Protein 3TFY (pdb70)

Organism: Homo sapiens (NCBI:txid9606)

Foldseek 3Di:
DPPAQKDKADDDPVCLVVVQVQCVVWPPDHDDPVQSVVQNPPPLQWIFMDGNNHGFWIWHWDWDCPPNFTEIETEDTDGDDVCPPPCRSVVNVVSVVVVCVVVVRGFKYKYKDDPVCPVVCVVVVVVPKDFDDKDQQCDPDDPPRIITMIMDGDD/DDDD/DDKDKAWDDPVCLVPQQVFCVVWDPDHDDPVLSVVQRVATLQKIFMDDVNHGFWIWHWDWDCPPNFTEIETEDTDGDDVCPPVCNSVVSVVSVVVVCLVVVRHFKYKYKDDPPPPVVVVVCVVVAWDQPDKAQQCDPPDPPRIITMIMHGDD/DDDD/DDKDKAADAPVCLVVVQVQCVQWDPDHDDPVQSVCQNVPTQQKIFMDDVRHGFWIWHWDWDCPPNFTEIETEDTDGDPVCPPPCRSVVNVVSVVVVCVVVVRGFKYKYKADPVDPVVVVVLVVVVWDQPDKAQQCAPPDPPRIITMTMHGDD/DDDD

GO terms:
  GO:0004596 protein-N-terminal amino-acid acetyltransferase activity (F, IDA)
  GO:0005737 cytoplasm (C, IDA)
  GO:0005515 protein binding (F, IPI)
  GO:0061733 protein-lysine-acetyltransferase activity (F, IDA)
  GO:0005634 nucleus (C, IDA)
  GO:0005829 cytosol (C, IDA)
  GO:0010485 histone H4 acetyltransferase activity (F, IDA)
  GO:0034087 establishment of mitotic sister chromatid cohesion (P, IDA)
  GO:0006474 N-terminal protein amino acid acetylation (P, IDA)
  GO:0071962 mitotic sister chromatid cohesion, centromeric (P, IDA)
  GO:0005737 cytoplasm (C, EXP)
  GO:0004596 protein-N-terminal amino-acid acetyltransferase activity (F, IMP)
  GO:0006474 N-terminal protein amino acid acetylation (P, IMP)
  GO:0005730 nucleolus (C, IDA)
  GO:0031415 NatA complex (C, IDA)
  GO:0070062 extracellular exosome (C, HDA)

Radius of gyration: 26.84 Å; Cα contacts (8 Å, |Δi|>4): 881; chains: 6; bounding box: 51×70×68 Å

Nearest PDB structures (foldseek):
  2psw-assembly2_B  TM=1.002E+00  e=1.792E-30  Homo sapiens
  6wf5-assembly1_A  TM=9.979E-01  e=3.318E-29  Homo sapiens
  6wf5-assembly2_B  TM=9.959E-01  e=9.536E-29  Homo sapiens
  6z00-assembly2_B  TM=9.380E-01  e=7.573E-20  Arabidopsis thaliana
  2i79-assembly3_D  TM=8.158E-01  e=6.744E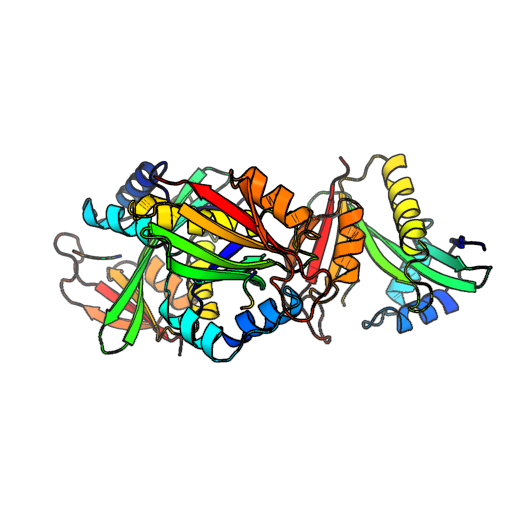-09  Streptococcus pneumoniae TIGR4

Solvent-accessible surface area: 25082 Å² total; per-residue (Å²): 95,74,40,60,100,15,48,23,17,68,18,8,95,116,11,27,154,63,0,58,128,9,2,84,118,30,25,70,14,79,20,99,113,133,13,12,129,63,6,60,139,43,52,90,17,2,17,1,0,15,9,29,56,41,11,1,0,2,0,0,2,82,64,18,136,37,130,164,61,67,9,0,4,1,17,1,24,13,11,25,53,4,9,112,226,62,39,2,18,50,55,0,0,60,39,0,29,87,45,5,138,133,67,62,72,14,38,2,0,20,4,14,5,21,62,62,54,132,83,19,28,103,53,9,155,182,38,38,3,104,75,86,78,73,78,168,103,34,1,150,178,33,153,47,18,37,0,29,6,0,24,57,96,63,194,18,28,12,120,130,122,46,84,41,15,85,20,50,109,171,24,29,158,54,0,58,139,11,2,92,112,28,21,81,9,75,21,105,114,136,11,12,131,62,4,62,144,46,45,87,17,1,17,0,0,51,36,52,101,96,8,0,0,2,0,0,1,90,59,18,143,43,127,162,61,65,5,0,2,1,11,1,27,12,9,38,66,111,54,118,239,92,39,2,16,49,101,0,0,60,45,0,34,84,45,4,140,161,66,62,78,13,40,2,0,21,6,14,5,23,35,67,60,79,91,15,0,71,55,9,60,184,41,44,4,107,9,56,74,29,82,150,98,50,2,139,178,33,158,44,18,32,0,0,5,0,20,50,111,62,205,24,32,16,141,126,113,47,39,21,0,37,19,46,104,169,25,28,157,59,0,64,136,9,3,92,109,28,25,72,8,63,16,101,117,137,11,15,128,61,6,48,104,42,57,34,22,0,12,0,0,28,38,52,87,93,9,0,0,2,0,2,3,89,57,18,145,38,131,160,63,64,11,0,2,0,16,1,22,12,10,37,61,114,52,121,236,94,39,1,18,47,97,0,0,64,20,0,32,53,46,5,120,49,11,37,37,15,39,2,0,20,6,14,5,19,61,69,56,131,83,18,24,88,50,8,155,180,39,47,4,118,69,85,79,69,73,170,101,44,2,146,184,31,150,46,18,36,0,31,6,0,27,54,109,62,200,19,30,8,135

InterPro domains:
  IPR000182 GNAT domain [PF00583] (20-129)
  IPR000182 GNAT domain [PS51186] (6-155)
  IPR016181 Acyl-CoA N-acyltransferase [SSF55729] (10-154)
  IPR051556 N-terminal and lysine N-acetyltransferase [PTHR42919] (4-160)

CATH classification: 3.40.630.30

Structure (mmCIF, N/CA/C/O backbone):
data_3TFY
#
_entry.id   3TFY
#
_cell.length_a   48.299
_cell.length_b   104.103
_cell.length_c   68.247
_cell.angle_alpha   90.00
_cell.angle_beta   106.29
_cell.angle_gamma   90.00
#
_symmetry.space_group_name_H-M   'P 1 21 1'
#
loop_
_entity.id
_entity.type
_entity.pdbx_description
1 polymer 'N-alpha-acetyltransferase 50, NatE catalytic subunit'
2 polymer 'hnRNP F'
3 non-polymer 'COENZYME A'
4 water water
#
loop_
_atom_site.group_PDB
_atom_site.id
_atom_site.type_symbol
_atom_site.label_atom_id
_atom_site.label_alt_id
_atom_site.label_comp_id
_atom_site.label_asym_id
_atom_site.label_entity_id
_atom_site.label_seq_id
_atom_site.pdbx_PDB_ins_code
_atom_site.Cartn_x
_atom_site.Cartn_y
_atom_site.Cartn_z
_atom_site.occupancy
_atom_site.B_iso_or_equiv
_atom_site.auth_seq_id
_atom_site.auth_comp_id
_atom_site.auth_asym_id
_atom_site.auth_atom_id
_atom_site.pdbx_PDB_model_num
ATOM 1 N N . MET A 1 1 ? -24.891 -7.770 -2.642 1.00 68.71 1 MET A N 1
ATOM 2 C CA . MET A 1 1 ? -24.417 -7.095 -3.855 1.00 77.25 1 MET A CA 1
ATOM 3 C C . MET A 1 1 ? -23.545 -5.861 -3.586 1.00 71.92 1 MET A C 1
ATOM 4 O O . MET A 1 1 ? -22.696 -5.502 -4.424 1.00 62.58 1 MET A O 1
ATOM 7 N N . LYS A 1 2 ? -23.762 -5.206 -2.441 1.00 65.81 2 LYS A N 1
ATOM 8 C CA . LYS A 1 2 ? -23.041 -3.962 -2.151 1.00 72.70 2 LYS A CA 1
ATOM 9 C C . LYS A 1 2 ? -22.212 -3.968 -0.863 1.00 64.29 2 LYS A C 1
ATOM 10 O O . LYS A 1 2 ? -22.711 -4.315 0.212 1.00 62.62 2 LYS A O 1
ATOM 16 N N . GLY A 1 3 ? -20.949 -3.560 -0.999 1.00 63.31 3 GLY A N 1
ATOM 17 C CA . GLY A 1 3 ? -19.999 -3.549 0.098 1.00 64.90 3 GLY A CA 1
ATOM 18 C C . GLY A 1 3 ? -19.191 -4.839 0.156 1.00 75.18 3 GLY A C 1
ATOM 19 O O . GLY A 1 3 ? -18.335 -5.009 1.039 1.00 75.52 3 GLY A O 1
ATOM 20 N N . SER A 1 4 ? -19.471 -5.719 -0.801 1.00 70.12 4 SER A N 1
ATOM 21 C CA . SER A 1 4 ? -18.794 -6.998 -0.938 1.00 66.26 4 SER A CA 1
ATOM 22 C C . SER A 1 4 ? -17.329 -6.803 -1.299 1.00 62.74 4 SER A C 1
ATOM 23 O O . SER A 1 4 ? -16.979 -5.906 -2.062 1.00 62.28 4 SER A O 1
ATOM 26 N N . ARG A 1 5 ? -16.468 -7.642 -0.738 1.00 58.53 5 ARG A N 1
ATOM 27 C CA . ARG A 1 5 ? -15.037 -7.562 -1.011 1.00 63.95 5 ARG A CA 1
ATOM 28 C C . ARG A 1 5 ? -14.642 -8.463 -2.177 1.00 50.80 5 ARG A C 1
ATOM 29 O O . ARG A 1 5 ? -13.470 -8.534 -2.547 1.00 43.52 5 ARG A O 1
ATOM 37 N N . ILE A 1 6 ? -15.623 -9.158 -2.743 1.00 49.61 6 ILE A N 1
ATOM 38 C CA . ILE A 1 6 ? -15.362 -10.124 -3.802 1.00 50.22 6 ILE A CA 1
ATOM 39 C C . ILE A 1 6 ? -15.837 -9.672 -5.182 1.00 47.30 6 ILE A C 1
ATOM 40 O O . ILE A 1 6 ? -16.986 -9.278 -5.358 1.00 45.40 6 ILE A O 1
ATOM 45 N N . GLU A 1 7 ? -14.938 -9.749 -6.158 1.00 44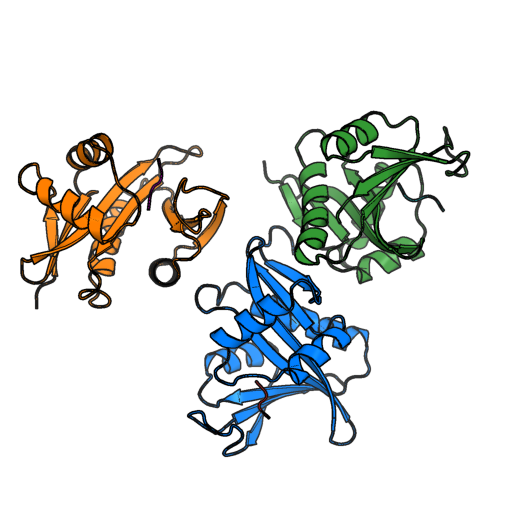.62 7 GLU A N 1
ATOM 46 C CA . GLU A 1 7 ? -15.256 -9.447 -7.550 1.00 46.45 7 GLU A CA 1
ATOM 47 C C . GLU A 1 7 ? -14.655 -10.524 -8.444 1.00 45.67 7 GLU A C 1
ATOM 48 O O . GLU A 1 7 ? -13.593 -11.075 -8.122 1.00 45.38 7 GLU A O 1
ATOM 54 N N . LEU A 1 8 ? -15.318 -10.811 -9.563 1.00 38.92 8 LEU A N 1
ATOM 55 C CA . LEU A 1 8 ? -14.744 -11.689 -10.578 1.00 42.26 8 LEU A CA 1
ATOM 56 C C . LEU A 1 8 ? -14.129 -10.845 -11.685 1.00 41.09 8 LEU A C 1
ATOM 57 O O . LEU A 1 8 ? -14.565 -9.725 -11.921 1.00 42.83 8 LEU A O 1
ATOM 62 N N . GLY A 1 9 ? -13.133 -11.392 -12.374 1.00 41.06 9 GLY A N 1
ATOM 63 C CA . GLY A 1 9 ? -12.544 -10.720 -13.516 1.00 41.96 9 GLY A CA 1
ATOM 64 C C . GLY A 1 9 ? -12.334 -11.662 -14.685 1.00 44.35 9 GLY A C 1
ATOM 65 O O . GLY A 1 9 ? -12.259 -12.874 -14.499 1.00 45.02 9 GLY A O 1
ATOM 66 N N . ASP A 1 10 ? -12.257 -11.103 -15.890 1.00 46.25 10 ASP A N 1
ATOM 67 C CA . ASP A 1 10 ? -11.924 -11.863 -17.089 1.00 41.83 10 ASP A CA 1
ATOM 68 C C . ASP A 1 10 ? -10.531 -12.443 -16.961 1.00 46.86 10 ASP A C 1
ATOM 69 O O . ASP A 1 10 ? -9.632 -11.798 -16.407 1.00 48.15 10 ASP A O 1
ATOM 74 N N . VAL A 1 11 ? -10.347 -13.647 -17.496 1.00 44.48 11 VAL A N 1
ATOM 75 C CA . VAL A 1 11 ? -9.006 -14.197 -17.687 1.00 49.19 11 VAL A CA 1
ATOM 76 C C . VAL A 1 11 ? -8.434 -13.725 -19.031 1.00 46.94 11 VAL A C 1
ATOM 77 O O . VAL A 1 11 ? -9.127 -13.719 -20.054 1.00 43.36 11 VAL A O 1
ATOM 81 N N . THR A 1 12 ? -7.165 -13.334 -19.018 1.00 46.06 12 THR A N 1
ATOM 82 C CA . THR A 1 12 ? -6.513 -12.811 -20.206 1.00 49.16 12 THR A CA 1
ATOM 83 C C . THR A 1 12 ? -5.106 -13.359 -20.297 1.00 50.59 12 THR A C 1
ATOM 84 O O . THR A 1 12 ? -4.583 -13.894 -19.321 1.00 46.44 12 THR A O 1
ATOM 88 N N . PRO A 1 13 ? -4.476 -13.209 -21.473 1.00 50.38 13 PRO A N 1
ATOM 89 C CA . PRO A 1 13 ? -3.087 -13.654 -21.578 1.00 50.84 13 PRO A CA 1
ATOM 90 C C . PRO A 1 13 ? -2.245 -12.983 -20.507 1.00 54.15 13 PRO A C 1
ATOM 91 O O . PRO A 1 13 ? -1.269 -13.566 -20.028 1.00 56.88 13 PRO A O 1
ATOM 95 N N . HIS A 1 14 ? -2.639 -11.775 -20.113 1.00 54.76 14 HIS A N 1
ATOM 96 C CA . HIS A 1 14 ? -1.879 -11.036 -19.117 1.00 52.85 14 HIS A CA 1
ATOM 97 C C . HIS A 1 14 ? -1.954 -11.650 -17.727 1.00 54.66 14 HIS A C 1
ATOM 98 O O . HIS A 1 14 ? -1.052 -11.456 -16.919 1.00 59.52 14 HIS A O 1
ATOM 105 N N . ASN A 1 15 ? -3.026 -12.371 -17.425 1.00 53.09 15 ASN A N 1
ATOM 106 C CA . ASN A 1 15 ? -3.152 -12.922 -16.082 1.00 51.16 15 ASN A CA 1
ATOM 107 C C . ASN A 1 15 ? -3.292 -14.443 -16.019 1.00 57.45 15 ASN A C 1
ATOM 108 O O . ASN A 1 15 ? -3.379 -15.001 -14.929 1.00 60.11 15 ASN A O 1
ATOM 113 N N . ILE A 1 16 ? -3.298 -15.109 -17.177 1.00 59.36 16 ILE A N 1
ATOM 114 C CA . ILE A 1 16 ? -3.488 -16.568 -17.253 1.00 58.00 16 ILE A CA 1
ATOM 115 C C . ILE A 1 16 ? -2.477 -17.331 -16.398 1.00 59.81 16 ILE A C 1
ATOM 116 O O . ILE A 1 16 ? -2.802 -18.346 -15.769 1.00 53.62 16 ILE A O 1
ATOM 121 N N . LYS A 1 17 ? -1.246 -16.827 -16.410 1.00 64.99 17 LYS A N 1
ATOM 122 C CA . LYS A 1 17 ? -0.162 -17.332 -15.584 1.00 65.18 17 LYS A CA 1
ATOM 123 C C . LYS A 1 17 ? -0.635 -17.556 -14.159 1.00 62.96 17 LYS A C 1
ATOM 124 O O . LYS A 1 17 ? -0.367 -18.600 -13.559 1.00 66.67 17 LYS A O 1
ATOM 130 N N . GLN A 1 18 ? -1.351 -16.572 -13.630 1.00 60.43 18 GLN A N 1
ATOM 131 C CA . GLN A 1 18 ? -1.852 -16.633 -12.266 1.00 61.92 18 GLN A CA 1
ATOM 132 C C . GLN A 1 18 ? -3.034 -17.573 -12.077 1.00 56.28 18 GLN A C 1
ATOM 133 O O . GLN A 1 18 ? -3.224 -18.112 -10.988 1.00 55.04 18 GLN A O 1
ATOM 139 N N . LEU A 1 19 ? -3.847 -17.747 -13.114 1.00 53.67 19 LEU A N 1
ATOM 140 C CA . LEU A 1 19 ? -4.884 -18.760 -13.061 1.00 52.33 19 LEU A CA 1
ATOM 141 C C . LEU A 1 19 ? -4.196 -20.108 -12.898 1.00 56.90 19 LEU A C 1
ATOM 142 O O . LEU A 1 19 ? -4.498 -20.878 -11.988 1.00 51.56 19 LEU A O 1
ATOM 147 N N . LYS A 1 20 ? -3.252 -20.376 -13.796 1.00 58.94 20 LYS A N 1
ATOM 148 C CA . LYS A 1 20 ? -2.470 -21.599 -13.741 1.00 55.88 20 LYS A CA 1
ATOM 149 C C . LYS A 1 20 ? -1.899 -21.791 -12.339 1.00 55.31 20 LYS A C 1
ATOM 150 O O . LYS A 1 20 ? -1.990 -22.870 -11.769 1.00 61.86 20 LYS A O 1
ATOM 156 N N . ARG A 1 21 ? -1.336 -20.736 -11.771 1.00 54.23 21 ARG A N 1
ATOM 157 C CA . ARG A 1 21 ? -0.723 -20.827 -10.453 1.00 53.21 21 ARG A CA 1
ATOM 158 C C . ARG A 1 21 ? -1.734 -21.147 -9.358 1.00 50.73 21 ARG A C 1
ATOM 159 O O . ARG A 1 21 ? -1.386 -21.732 -8.350 1.00 53.77 21 ARG A O 1
ATOM 167 N N . LEU A 1 22 ? -2.988 -20.763 -9.545 1.00 52.75 22 LEU A N 1
ATOM 168 C CA . LEU A 1 22 ? -4.010 -21.041 -8.535 1.00 49.81 22 LEU A CA 1
ATOM 169 C C . LEU A 1 22 ? -4.550 -22.474 -8.661 1.00 53.00 22 LEU A C 1
ATOM 170 O O . LEU A 1 22 ? -4.754 -23.156 -7.652 1.00 54.30 22 LEU A O 1
ATOM 175 N N . ASN A 1 23 ? -4.784 -22.924 -9.898 1.00 55.44 23 ASN A N 1
ATOM 176 C CA . ASN A 1 23 ? -5.232 -24.293 -10.159 1.00 50.44 23 ASN A CA 1
ATOM 177 C C . ASN A 1 23 ? -4.242 -25.324 -9.657 1.00 55.13 23 ASN A C 1
ATOM 178 O O . ASN A 1 23 ? -4.622 -26.435 -9.304 1.00 62.10 23 ASN A O 1
ATOM 183 N N . GLN A 1 24 ? -2.967 -24.963 -9.625 1.00 52.79 24 GLN A N 1
ATOM 184 C CA . GLN A 1 24 ? -1.969 -25.897 -9.141 1.00 55.11 24 GLN A CA 1
ATOM 185 C C . GLN A 1 24 ? -2.021 -26.126 -7.634 1.00 56.29 24 GLN A C 1
ATOM 186 O O . GLN A 1 24 ? -1.829 -27.259 -7.177 1.00 60.16 24 GLN A O 1
ATOM 192 N N . VAL A 1 25 ? -2.298 -25.076 -6.862 1.00 52.74 25 VAL A N 1
ATOM 193 C CA . VAL A 1 25 ? -2.400 -25.229 -5.406 1.00 50.51 25 VAL A CA 1
ATOM 194 C C . VAL A 1 25 ? -3.714 -25.847 -4.956 1.00 54.15 25 VAL A C 1
ATOM 195 O O . VAL A 1 25 ? -3.760 -26.592 -3.977 1.00 56.50 25 VAL A O 1
ATOM 199 N N . ILE A 1 26 ? -4.782 -25.547 -5.680 1.00 52.85 26 ILE A N 1
ATOM 200 C CA . ILE A 1 26 ? -6.109 -25.954 -5.250 1.00 53.65 26 ILE A CA 1
ATOM 201 C C . ILE A 1 26 ? -6.450 -27.379 -5.658 1.00 52.48 26 ILE A C 1
ATOM 202 O O . ILE A 1 26 ? -7.040 -28.138 -4.899 1.00 54.19 26 ILE A O 1
ATOM 207 N N . PHE A 1 27 ? -6.078 -27.742 -6.871 1.00 56.32 27 PHE A N 1
ATOM 208 C CA . PHE A 1 27 ? -6.483 -29.033 -7.405 1.00 60.33 27 PHE A CA 1
ATOM 209 C C . PHE A 1 27 ? -5.303 -30.018 -7.466 1.00 65.12 27 PHE A C 1
ATOM 210 O O . PHE A 1 27 ? -4.190 -29.647 -7.851 1.00 64.77 27 PHE A O 1
ATOM 218 N N . PRO A 1 28 ? -5.548 -31.275 -7.056 1.00 63.42 28 PRO A N 1
ATOM 219 C CA . PRO A 1 28 ? -4.544 -32.344 -7.005 1.00 62.18 28 PRO A CA 1
ATOM 220 C C . PRO A 1 28 ? -4.029 -32.813 -8.374 1.00 65.41 28 PRO A C 1
ATOM 221 O O . PRO A 1 28 ? -2.897 -33.297 -8.445 1.00 66.63 28 PRO A O 1
ATOM 225 N N . VAL A 1 29 ? -4.835 -32.680 -9.428 1.00 64.71 29 VAL A N 1
ATOM 226 C CA . VAL A 1 29 ? -4.404 -33.023 -10.790 1.00 66.17 29 VAL A CA 1
ATOM 227 C C . VAL A 1 29 ? -3.810 -31.809 -11.522 1.00 70.58 29 VAL A C 1
ATOM 228 O O . VAL A 1 29 ? -4.235 -30.673 -11.296 1.00 70.43 29 VAL A O 1
ATOM 232 N N . SER A 1 30 ? -2.833 -32.041 -12.397 1.00 73.20 30 SER A N 1
ATOM 233 C CA . SER A 1 30 ? -2.218 -30.944 -13.147 1.00 65.84 30 SER A CA 1
ATOM 234 C C . SER A 1 30 ? -2.758 -30.876 -14.573 1.00 66.10 30 SER A C 1
ATOM 235 O O . SER A 1 30 ? -3.001 -31.914 -15.195 1.00 64.77 30 SER A O 1
ATOM 238 N N . TYR A 1 31 ? -2.937 -29.654 -15.086 1.00 64.99 31 TYR A N 1
ATOM 239 C CA . TYR A 1 31 ? -3.550 -29.439 -16.406 1.00 65.16 31 TYR A CA 1
ATOM 240 C C . TYR A 1 31 ? -2.544 -28.995 -17.481 1.00 61.16 31 TYR A C 1
ATOM 241 O O . TYR A 1 31 ? -1.565 -28.311 -17.186 1.00 64.96 31 TYR A O 1
ATOM 250 N N . ASN A 1 32 ? -2.779 -29.397 -18.724 1.00 57.48 32 ASN A N 1
ATOM 251 C CA . ASN A 1 32 ? -1.778 -29.195 -19.776 1.00 65.30 32 ASN A CA 1
ATOM 252 C C . ASN A 1 32 ? -1.920 -27.869 -20.517 1.00 67.70 32 ASN A C 1
ATOM 253 O O . ASN A 1 32 ? -2.901 -27.149 -20.329 1.00 67.57 32 ASN A O 1
ATOM 258 N N . ASP A 1 33 ? -0.945 -27.558 -21.369 1.00 69.13 33 ASP A N 1
ATOM 259 C CA . ASP A 1 33 ? -0.932 -26.280 -22.077 1.00 66.65 33 ASP A CA 1
ATOM 260 C C . ASP A 1 33 ? -2.118 -26.132 -23.021 1.00 67.70 33 ASP A C 1
ATOM 261 O O . ASP A 1 33 ? -2.300 -25.092 -23.645 1.00 71.67 33 ASP A O 1
ATOM 266 N N . LYS A 1 34 ? -2.932 -27.178 -23.104 1.00 68.70 34 LYS A N 1
ATOM 267 C CA . LYS A 1 34 ? -4.130 -27.172 -23.940 1.00 69.55 34 LYS A CA 1
ATOM 268 C C . LYS A 1 34 ? -5.324 -26.605 -23.161 1.00 66.75 34 LYS A C 1
ATOM 269 O O . LYS A 1 34 ? -5.994 -25.686 -23.628 1.00 66.16 34 LYS A O 1
ATOM 275 N N . PHE A 1 35 ? -5.572 -27.164 -21.975 1.00 65.67 35 PHE A N 1
ATOM 276 C CA . PHE A 1 35 ? -6.596 -26.682 -21.048 1.00 61.26 35 PHE A CA 1
ATOM 277 C C . PHE A 1 35 ? -6.582 -25.155 -20.975 1.00 62.37 35 PHE A C 1
ATOM 278 O O . PHE A 1 35 ? -7.605 -24.507 -21.208 1.00 59.74 35 PHE A O 1
ATOM 286 N N . TYR A 1 36 ? -5.413 -24.589 -20.675 1.00 60.67 36 TYR A N 1
ATOM 287 C CA . TYR A 1 36 ? -5.270 -23.147 -20.495 1.00 59.16 36 TYR A CA 1
ATOM 288 C C . TYR A 1 36 ? -5.381 -22.361 -21.801 1.00 63.05 36 TYR A C 1
ATOM 289 O O . TYR A 1 36 ? -6.027 -21.307 -21.861 1.00 63.91 36 TYR A O 1
ATOM 298 N N . LYS A 1 37 ? -4.762 -22.874 -22.850 1.00 63.06 37 LYS A N 1
ATOM 299 C CA . LYS A 1 37 ? -4.974 -22.316 -24.173 1.00 64.99 37 LYS A CA 1
ATOM 300 C C . LYS A 1 37 ? -6.482 -22.201 -24.454 1.00 65.85 37 LYS A C 1
ATOM 301 O O . LYS A 1 37 ? -6.959 -21.149 -24.903 1.00 65.50 37 LYS A O 1
ATOM 307 N N . ASP A 1 38 ? -7.224 -23.275 -24.167 1.00 60.14 38 ASP A N 1
ATOM 308 C CA . ASP A 1 38 ? -8.673 -23.327 -24.401 1.00 59.31 38 ASP A CA 1
ATOM 309 C C . ASP A 1 38 ? -9.502 -22.310 -23.613 1.00 63.13 38 ASP A C 1
ATOM 310 O O . ASP A 1 38 ? -10.479 -21.772 -24.130 1.00 59.53 38 ASP A O 1
ATOM 315 N N . VAL A 1 39 ? -9.127 -22.058 -22.359 1.00 63.81 39 VAL A N 1
ATOM 316 C CA . VAL A 1 39 ? -9.898 -21.148 -21.509 1.00 60.14 39 VAL A CA 1
ATOM 317 C C . VAL A 1 39 ? -9.881 -19.716 -22.030 1.00 62.29 39 VAL A C 1
ATOM 318 O O . VAL A 1 39 ? -10.827 -18.959 -21.791 1.00 61.40 39 VAL A O 1
ATOM 322 N N . LEU A 1 40 ? -8.814 -19.342 -22.736 1.00 62.62 40 LEU A N 1
ATOM 323 C CA . LEU A 1 40 ? -8.733 -18.005 -23.328 1.00 59.33 40 LEU A CA 1
ATOM 324 C C . LEU A 1 40 ? -9.785 -17.780 -24.417 1.00 56.94 40 LEU A C 1
ATOM 325 O O . LEU A 1 40 ? -10.033 -16.655 -24.830 1.00 59.98 40 LEU A O 1
ATOM 330 N N . GLU A 1 41 ? -10.433 -18.847 -24.858 1.00 62.99 41 GLU A N 1
ATOM 331 C CA . GLU A 1 41 ? -11.434 -18.719 -25.911 1.00 64.90 41 GLU A CA 1
ATOM 332 C C . GLU A 1 41 ? -12.874 -18.925 -25.434 1.00 62.13 41 GLU A C 1
ATOM 333 O O . GLU A 1 41 ? -13.802 -18.759 -26.223 1.00 58.93 41 GLU A O 1
ATOM 339 N N . VAL A 1 42 ? -13.065 -19.283 -24.162 1.00 59.08 42 VAL A N 1
ATOM 340 C CA . VAL A 1 42 ? -14.416 -19.575 -23.662 1.00 58.66 42 VAL A CA 1
ATOM 341 C C . VAL A 1 42 ? -15.190 -18.371 -23.136 1.00 57.74 42 VAL A C 1
ATOM 342 O O . VAL A 1 42 ? -16.353 -18.497 -22.752 1.00 60.60 42 VAL A O 1
ATOM 346 N N . GLY A 1 43 ? -14.559 -17.206 -23.122 1.00 54.63 43 GLY A N 1
ATOM 347 C CA . GLY A 1 43 ? -15.264 -16.000 -22.732 1.00 54.34 43 GLY A CA 1
ATOM 348 C C . GLY A 1 43 ? -15.662 -15.931 -21.269 1.00 55.16 43 GLY A C 1
ATOM 349 O O . GLY A 1 43 ? -14.858 -16.211 -20.379 1.00 53.48 43 GLY A O 1
ATOM 350 N N . GLU A 1 44 ? -16.909 -15.549 -21.015 1.00 53.18 44 GLU A N 1
ATOM 351 C CA . GLU A 1 44 ? -17.361 -15.367 -19.648 1.00 48.22 44 GLU A CA 1
ATOM 352 C C . GLU A 1 44 ? -17.184 -16.655 -18.842 1.00 51.65 44 GLU A C 1
ATOM 353 O O . GLU A 1 44 ? -17.310 -16.634 -17.620 1.00 53.36 44 GLU A O 1
ATOM 359 N N . LEU A 1 45 ? -17.030 -17.793 -19.512 1.00 48.18 45 LEU A N 1
ATOM 360 C CA . LEU A 1 45 ? -16.914 -19.057 -18.784 1.00 48.91 45 LEU A CA 1
ATOM 361 C C . LEU A 1 45 ? -15.591 -19.398 -18.103 1.00 47.43 45 LEU A C 1
ATOM 362 O O . LEU A 1 45 ? -15.429 -20.489 -17.567 1.00 45.75 45 LEU A O 1
ATOM 367 N N . ALA A 1 46 ? -14.640 -18.475 -18.148 1.00 45.89 46 ALA A N 1
ATOM 368 C CA . ALA A 1 46 ? -13.448 -18.579 -17.319 1.00 44.72 46 ALA A CA 1
ATOM 369 C C . ALA A 1 46 ? -13.254 -17.249 -16.581 1.00 46.76 46 ALA A C 1
ATOM 370 O O . ALA A 1 46 ? -13.102 -16.196 -17.204 1.00 50.77 46 ALA A O 1
ATOM 372 N N . LYS A 1 47 ? -13.282 -17.297 -15.254 1.00 41.56 47 LYS A N 1
ATOM 373 C CA . LYS A 1 47 ? -13.181 -16.092 -14.451 1.00 38.76 47 LYS A CA 1
ATOM 374 C C . LYS A 1 47 ? -12.217 -16.289 -13.296 1.00 41.79 47 LYS A C 1
ATOM 375 O O . LYS A 1 47 ? -12.201 -17.341 -12.666 1.00 45.28 47 LYS A O 1
ATOM 381 N N . LEU A 1 48 ? -11.404 -15.275 -13.033 1.00 38.69 48 LEU A N 1
ATOM 382 C CA . LEU A 1 48 ? -10.659 -15.200 -11.795 1.00 39.12 48 LEU A CA 1
ATOM 383 C C . LEU A 1 48 ? -11.544 -14.603 -10.697 1.00 41.85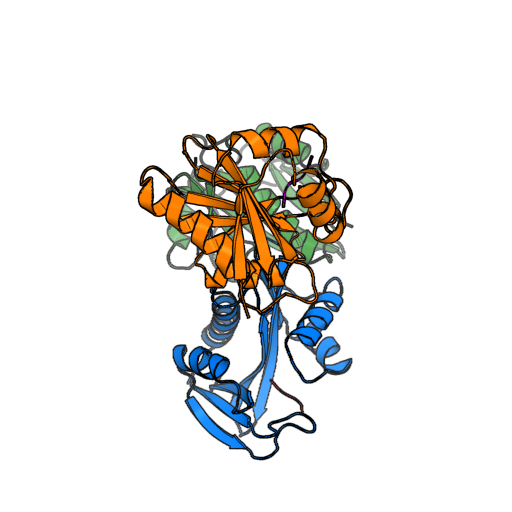 48 LEU A C 1
ATOM 384 O O . LEU A 1 48 ? -12.400 -13.765 -10.965 1.00 44.81 48 LEU A O 1
ATOM 389 N N . ALA A 1 49 ? -11.339 -15.028 -9.459 1.00 41.87 49 ALA A N 1
ATOM 390 C CA . ALA A 1 49 ? -12.066 -14.465 -8.333 1.00 38.29 49 ALA A CA 1
ATOM 391 C C . ALA A 1 49 ? -11.090 -13.746 -7.436 1.00 41.28 49 ALA A C 1
ATOM 392 O O . ALA A 1 49 ? -10.050 -14.304 -7.083 1.00 39.87 49 ALA A O 1
ATOM 394 N N . TYR A 1 50 ? -11.430 -12.507 -7.066 1.00 49.66 50 TYR A N 1
ATOM 395 C CA . TYR A 1 50 ? -10.598 -11.695 -6.172 1.00 44.98 50 TYR A CA 1
ATOM 396 C C . TYR A 1 50 ? -11.282 -11.387 -4.854 1.00 45.26 50 TYR A C 1
ATOM 397 O O . TYR A 1 50 ? -12.489 -11.124 -4.810 1.00 47.29 50 TYR A O 1
ATOM 406 N N . PHE A 1 51 ? -10.493 -11.402 -3.786 1.00 41.53 51 PHE A N 1
ATOM 407 C CA . PHE A 1 51 ? -10.948 -10.979 -2.475 1.00 40.60 51 PHE A CA 1
ATOM 408 C C . PHE A 1 51 ? -10.047 -9.803 -2.080 1.00 47.24 51 PHE A C 1
ATOM 409 O O . PHE A 1 51 ? -8.824 -9.958 -1.974 1.00 45.13 51 PHE A O 1
ATOM 417 N N . ASN A 1 52 ? -10.648 -8.625 -1.905 1.00 48.58 52 ASN A N 1
ATOM 418 C CA . ASN A 1 52 ? -9.886 -7.394 -1.734 1.00 48.95 52 ASN A CA 1
ATOM 419 C C . ASN A 1 52 ? -8.776 -7.232 -2.765 1.00 49.69 52 ASN A C 1
ATOM 420 O O . ASN A 1 52 ? -7.617 -7.005 -2.403 1.00 44.34 52 ASN A O 1
ATOM 425 N N . ASP A 1 53 ? -9.145 -7.371 -4.041 1.00 49.96 53 ASP A N 1
ATOM 426 C CA . ASP A 1 53 ? -8.248 -7.156 -5.183 1.00 47.47 53 ASP A CA 1
ATOM 427 C C . ASP A 1 53 ? -7.069 -8.142 -5.235 1.00 51.08 53 ASP A C 1
ATOM 428 O O . ASP A 1 53 ? -6.049 -7.877 -5.886 1.00 51.51 53 ASP A O 1
ATOM 433 N N . ILE A 1 54 ? -7.214 -9.264 -4.533 1.00 46.17 54 ILE A N 1
ATOM 434 C CA . ILE A 1 54 ? -6.228 -10.343 -4.548 1.00 47.54 54 ILE A CA 1
ATOM 435 C C . ILE A 1 54 ? -6.855 -11.566 -5.214 1.00 46.56 54 ILE A C 1
ATOM 436 O O . ILE A 1 54 ? -7.958 -11.985 -4.841 1.00 46.32 54 ILE A O 1
ATOM 441 N N . ALA A 1 55 ? -6.163 -12.146 -6.191 1.00 44.40 55 ALA A N 1
ATOM 442 C CA . ALA A 1 55 ? -6.680 -13.357 -6.845 1.00 45.99 55 ALA A CA 1
ATOM 443 C C . ALA A 1 55 ? -6.539 -14.560 -5.921 1.00 42.15 55 ALA A C 1
ATOM 444 O O . ALA A 1 55 ? -5.421 -15.002 -5.627 1.00 40.33 55 ALA A O 1
ATOM 446 N N . VAL A 1 56 ? -7.676 -15.070 -5.458 1.00 41.39 56 VAL A N 1
ATOM 447 C CA . VAL A 1 56 ? -7.699 -16.223 -4.562 1.00 43.26 56 VAL A CA 1
ATOM 448 C C . VAL A 1 56 ? -8.504 -17.393 -5.112 1.00 42.13 56 VAL A C 1
ATOM 449 O O . VAL A 1 56 ? -8.587 -18.430 -4.481 1.00 45.04 56 VAL A O 1
ATOM 453 N N . GLY A 1 57 ? -9.105 -17.228 -6.279 1.00 39.69 57 GLY A N 1
ATOM 454 C CA . GLY A 1 57 ? -9.956 -18.266 -6.820 1.00 42.08 57 GLY A CA 1
ATOM 455 C C . GLY A 1 57 ? -10.003 -18.261 -8.340 1.00 43.38 57 GLY A C 1
ATOM 456 O O . GLY A 1 57 ? -9.371 -17.429 -8.986 1.00 41.77 57 GLY A O 1
ATOM 457 N N . ALA A 1 58 ? -10.751 -19.201 -8.906 1.00 36.98 58 ALA A N 1
ATOM 458 C CA . ALA A 1 58 ? -10.938 -19.263 -10.340 1.00 40.09 58 ALA A CA 1
ATOM 459 C C . ALA A 1 58 ? -11.922 -20.366 -10.709 1.00 44.16 58 ALA A C 1
ATOM 460 O O . ALA A 1 58 ? -12.066 -21.349 -9.988 1.00 44.75 58 ALA A O 1
ATOM 462 N N . VAL A 1 59 ? -12.615 -20.190 -11.823 1.00 42.77 59 VAL A N 1
ATOM 463 C CA . VAL A 1 59 ? -13.445 -21.257 -12.355 1.00 45.02 59 VAL A CA 1
ATOM 464 C C . VAL A 1 59 ? -13.236 -21.393 -13.861 1.00 43.56 59 VAL A C 1
ATOM 465 O O . VAL A 1 59 ? -13.068 -20.400 -14.563 1.00 42.56 59 VAL A O 1
ATOM 469 N N . CYS A 1 60 ? -13.236 -22.626 -14.352 1.00 46.44 60 CYS A N 1
ATOM 470 C CA . CYS A 1 60 ? -13.098 -22.880 -15.791 1.00 50.24 60 CYS A CA 1
ATOM 471 C C . CYS A 1 60 ? -14.134 -23.886 -16.301 1.00 49.01 60 CYS A C 1
ATOM 472 O O . CYS A 1 60 ? -14.278 -24.980 -15.756 1.00 46.59 60 CYS A O 1
ATOM 475 N N . CYS A 1 61 ? -14.850 -23.496 -17.350 1.00 49.84 61 CYS A N 1
ATOM 476 C CA . CYS A 1 61 ? -15.929 -24.300 -17.895 1.00 46.80 61 CYS A CA 1
ATOM 477 C C . CYS A 1 61 ? -15.746 -24.564 -19.379 1.00 51.98 61 CYS A C 1
ATOM 478 O O . CYS A 1 61 ? -14.743 -24.207 -19.981 1.00 55.31 61 CYS A O 1
ATOM 481 N N . ARG A 1 62 ? -16.758 -25.177 -19.965 1.00 51.37 62 ARG A N 1
ATOM 482 C CA . ARG A 1 62 ? -16.654 -25.715 -21.293 1.00 47.50 62 ARG A CA 1
ATOM 483 C C . ARG A 1 62 ? -18.067 -26.091 -21.654 1.00 53.86 62 ARG A C 1
ATOM 484 O O . ARG A 1 62 ? -18.887 -26.351 -20.773 1.00 53.22 62 ARG A O 1
ATOM 492 N N . VAL A 1 63 ? -18.376 -26.081 -22.944 1.00 58.43 63 VAL A N 1
ATOM 493 C CA . VAL A 1 63 ? -19.676 -26.548 -23.396 1.00 55.18 63 VAL A CA 1
ATOM 494 C C . VAL A 1 63 ? -19.527 -27.943 -23.984 1.00 61.49 63 VAL A C 1
ATOM 495 O O . VAL A 1 63 ? -18.552 -28.244 -24.676 1.00 62.82 63 VAL A O 1
ATOM 499 N N . ASP A 1 64 ? -20.504 -28.787 -23.685 1.00 61.98 64 ASP A N 1
ATOM 500 C CA . ASP A 1 64 ? -20.397 -30.215 -23.894 1.00 59.08 64 ASP A CA 1
ATOM 501 C C . ASP A 1 64 ? -21.601 -30.687 -24.691 1.00 60.44 64 ASP A C 1
ATOM 502 O O . ASP A 1 64 ? -22.740 -30.395 -24.328 1.00 60.73 64 ASP A O 1
ATOM 507 N N . HIS A 1 65 ? -21.430 -31.462 -25.733 1.00 63.97 65 HIS A N 1
ATOM 508 C CA . HIS A 1 65 ? -22.607 -32.017 -26.378 1.00 61.96 65 HIS A CA 1
ATOM 509 C C . HIS A 1 65 ? -22.280 -33.446 -26.174 1.00 61.97 65 HIS A C 1
ATOM 510 O O . HIS A 1 65 ? -21.380 -33.951 -26.774 1.00 69.63 65 HIS A O 1
ATOM 517 N N . SER A 1 66 ? -23.015 -34.091 -25.298 1.00 61.86 66 SER A N 1
ATOM 518 C CA . SER A 1 66 ? -22.744 -35.447 -24.922 1.00 65.13 66 SER A CA 1
ATOM 519 C C . SER A 1 66 ? -24.116 -35.941 -24.641 1.00 68.01 66 SER A C 1
ATOM 520 O O . SER A 1 66 ? -24.963 -35.207 -24.199 1.00 64.93 66 SER A O 1
ATOM 523 N N . GLN A 1 67 ? -24.348 -37.201 -24.911 1.00 64.66 67 GLN A N 1
ATOM 524 C CA . GLN A 1 67 ? -25.653 -37.753 -24.598 1.00 64.36 67 GLN A CA 1
ATOM 525 C C . GLN A 1 67 ? -26.770 -37.056 -25.364 1.00 67.54 67 GLN A C 1
ATOM 526 O O . GLN A 1 67 ? -27.896 -36.990 -24.877 1.00 71.71 67 GLN A O 1
ATOM 532 N N . ASN A 1 68 ? -26.476 -36.518 -26.542 1.00 65.75 68 ASN A N 1
ATOM 533 C CA . ASN A 1 68 ? -27.520 -35.832 -27.301 1.00 73.00 68 ASN A CA 1
ATOM 534 C C . ASN A 1 68 ? -28.174 -34.696 -26.502 1.00 72.49 68 ASN A C 1
ATOM 535 O O . ASN A 1 68 ? -29.391 -34.481 -26.576 1.00 67.60 68 ASN A O 1
ATOM 540 N N . GLN A 1 69 ? -27.352 -33.983 -25.738 1.00 69.91 69 GLN A N 1
ATOM 541 C CA . GLN A 1 69 ? -27.818 -32.890 -24.898 1.00 66.68 69 GLN A CA 1
ATOM 542 C C . GLN A 1 69 ? -26.859 -31.718 -24.999 1.00 65.19 69 GLN A C 1
ATOM 543 O O . GLN A 1 69 ? -25.700 -31.894 -25.381 1.00 65.98 69 GLN A O 1
ATOM 549 N N . LYS A 1 70 ? -27.344 -30.527 -24.652 1.00 63.37 70 LYS A N 1
ATOM 550 C CA . LYS A 1 70 ? -26.494 -29.345 -24.529 1.00 58.73 70 LYS A CA 1
ATOM 551 C C . LYS A 1 70 ? -26.166 -29.111 -23.055 1.00 56.83 70 LYS A C 1
ATOM 552 O O . LYS A 1 70 ? -27.053 -28.834 -22.241 1.00 53.10 70 LYS A O 1
ATOM 558 N N . ARG A 1 71 ? -24.885 -29.219 -22.721 1.00 57.88 71 ARG A N 1
ATOM 559 C CA . ARG A 1 71 ? -24.472 -29.333 -21.327 1.00 56.85 71 ARG A CA 1
ATOM 560 C C . ARG A 1 71 ? -23.355 -28.359 -20.935 1.00 55.28 71 ARG A C 1
ATOM 561 O O . ARG A 1 71 ? -22.433 -28.106 -21.709 1.00 56.06 71 ARG A O 1
ATOM 569 N N . LEU A 1 72 ? -23.445 -27.821 -19.723 1.00 51.22 72 LEU A N 1
ATOM 570 C CA . LEU A 1 72 ? -22.402 -26.964 -19.187 1.00 45.89 72 LEU A CA 1
ATOM 571 C C . LEU A 1 72 ? -21.534 -27.804 -18.280 1.00 46.45 72 LEU A C 1
ATOM 572 O O . LEU A 1 72 ? -21.982 -28.252 -17.231 1.00 48.46 72 LEU A O 1
ATOM 577 N N . TYR A 1 73 ? -20.288 -28.019 -18.675 1.00 48.61 73 TYR A N 1
ATOM 578 C CA . TYR A 1 73 ? -19.372 -28.790 -17.848 1.00 47.24 73 TYR A CA 1
ATOM 579 C C . TYR A 1 73 ? -18.351 -27.912 -17.118 1.00 50.19 73 TYR A C 1
ATOM 580 O O . TYR A 1 73 ? -17.560 -27.193 -17.746 1.00 45.17 73 TYR A O 1
ATOM 589 N N . ILE A 1 74 ? -18.393 -27.995 -15.785 1.00 46.79 74 ILE A N 1
ATOM 590 C CA . ILE A 1 74 ? -17.481 -27.286 -14.904 1.00 42.47 74 ILE A CA 1
ATOM 591 C C . ILE A 1 74 ? -16.220 -28.110 -14.731 1.00 45.08 74 ILE A C 1
ATOM 592 O O . ILE A 1 74 ? -16.255 -29.195 -14.166 1.00 51.12 74 ILE A O 1
ATOM 597 N N . MET A 1 75 ? -15.094 -27.602 -15.202 1.00 43.70 75 MET A N 1
ATOM 598 C CA . MET A 1 75 ? -13.855 -28.364 -15.131 1.00 46.86 75 MET A CA 1
ATOM 599 C C . MET A 1 75 ? -13.090 -28.109 -13.838 1.00 49.95 75 MET A C 1
ATOM 600 O O . MET A 1 75 ? -12.616 -29.040 -13.186 1.00 53.28 75 MET A O 1
ATOM 605 N N . THR A 1 76 ? -12.993 -26.847 -13.453 1.00 50.67 76 THR A N 1
ATOM 606 C CA . THR A 1 76 ? -12.466 -26.464 -12.162 1.00 46.05 76 THR A CA 1
ATOM 607 C C . THR A 1 76 ? -13.263 -25.318 -11.572 1.00 46.04 76 THR A C 1
ATOM 608 O O . THR A 1 76 ? -13.848 -24.564 -12.282 1.00 45.65 76 THR A O 1
ATOM 612 N N . LEU A 1 77 ? -13.285 -25.223 -10.255 1.00 47.65 77 LEU A N 1
ATOM 613 C CA . LEU A 1 77 ? -13.955 -24.167 -9.527 1.00 42.01 77 LEU A CA 1
ATOM 614 C C . LEU A 1 77 ? -13.536 -24.243 -8.079 1.00 41.78 77 LEU A C 1
ATOM 615 O O . LEU A 1 77 ? -14.010 -25.062 -7.358 1.00 43.93 77 LEU A O 1
ATOM 620 N N . GLY A 1 78 ? -12.636 -23.388 -7.643 1.00 42.28 78 GLY A N 1
ATOM 621 C CA . GLY A 1 78 ? -12.158 -23.474 -6.287 1.00 43.05 78 GLY A CA 1
ATOM 622 C C . GLY A 1 78 ? -11.503 -22.229 -5.760 1.00 49.93 78 GLY A C 1
ATOM 623 O O . GLY A 1 78 ? -11.349 -21.297 -6.491 1.00 46.41 78 GLY A O 1
ATOM 624 N N . CYS A 1 79 ? -11.120 -22.217 -4.489 1.00 42.92 79 CYS A N 1
ATOM 625 C CA . CYS A 1 79 ? -10.461 -21.063 -3.920 1.00 40.47 79 CYS A CA 1
ATOM 626 C C . CYS A 1 79 ? -9.583 -21.496 -2.759 1.00 43.31 79 CYS A C 1
ATOM 627 O O . CYS A 1 79 ? -9.978 -22.352 -1.971 1.00 48.36 79 CYS A O 1
ATOM 630 N N . LEU A 1 80 ? -8.384 -20.923 -2.674 1.00 43.02 80 LEU A N 1
ATOM 631 C CA . LEU A 1 80 ? -7.442 -21.234 -1.600 1.00 42.94 80 LEU A CA 1
ATOM 632 C C . LEU A 1 80 ? -8.047 -21.397 -0.212 1.00 43.85 80 LEU A C 1
ATOM 633 O O . LEU A 1 80 ? -8.898 -20.613 0.230 1.00 37.46 80 LEU A O 1
ATOM 638 N N . ALA A 1 81 ? -7.614 -22.462 0.452 1.00 45.21 81 ALA A N 1
ATOM 639 C CA . ALA A 1 81 ? -8.181 -22.857 1.728 1.00 44.67 81 ALA A CA 1
ATOM 640 C C . ALA A 1 81 ? -8.476 -21.698 2.678 1.00 42.62 81 ALA A C 1
ATOM 641 O O . ALA A 1 81 ? -9.609 -21.547 3.130 1.00 43.28 81 ALA A O 1
ATOM 643 N N . PRO A 1 82 ? -7.461 -20.868 2.979 1.00 43.93 82 PRO A N 1
ATOM 644 C CA . PRO A 1 82 ? -7.682 -19.825 3.988 1.00 44.66 82 PRO A CA 1
ATOM 645 C C . PRO A 1 82 ? -8.852 -18.884 3.670 1.00 47.40 82 PRO A C 1
ATOM 646 O O . PRO A 1 82 ? -9.403 -18.287 4.597 1.00 51.28 82 PRO A O 1
ATOM 650 N N . TYR A 1 83 ? -9.239 -18.765 2.402 1.00 46.61 83 TYR A N 1
ATOM 651 C CA . TYR A 1 83 ? -10.334 -17.867 2.021 1.00 43.91 83 TYR A CA 1
ATOM 652 C C . TYR A 1 83 ? -11.686 -18.569 1.827 1.00 47.11 83 TYR A C 1
ATOM 653 O O . TYR A 1 83 ? -12.634 -17.962 1.317 1.00 42.30 83 TYR A O 1
ATOM 662 N N . ARG A 1 84 ? -11.785 -19.836 2.233 1.00 44.47 84 ARG A N 1
ATOM 663 C CA . ARG A 1 84 ? -13.035 -20.572 2.058 1.00 40.53 84 ARG A CA 1
ATOM 664 C C . ARG A 1 84 ? -14.113 -20.153 3.039 1.00 43.90 84 ARG A C 1
ATOM 665 O O . ARG A 1 84 ? -13.832 -19.503 4.045 1.00 46.56 84 ARG A O 1
ATOM 673 N N . ARG A 1 85 ? -15.347 -20.546 2.743 1.00 41.24 85 ARG A N 1
ATOM 674 C CA . ARG A 1 85 ? -16.490 -20.186 3.569 1.00 43.10 85 ARG A CA 1
ATOM 675 C C . ARG A 1 85 ? -16.603 -18.675 3.734 1.00 47.79 85 ARG A C 1
ATOM 676 O O . ARG A 1 85 ? -16.982 -18.192 4.813 1.00 47.00 85 ARG A O 1
ATOM 684 N N . LEU A 1 86 ? -16.263 -17.931 2.682 1.00 39.57 86 LEU A N 1
ATOM 685 C CA . LEU A 1 86 ? -16.519 -16.498 2.673 1.00 39.53 86 LEU A CA 1
ATOM 686 C C . LEU A 1 86 ? -17.511 -16.117 1.579 1.00 42.71 86 LEU A C 1
ATOM 687 O O . LEU A 1 86 ? -17.793 -14.943 1.369 1.00 41.95 86 LEU A O 1
ATOM 692 N N . GLY A 1 87 ? -18.018 -17.110 0.863 1.00 43.53 87 GLY A N 1
ATOM 693 C CA . GLY A 1 87 ? -18.982 -16.853 -0.187 1.00 41.85 87 GLY A CA 1
ATOM 694 C C . GLY A 1 87 ? -18.379 -16.636 -1.565 1.00 41.68 87 GLY A C 1
ATOM 695 O O . GLY A 1 87 ? -19.086 -16.259 -2.501 1.00 40.30 87 GLY A O 1
ATOM 696 N N . ILE A 1 88 ? -17.081 -16.888 -1.692 1.00 41.12 88 ILE A N 1
ATOM 697 C CA . ILE A 1 88 ? -16.382 -16.742 -2.962 1.00 40.26 88 ILE A CA 1
ATOM 698 C C . ILE A 1 88 ? -16.819 -17.760 -4.014 1.00 39.58 88 ILE A C 1
ATOM 699 O O . ILE A 1 88 ? -17.095 -17.409 -5.164 1.00 38.75 88 ILE A O 1
ATOM 704 N N . GLY A 1 89 ? -16.888 -19.023 -3.609 1.00 42.88 89 GLY A N 1
ATOM 705 C CA . GLY A 1 89 ? -17.335 -20.090 -4.480 1.00 38.91 89 GLY A CA 1
ATOM 706 C C . GLY A 1 89 ? -18.748 -19.844 -4.975 1.00 45.80 89 GLY A C 1
ATOM 707 O O . GLY A 1 89 ? -19.081 -20.136 -6.137 1.00 46.16 89 GLY A O 1
ATOM 708 N N . THR A 1 90 ? -19.588 -19.294 -4.101 1.00 44.95 90 THR A N 1
ATOM 709 C CA . THR A 1 90 ? -20.959 -18.979 -4.480 1.00 41.83 90 THR A CA 1
ATOM 710 C C . THR A 1 90 ? -20.977 -17.965 -5.617 1.00 38.12 90 THR A C 1
ATOM 711 O O . THR A 1 90 ? -21.796 -18.050 -6.533 1.00 40.18 90 THR A O 1
ATOM 715 N N . LYS A 1 91 ? -20.059 -17.009 -5.549 1.00 38.93 91 LYS A N 1
ATOM 716 C CA . LYS A 1 91 ? -19.974 -15.942 -6.541 1.00 43.19 91 LYS A CA 1
ATOM 717 C C . LYS A 1 91 ? -19.670 -16.575 -7.895 1.00 41.68 91 LYS A C 1
ATOM 718 O O . LYS A 1 91 ? -20.376 -16.347 -8.871 1.00 42.08 91 LYS A O 1
ATOM 724 N N . MET A 1 92 ? -18.625 -17.392 -7.938 1.00 39.14 92 MET A N 1
ATOM 725 C CA . MET A 1 92 ? -18.299 -18.132 -9.145 1.00 40.52 92 MET A CA 1
ATOM 726 C C . MET A 1 92 ? -19.433 -19.029 -9.667 1.00 41.48 92 MET A C 1
ATOM 727 O O . MET A 1 92 ? -19.731 -18.998 -10.860 1.00 42.16 92 MET A O 1
ATOM 732 N N . LEU A 1 93 ? -20.065 -19.825 -8.807 1.00 36.55 93 LEU A N 1
ATOM 733 C CA . LEU A 1 93 ? -21.126 -20.694 -9.301 1.00 37.61 93 LEU A CA 1
ATOM 734 C C . LEU A 1 93 ? -22.297 -19.900 -9.875 1.00 43.47 93 LEU A C 1
ATOM 735 O O . LEU A 1 93 ? -22.811 -20.216 -10.953 1.00 44.92 93 LEU A O 1
ATOM 740 N N . ASN A 1 94 ? -22.735 -18.879 -9.151 1.00 42.41 94 ASN A N 1
ATOM 741 C CA . ASN A 1 94 ? -23.905 -18.145 -9.588 1.00 42.88 94 ASN A CA 1
ATOM 742 C C . ASN A 1 94 ? -23.666 -17.505 -10.939 1.00 47.00 94 ASN A C 1
ATOM 743 O O . ASN A 1 94 ? -24.476 -17.671 -11.854 1.00 46.92 94 ASN A O 1
ATOM 748 N N . HIS A 1 95 ? -22.539 -16.799 -11.064 1.00 43.60 95 HIS A N 1
ATOM 749 C CA . HIS A 1 95 ? -22.075 -16.300 -12.353 1.00 38.33 95 HIS A CA 1
ATOM 750 C C . HIS A 1 95 ? -22.338 -17.299 -13.497 1.00 43.17 95 HIS A C 1
ATOM 751 O O . HIS A 1 95 ? -22.886 -16.945 -14.544 1.00 45.66 95 HIS A O 1
ATOM 758 N N . VAL A 1 96 ? -21.975 -18.558 -13.282 1.00 46.77 96 VAL A N 1
ATOM 759 C CA . VAL A 1 96 ? -22.168 -19.609 -14.286 1.00 41.33 96 VAL A CA 1
ATOM 760 C C . VAL A 1 96 ? -23.639 -20.010 -14.457 1.00 42.25 96 VAL A C 1
ATOM 761 O O . VAL A 1 96 ? -24.134 -20.132 -15.568 1.00 47.48 96 VAL A O 1
ATOM 765 N N . LEU A 1 97 ? -24.344 -20.202 -13.355 1.00 43.69 97 LEU A N 1
ATOM 766 C CA . LEU A 1 97 ? -25.783 -20.390 -13.406 1.00 43.53 97 LEU A CA 1
ATOM 767 C C . LEU A 1 97 ? -26.486 -19.273 -14.189 1.00 49.15 97 LEU A C 1
ATOM 768 O O . LEU A 1 97 ? -27.429 -19.530 -14.930 1.00 51.11 97 LEU A O 1
ATOM 773 N N . ASN A 1 98 ? -26.042 -18.029 -14.020 1.00 51.16 98 ASN A N 1
ATOM 774 C CA . ASN A 1 98 ? -26.653 -16.897 -14.739 1.00 55.30 98 ASN A CA 1
ATOM 775 C C . ASN A 1 98 ? -26.479 -16.959 -16.258 1.00 54.69 98 ASN A C 1
ATOM 776 O O . ASN A 1 98 ? -27.427 -16.777 -17.018 1.00 55.63 98 ASN A O 1
ATOM 781 N N . ILE A 1 99 ? -25.251 -17.201 -16.691 1.00 50.77 99 ILE A N 1
ATOM 782 C CA . ILE A 1 99 ? -24.976 -17.407 -18.099 1.00 52.20 99 ILE A CA 1
ATOM 783 C C . ILE A 1 99 ? -25.915 -18.448 -18.697 1.00 55.05 99 ILE A C 1
ATOM 784 O O . ILE A 1 99 ? -26.566 -18.210 -19.720 1.00 56.57 99 ILE A O 1
ATOM 789 N N . CYS A 1 100 ? -25.988 -19.602 -18.048 1.00 49.62 100 CYS A N 1
ATOM 790 C CA . CYS A 1 100 ? -26.869 -20.663 -18.511 1.00 57.52 100 CYS A CA 1
ATOM 791 C C . CYS A 1 100 ? -28.312 -20.194 -18.568 1.00 56.49 100 CYS A C 1
ATOM 792 O O . CYS A 1 100 ? -29.026 -20.463 -19.529 1.00 58.16 100 CYS A O 1
ATOM 795 N N . GLU A 1 101 ? -28.739 -19.489 -17.534 1.00 58.17 101 GLU A N 1
ATOM 796 C CA . GLU A 1 101 ? -30.135 -19.107 -17.435 1.00 63.74 101 GLU A CA 1
ATOM 797 C C . GLU A 1 101 ? -30.548 -18.143 -18.546 1.00 65.36 101 GLU A C 1
ATOM 798 O O . GLU A 1 101 ? -31.628 -18.287 -19.121 1.00 67.17 101 GLU A O 1
ATOM 804 N N . LYS A 1 102 ? -29.689 -17.171 -18.847 1.00 62.11 102 LYS A N 1
ATOM 805 C CA . LYS A 1 102 ? -29.954 -16.225 -19.935 1.00 69.35 102 LYS A CA 1
ATOM 806 C C . LYS A 1 102 ? -29.946 -16.916 -21.299 1.00 69.48 102 LYS A C 1
ATOM 807 O O . LYS A 1 102 ? -30.785 -16.618 -22.157 1.00 66.48 102 LYS A O 1
ATOM 813 N N . ASP A 1 103 ? -28.992 -17.826 -21.494 1.00 63.50 103 ASP A N 1
ATOM 814 C CA . ASP A 1 103 ? -28.849 -18.514 -22.769 1.00 59.09 103 ASP A CA 1
ATOM 815 C C . ASP A 1 103 ? -30.058 -19.390 -23.071 1.00 60.77 103 ASP A C 1
ATOM 816 O O . ASP A 1 103 ? -30.404 -19.592 -24.234 1.00 59.50 103 ASP A O 1
ATOM 821 N N . GLY A 1 104 ? -30.687 -19.914 -22.019 1.00 62.70 104 GLY A N 1
ATOM 822 C CA . GLY A 1 104 ? -31.905 -20.706 -22.138 1.00 61.62 104 GLY A CA 1
ATOM 823 C C . GLY A 1 104 ? -31.837 -22.083 -22.800 1.00 60.86 104 GLY A C 1
ATOM 824 O O . GLY A 1 104 ? -32.797 -22.861 -22.704 1.00 59.47 104 GLY A O 1
ATOM 825 N N . THR A 1 105 ? -30.722 -22.400 -23.459 1.00 57.17 105 THR A N 1
ATOM 826 C CA . THR A 1 105 ? -30.661 -23.598 -24.297 1.00 60.73 105 THR A CA 1
ATOM 827 C C . THR A 1 105 ? -29.959 -24.800 -23.663 1.00 63.06 105 THR A C 1
ATOM 828 O O . THR A 1 105 ? -29.768 -25.831 -24.316 1.00 63.15 105 THR A O 1
ATOM 832 N N . PHE A 1 106 ? -29.558 -24.677 -22.405 1.00 61.46 106 PHE A N 1
ATOM 833 C CA . PHE A 1 106 ? -28.873 -25.783 -21.758 1.00 54.77 106 PHE A CA 1
ATOM 834 C C . PHE A 1 106 ? -29.846 -26.769 -21.121 1.00 58.24 106 PHE A C 1
ATOM 835 O O . PHE A 1 106 ? -30.792 -26.382 -20.432 1.00 57.20 106 PHE A O 1
ATOM 843 N N . ASP A 1 107 ? -29.601 -28.052 -21.344 1.00 58.50 107 ASP A N 1
ATOM 844 C CA . ASP A 1 107 ? -30.362 -29.078 -20.656 1.00 59.86 107 ASP A CA 1
ATOM 845 C C . ASP A 1 107 ? -29.922 -29.187 -19.194 1.00 58.18 107 ASP A C 1
ATOM 846 O O . ASP A 1 107 ? -30.746 -29.236 -18.281 1.00 57.98 107 ASP A O 1
ATOM 851 N N . ASN A 1 108 ? -28.617 -29.207 -18.968 1.00 56.45 108 ASN A N 1
ATOM 852 C CA . ASN A 1 108 ? -28.127 -29.351 -17.612 1.00 52.05 108 ASN A CA 1
ATOM 853 C C . ASN A 1 108 ? -26.674 -28.926 -17.445 1.00 52.34 108 ASN A C 1
ATOM 854 O O . ASN A 1 108 ? -25.959 -28.691 -18.417 1.00 51.65 108 ASN A O 1
ATOM 859 N N . ILE A 1 109 ? -26.252 -28.825 -16.192 1.00 49.07 109 ILE A N 1
ATOM 860 C CA . ILE A 1 109 ? -24.863 -28.560 -15.867 1.00 48.90 109 ILE A CA 1
ATOM 861 C C . ILE A 1 109 ? -24.372 -29.660 -14.932 1.00 53.91 109 ILE A C 1
ATOM 862 O O . ILE A 1 109 ? -25.185 -30.309 -14.260 1.00 50.98 109 ILE A O 1
ATOM 867 N N . TYR A 1 110 ? -23.057 -29.892 -14.917 1.00 53.32 110 TYR A N 1
ATOM 868 C CA . TYR A 1 110 ? -22.495 -31.055 -14.234 1.00 49.21 110 TYR A CA 1
ATOM 869 C C . TYR A 1 110 ? -20.976 -30.965 -14.069 1.00 50.28 110 TYR A C 1
ATOM 870 O O . TYR A 1 110 ? -20.335 -30.050 -14.594 1.00 50.00 110 TYR A O 1
ATOM 879 N N . LEU A 1 111 ? -20.416 -31.908 -13.321 1.00 46.14 111 LEU A N 1
ATOM 880 C CA . LEU A 1 111 ? -19.007 -31.878 -12.974 1.00 46.53 111 LEU A CA 1
ATOM 881 C C . LEU A 1 111 ? -18.662 -33.144 -12.212 1.00 51.66 111 LEU A C 1
ATOM 882 O O . LEU A 1 111 ? -19.559 -33.850 -11.753 1.00 52.67 111 LEU A O 1
ATOM 887 N N . HIS A 1 112 ? -17.364 -33.424 -12.078 1.00 53.43 112 HIS A N 1
ATOM 888 C CA . HIS A 1 112 ? -16.876 -34.599 -11.347 1.00 52.63 112 HIS A CA 1
ATOM 889 C C . HIS A 1 112 ? -16.240 -34.221 -10.013 1.00 54.88 112 HIS A C 1
ATOM 890 O O . HIS A 1 112 ? -15.620 -33.165 -9.893 1.00 56.46 112 HIS A O 1
ATOM 897 N N . VAL A 1 113 ? -16.375 -35.106 -9.028 1.00 50.44 113 VAL A N 1
ATOM 898 C CA . VAL A 1 113 ? -15.780 -34.908 -7.715 1.00 49.01 113 VAL A CA 1
ATOM 899 C C . VAL A 1 113 ? -15.230 -36.217 -7.121 1.00 57.27 113 VAL A C 1
ATOM 900 O O . VAL A 1 113 ? -15.907 -37.251 -7.129 1.00 57.67 113 VAL A O 1
ATOM 904 N N . GLN A 1 114 ? -14.003 -36.177 -6.611 1.00 52.63 114 GLN A N 1
ATOM 905 C CA . GLN A 1 114 ? -13.501 -37.261 -5.787 1.00 49.46 114 GLN A CA 1
ATOM 906 C C . GLN A 1 114 ? -14.530 -37.542 -4.691 1.00 49.87 114 GLN A C 1
ATOM 907 O O . GLN A 1 114 ? -14.926 -36.630 -3.974 1.00 51.31 114 GLN A O 1
ATOM 913 N N . ILE A 1 115 ? -14.961 -38.792 -4.544 1.00 49.99 115 ILE A N 1
ATOM 914 C CA . ILE A 1 115 ? -15.955 -39.137 -3.512 1.00 52.44 115 ILE A CA 1
ATOM 915 C C . ILE A 1 115 ? -15.575 -38.691 -2.078 1.00 46.94 115 ILE A C 1
ATOM 916 O O . ILE A 1 115 ? -16.436 -38.576 -1.197 1.00 42.88 115 ILE A O 1
ATOM 921 N N . SER A 1 116 ? -14.288 -38.437 -1.857 1.00 44.21 116 SER A N 1
ATOM 922 C CA . SER A 1 116 ? -13.790 -37.997 -0.550 1.00 46.03 116 SER A CA 1
ATOM 923 C C . SER A 1 116 ? -14.031 -36.506 -0.275 1.00 50.92 116 SER A C 1
ATOM 924 O O . SER A 1 116 ? -13.915 -36.046 0.864 1.00 48.51 116 SER A O 1
ATOM 927 N N . ASN A 1 117 ? -14.371 -35.774 -1.335 1.00 48.77 117 ASN A N 1
ATOM 928 C CA . ASN A 1 117 ? -14.614 -34.341 -1.280 1.00 47.61 117 ASN A CA 1
ATOM 929 C C . ASN A 1 117 ? -15.960 -34.038 -0.648 1.00 47.08 117 ASN A C 1
ATOM 930 O O . ASN A 1 117 ? -16.936 -33.706 -1.347 1.00 46.13 117 ASN A O 1
ATOM 935 N N . GLU A 1 118 ? -16.014 -34.138 0.675 1.00 44.41 118 GLU A N 1
ATOM 936 C CA . GLU A 1 118 ? -17.267 -33.928 1.374 1.00 46.39 118 GLU A CA 1
ATOM 937 C C . GLU A 1 118 ? -17.744 -32.484 1.270 1.00 46.93 118 GLU A C 1
ATOM 938 O O . GLU A 1 118 ? -18.929 -32.234 1.064 1.00 44.53 118 GLU A O 1
ATOM 944 N N . SER A 1 119 ? -16.819 -31.536 1.364 1.00 47.69 119 SER A N 1
ATOM 945 C CA . SER A 1 119 ? -17.210 -30.126 1.347 1.00 50.95 119 SER A CA 1
ATOM 946 C C . SER A 1 119 ? -17.772 -29.672 -0.015 1.00 47.16 119 SER A C 1
ATOM 947 O O . SER A 1 119 ? -18.707 -28.859 -0.087 1.00 45.04 119 SER A O 1
ATOM 950 N N . ALA A 1 120 ? -17.218 -30.211 -1.091 1.00 42.85 120 ALA A N 1
ATOM 951 C CA . ALA A 1 120 ? -17.721 -29.866 -2.415 1.00 43.93 120 ALA A CA 1
ATOM 952 C C . ALA A 1 120 ? -19.153 -30.409 -2.643 1.00 46.57 120 ALA A C 1
ATOM 953 O O . ALA A 1 120 ? -19.965 -29.764 -3.324 1.00 45.89 120 ALA A O 1
ATOM 955 N N . ILE A 1 121 ? -19.467 -31.573 -2.064 1.00 45.83 121 ILE A N 1
ATOM 956 C CA . ILE A 1 121 ? -20.828 -32.111 -2.108 1.00 40.33 121 ILE A CA 1
ATOM 957 C C . ILE A 1 121 ? -21.821 -31.268 -1.283 1.00 44.42 121 ILE A C 1
ATOM 958 O O . ILE A 1 121 ? -22.925 -30.987 -1.743 1.00 44.39 121 ILE A O 1
ATOM 963 N N . ASP A 1 122 ? -21.439 -30.862 -0.074 1.00 41.66 122 ASP A N 1
ATOM 964 C CA . ASP A 1 122 ? -22.276 -29.952 0.702 1.00 45.66 122 ASP A CA 1
ATOM 965 C C . ASP A 1 122 ? -22.532 -28.692 -0.090 1.00 47.67 122 ASP A C 1
ATOM 966 O O . ASP A 1 122 ? -23.648 -28.150 -0.107 1.00 46.90 122 ASP A O 1
ATOM 971 N N . PHE A 1 123 ? -21.472 -28.224 -0.736 1.00 47.14 123 PHE A N 1
ATOM 972 C CA . PHE A 1 123 ? -21.529 -27.001 -1.526 1.00 49.03 123 PHE A CA 1
ATOM 973 C C . PHE A 1 123 ? -22.472 -27.156 -2.709 1.00 46.52 123 PHE A C 1
ATOM 974 O O . PHE A 1 123 ? -23.427 -26.394 -2.847 1.00 49.37 123 PHE A O 1
ATOM 982 N N . TYR A 1 124 ? -22.218 -28.146 -3.554 1.00 37.48 124 TYR A N 1
ATOM 983 C CA . TYR A 1 124 ? -22.974 -28.244 -4.782 1.00 43.31 124 TYR A CA 1
ATOM 984 C C . TYR A 1 124 ? -24.405 -28.670 -4.543 1.00 46.89 124 TYR A C 1
ATOM 985 O O . TYR A 1 124 ? -25.285 -28.368 -5.351 1.00 46.77 124 TYR A O 1
ATOM 994 N N . ARG A 1 125 ? -24.628 -29.381 -3.441 1.00 48.51 125 ARG A N 1
ATOM 995 C CA . ARG A 1 125 ? -25.961 -29.865 -3.108 1.00 44.52 125 ARG A CA 1
ATOM 996 C C . ARG A 1 125 ? -26.831 -28.708 -2.651 1.00 49.65 125 ARG A C 1
ATOM 997 O O . ARG A 1 125 ? -28.049 -28.738 -2.818 1.00 49.86 125 ARG A O 1
ATOM 1005 N N . LYS A 1 126 ? -26.200 -27.689 -2.073 1.00 50.11 126 LYS A N 1
ATOM 1006 C CA . LYS A 1 126 ? -26.919 -26.519 -1.610 1.00 47.11 126 LYS A CA 1
ATOM 1007 C C . LYS A 1 126 ? -27.579 -25.870 -2.810 1.00 46.74 126 LYS A C 1
ATOM 1008 O O . LYS A 1 126 ? -28.662 -25.318 -2.701 1.00 48.79 126 LYS A O 1
ATOM 1014 N N . PHE A 1 127 ? -26.936 -25.968 -3.969 1.00 47.23 127 PHE A N 1
ATOM 1015 C CA . PHE A 1 127 ? -27.416 -25.280 -5.163 1.00 41.42 127 PHE A CA 1
ATOM 1016 C C . PHE A 1 127 ? -28.396 -26.085 -5.977 1.00 44.44 127 PHE A C 1
ATOM 1017 O O . PHE A 1 127 ? -28.954 -25.587 -6.949 1.00 46.98 127 PHE A O 1
ATOM 1025 N N . GLY A 1 128 ? -28.599 -27.339 -5.588 1.00 49.18 128 GLY A N 1
ATOM 1026 C CA . GLY A 1 128 ? -29.565 -28.200 -6.250 1.00 42.52 128 GLY A CA 1
ATOM 1027 C C . GLY A 1 128 ? -28.993 -29.283 -7.147 1.00 46.04 128 GLY A C 1
ATOM 1028 O O . GLY A 1 128 ? -29.744 -29.964 -7.843 1.00 51.02 128 GLY A O 1
ATOM 1029 N N . PHE A 1 129 ? -27.673 -29.443 -7.149 1.00 49.14 129 PHE A N 1
ATOM 1030 C CA . PHE A 1 129 ? -27.039 -30.554 -7.856 1.00 48.70 129 PHE A CA 1
ATOM 1031 C C . PHE A 1 129 ? -27.350 -31.837 -7.091 1.00 46.73 129 PHE A C 1
ATOM 1032 O O . PHE A 1 129 ? -27.438 -31.796 -5.870 1.00 47.20 129 PHE A O 1
ATOM 1040 N N . GLU A 1 130 ? -27.523 -32.962 -7.792 1.00 51.80 130 GLU A N 1
ATOM 1041 C CA . GLU A 1 130 ? -27.618 -34.288 -7.147 1.00 50.05 130 GLU A CA 1
ATOM 1042 C C . GLU A 1 130 ? -26.543 -35.232 -7.677 1.00 48.56 130 GLU A C 1
ATOM 1043 O O . GLU A 1 130 ? -26.149 -35.132 -8.837 1.00 48.65 130 GLU A O 1
ATOM 1049 N N . ILE A 1 131 ? -26.092 -36.164 -6.839 1.00 50.70 131 ILE A N 1
ATOM 1050 C CA . ILE A 1 131 ? -25.243 -37.257 -7.307 1.00 44.47 131 ILE A CA 1
ATOM 1051 C C . ILE A 1 131 ? -26.093 -38.181 -8.166 1.00 51.02 131 ILE A C 1
ATOM 1052 O O . ILE A 1 131 ? -27.109 -38.704 -7.701 1.00 50.46 131 ILE A O 1
ATOM 1057 N N . ILE A 1 132 ? -25.675 -38.388 -9.414 1.00 51.93 132 ILE A N 1
ATOM 1058 C CA . ILE A 1 132 ? -26.466 -39.150 -10.380 1.00 46.40 132 ILE A CA 1
ATOM 1059 C C . ILE A 1 132 ? -25.719 -40.370 -10.901 1.00 49.50 132 ILE A C 1
ATOM 1060 O O . ILE A 1 132 ? -26.273 -41.199 -11.631 1.00 47.43 132 ILE A O 1
ATOM 1065 N N . GLU A 1 133 ? -24.455 -40.473 -10.523 1.00 47.56 133 GLU A N 1
ATOM 1066 C CA . GLU A 1 133 ? -23.642 -41.592 -10.939 1.00 51.01 133 GLU A CA 1
ATOM 1067 C C . GLU A 1 133 ? -22.396 -41.611 -10.089 1.00 51.21 133 GLU A C 1
ATOM 1068 O O . GLU A 1 133 ? -21.975 -40.574 -9.581 1.00 52.33 133 GLU A O 1
ATOM 1074 N N . THR A 1 134 ? -21.816 -42.792 -9.924 1.00 48.53 134 THR A N 1
ATOM 1075 C CA . THR A 1 134 ? -20.533 -42.921 -9.249 1.00 51.92 134 THR A CA 1
ATOM 1076 C C . THR A 1 134 ? -19.600 -43.765 -10.118 1.00 59.18 134 THR A C 1
ATOM 1077 O O . THR A 1 134 ? -19.717 -44.991 -10.162 1.00 59.41 134 THR A O 1
ATOM 1081 N N . LYS A 1 135 ? -18.702 -43.106 -10.847 1.00 65.80 135 LYS A N 1
ATOM 1082 C CA . LYS A 1 135 ? -17.787 -43.826 -11.733 1.00 67.96 135 LYS A CA 1
ATOM 1083 C C . LYS A 1 135 ? -16.618 -44.341 -10.909 1.00 69.95 135 LYS A C 1
ATOM 1084 O O . LYS A 1 135 ? -16.065 -43.607 -10.094 1.00 68.89 135 LYS A O 1
ATOM 1090 N N . LYS A 1 136 ? -16.247 -45.603 -11.112 1.00 74.15 136 LYS A N 1
ATOM 1091 C CA . LYS A 1 136 ? -15.103 -46.176 -10.409 1.00 69.90 136 LYS A CA 1
ATOM 1092 C C . LYS A 1 136 ? -13.788 -45.900 -11.135 1.00 72.37 136 LYS A C 1
ATOM 1093 O O . LYS A 1 136 ? -13.712 -45.967 -12.370 1.00 73.03 136 LYS A O 1
ATOM 1099 N N . ASN A 1 137 ? -12.753 -45.596 -10.355 1.00 69.49 137 ASN A N 1
ATOM 1100 C CA . ASN A 1 137 ? -11.440 -45.258 -10.902 1.00 75.89 137 ASN A CA 1
ATOM 1101 C C . ASN A 1 137 ? -11.549 -44.293 -12.090 1.00 76.68 137 ASN A C 1
ATOM 1102 O O . ASN A 1 137 ? -11.164 -44.636 -13.208 1.00 79.96 137 ASN A O 1
ATOM 1107 N N . TYR A 1 138 ? -12.092 -43.099 -11.843 1.00 74.54 138 TYR A N 1
ATOM 1108 C CA . TYR A 1 138 ? -12.198 -42.062 -12.866 1.00 66.95 138 TYR A CA 1
ATOM 1109 C C . TYR A 1 138 ? -10.866 -41.322 -12.988 1.00 69.53 138 TYR A C 1
ATOM 1110 O O . TYR A 1 138 ? -10.306 -41.192 -14.079 1.00 73.52 138 TYR A O 1
ATOM 1119 N N . TYR A 1 139 ? -10.348 -40.857 -11.861 1.00 68.94 139 TYR A N 1
ATOM 1120 C CA . TYR A 1 139 ? -9.044 -40.217 -11.850 1.00 73.44 139 TYR A CA 1
ATOM 1121 C C . TYR A 1 139 ? -7.968 -41.271 -12.006 1.00 76.27 139 TYR A C 1
ATOM 1122 O O . TYR A 1 139 ? -8.161 -42.433 -11.644 1.00 75.61 139 TYR A O 1
ATOM 1131 N N . LYS A 1 140 ? -6.836 -40.862 -12.561 1.00 80.20 140 LYS A N 1
ATOM 1132 C CA . LYS A 1 140 ? -5.762 -41.798 -12.829 1.00 83.88 140 LYS A CA 1
ATOM 1133 C C . LYS A 1 140 ? -4.902 -42.093 -11.605 1.00 89.67 140 LYS A C 1
ATOM 1134 O O . LYS A 1 140 ? -4.922 -43.213 -11.096 1.00 95.76 140 LYS A O 1
ATOM 1140 N N . ARG A 1 141 ? -4.173 -41.102 -11.106 1.00 80.91 141 ARG A N 1
ATOM 1141 C CA . ARG A 1 141 ? -3.136 -41.409 -10.128 1.00 87.02 141 ARG A CA 1
ATOM 1142 C C . ARG A 1 141 ? -3.300 -40.876 -8.702 1.00 85.54 141 ARG A C 1
ATOM 1143 O O . ARG A 1 141 ? -2.406 -41.048 -7.877 1.00 86.00 141 ARG A O 1
ATOM 1151 N N . ILE A 1 142 ? -4.420 -40.237 -8.397 1.00 82.90 142 ILE A N 1
ATOM 1152 C CA . ILE A 1 142 ? -4.631 -39.768 -7.029 1.00 81.02 142 ILE A CA 1
ATOM 1153 C C . ILE A 1 142 ? -5.410 -40.777 -6.212 1.00 78.37 142 ILE A C 1
ATOM 1154 O O . ILE A 1 142 ? -5.934 -41.751 -6.747 1.00 78.40 142 ILE A O 1
ATOM 1159 N N . GLU A 1 143 ? -5.496 -40.522 -4.910 1.00 79.88 143 GLU A N 1
ATOM 1160 C CA . GLU A 1 143 ? -6.281 -41.358 -4.011 1.00 80.18 143 GLU A CA 1
ATOM 1161 C C . GLU A 1 143 ? -7.247 -40.495 -3.214 1.00 76.59 143 GLU A C 1
ATOM 1162 O O . GLU A 1 143 ? -6.853 -39.474 -2.659 1.00 73.43 143 GLU A O 1
ATOM 1168 N N . PRO A 1 144 ? -8.526 -40.893 -3.172 1.00 73.87 144 PRO A N 1
ATOM 1169 C CA . PRO A 1 144 ? -9.080 -42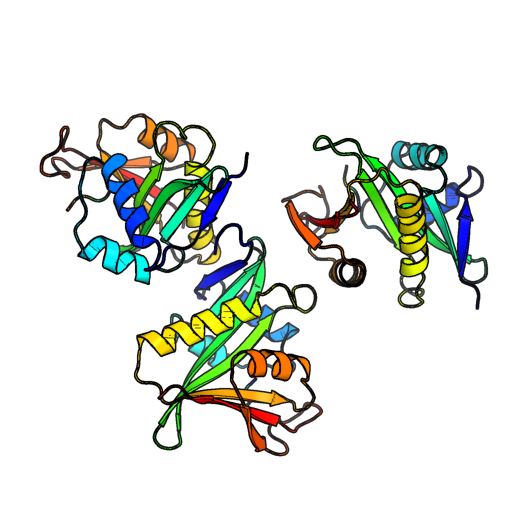.051 -3.881 1.00 74.84 144 PRO A CA 1
ATOM 1170 C C . PRO A 1 144 ? -9.342 -41.784 -5.365 1.00 77.07 144 PRO A C 1
ATOM 1171 O O . PRO A 1 144 ? -9.477 -40.626 -5.779 1.00 71.76 144 PRO A O 1
ATOM 1175 N N . ALA A 1 145 ? -9.435 -42.859 -6.147 1.00 76.62 145 ALA A N 1
ATOM 1176 C CA . ALA A 1 145 ? -9.595 -42.755 -7.597 1.00 72.12 145 ALA A CA 1
ATOM 1177 C C . ALA A 1 145 ? -11.054 -42.637 -8.053 1.00 70.45 145 ALA A C 1
ATOM 1178 O O . ALA A 1 145 ? -11.324 -42.320 -9.214 1.00 68.84 145 ALA A O 1
ATOM 1180 N N . ASP A 1 146 ? -11.995 -42.884 -7.147 1.00 66.75 146 ASP A N 1
ATOM 1181 C CA . ASP A 1 146 ? -13.413 -42.826 -7.508 1.00 63.68 146 ASP A CA 1
ATOM 1182 C C . ASP A 1 146 ? -14.004 -41.405 -7.523 1.00 60.07 146 ASP A C 1
ATOM 1183 O O . ASP A 1 146 ? -13.535 -40.505 -6.805 1.00 59.36 146 ASP A O 1
ATOM 1188 N N . ALA A 1 147 ? -15.045 -41.220 -8.329 1.00 51.87 147 ALA A N 1
ATOM 1189 C CA . ALA A 1 147 ? -15.653 -39.912 -8.495 1.00 50.95 147 ALA A CA 1
ATOM 1190 C C . ALA A 1 147 ? -17.171 -39.963 -8.604 1.00 52.54 147 ALA A C 1
ATOM 1191 O O . ALA A 1 147 ? -17.726 -40.774 -9.346 1.00 52.19 147 ALA A O 1
ATOM 1193 N N . HIS A 1 148 ? -17.844 -39.085 -7.869 1.00 51.38 148 HIS A N 1
ATOM 1194 C CA . HIS A 1 148 ? -19.264 -38.908 -8.061 1.00 47.94 148 HIS A CA 1
ATOM 1195 C C . HIS A 1 148 ? -19.374 -38.011 -9.264 1.00 51.14 148 HIS A C 1
ATOM 1196 O O . HIS A 1 148 ? -18.460 -37.240 -9.525 1.00 51.41 148 HIS A O 1
ATOM 1203 N N . VAL A 1 149 ? -20.481 -38.120 -9.993 1.00 50.26 149 VAL A N 1
ATOM 1204 C CA . VAL A 1 149 ? -20.854 -37.145 -11.001 1.00 42.40 149 VAL A CA 1
ATOM 1205 C C . VAL A 1 149 ? -22.032 -36.377 -10.452 1.00 46.27 149 VAL A C 1
ATOM 1206 O O . VAL A 1 149 ? -23.024 -36.975 -10.022 1.00 42.95 149 VAL A O 1
ATOM 1210 N N . LEU A 1 150 ? -21.911 -35.050 -10.454 1.00 50.54 150 LEU A N 1
ATOM 1211 C CA . LEU A 1 150 ? -22.950 -34.164 -9.941 1.00 41.77 150 LEU A CA 1
ATOM 1212 C C . LEU A 1 150 ? -23.645 -33.446 -11.064 1.00 46.05 150 LEU A C 1
ATOM 1213 O O . LEU A 1 150 ? -23.015 -33.047 -12.037 1.00 49.05 150 LEU A O 1
ATOM 1218 N N . GLN A 1 151 ? -24.950 -33.267 -10.926 1.00 44.92 151 GLN A N 1
ATOM 1219 C CA . GLN A 1 151 ? -25.694 -32.607 -11.973 1.00 46.86 151 GLN A CA 1
ATOM 1220 C C . GLN A 1 151 ? -26.972 -31.903 -11.514 1.00 49.73 151 GLN A C 1
ATOM 1221 O O . GLN A 1 151 ? -27.757 -32.447 -10.738 1.00 49.86 151 GLN A O 1
ATOM 1227 N N . LYS A 1 152 ? -27.158 -30.686 -12.018 1.00 51.28 152 LYS A N 1
ATOM 1228 C CA . LYS A 1 152 ? -28.385 -29.923 -11.853 1.00 51.75 152 LYS A CA 1
ATOM 1229 C C . LYS A 1 152 ? -29.071 -29.803 -13.220 1.00 57.02 152 LYS A C 1
ATOM 1230 O O . LYS A 1 152 ? -28.412 -29.536 -14.231 1.00 55.61 152 LYS A O 1
ATOM 1236 N N . ASN A 1 153 ? -30.387 -30.004 -13.246 1.00 55.75 153 ASN A N 1
ATOM 1237 C CA . ASN A 1 153 ? -31.175 -29.824 -14.463 1.00 55.41 153 ASN A CA 1
ATOM 1238 C C . ASN A 1 153 ? -31.638 -28.392 -14.686 1.00 58.94 153 ASN A C 1
ATOM 1239 O O . ASN A 1 153 ? -31.968 -27.671 -13.740 1.00 58.44 153 ASN A O 1
ATOM 1244 N N . LEU A 1 154 ? -31.677 -27.978 -15.945 1.00 62.13 154 LEU A N 1
ATOM 1245 C CA . LEU A 1 154 ? -32.137 -26.636 -16.266 1.00 62.83 154 LEU A CA 1
ATOM 1246 C C . LEU A 1 154 ? -33.474 -26.686 -17.007 1.00 68.74 154 LEU A C 1
ATOM 1247 O O . LEU A 1 154 ? -34.470 -26.124 -16.549 1.00 77.49 154 LEU A O 1
ATOM 1252 N N . LYS A 1 155 ? -33.491 -27.367 -18.148 1.00 70.45 155 LYS A N 1
ATOM 1253 C CA . LYS A 1 155 ? -34.729 -27.616 -18.887 1.00 76.10 155 LYS A CA 1
ATOM 1254 C C . LYS A 1 155 ? -35.877 -27.993 -17.948 1.00 72.66 155 LYS A C 1
ATOM 1255 O O . LYS A 1 155 ? -35.731 -28.868 -17.096 1.00 70.86 155 LYS A O 1
ATOM 1261 N N . MET B 2 1 ? -14.023 -31.407 -11.047 1.00 58.00 5122 MET D N 1
ATOM 1262 C CA . MET B 2 1 ? -12.596 -31.536 -11.347 1.00 66.35 5122 MET D CA 1
ATOM 1263 C C . MET B 2 1 ? -12.318 -32.636 -12.382 1.00 68.55 5122 MET D C 1
ATOM 1264 O O . MET B 2 1 ? -12.314 -33.828 -12.049 1.00 66.98 5122 MET D O 1
ATOM 1269 N N . LEU B 2 2 ? -12.088 -32.221 -13.630 1.00 66.47 5123 LEU D N 1
ATOM 1270 C CA . LEU B 2 2 ? -11.843 -33.143 -14.737 1.00 65.14 5123 LEU D CA 1
ATOM 1271 C C . LEU B 2 2 ? -10.419 -33.695 -14.662 1.00 74.92 5123 LEU D C 1
ATOM 1272 O O . LEU B 2 2 ? -9.592 -33.169 -13.921 1.00 76.40 5123 LEU D O 1
ATOM 1277 N N . GLY B 2 3 ? -10.139 -34.724 -15.449 1.00 79.82 5124 GLY D N 1
ATOM 1278 C CA . GLY B 2 3 ? -8.801 -35.266 -15.542 1.00 86.59 5124 GLY D CA 1
ATOM 1279 C C . GLY B 2 3 ? -8.741 -36.770 -15.657 1.00 99.35 5124 GLY D C 1
ATOM 1280 O O . GLY B 2 3 ? -8.416 -37.453 -14.700 1.00 96.26 5124 GLY D O 1
ATOM 1281 N N . PRO B 2 4 ? -9.027 -37.295 -16.840 1.00 0.00 5125 PRO D N 1
ATOM 1282 C CA . PRO B 2 4 ? -9.316 -36.456 -17.980 1.00 0.00 5125 PRO D CA 1
ATOM 1283 C C . PRO B 2 4 ? -10.238 -37.229 -18.898 1.00 0.00 5125 PRO D C 1
ATOM 1284 O O . PRO B 2 4 ? -10.786 -38.205 -18.413 1.00 0.00 5125 PRO D O 1
ATOM 1288 N N . SER C 1 4 ? 3.112 -34.534 29.095 1.00 54.36 4 SER B N 1
ATOM 1289 C CA . SER C 1 4 ? 3.732 -33.260 28.723 1.00 60.51 4 SER B CA 1
ATOM 1290 C C . SER C 1 4 ? 2.924 -32.004 29.127 1.00 62.45 4 SER B C 1
ATOM 1291 O O . SER C 1 4 ? 1.688 -32.036 29.191 1.00 65.86 4 SER B O 1
ATOM 1294 N N . ARG C 1 5 ? 3.661 -30.912 29.370 1.00 54.95 5 ARG B N 1
ATOM 1295 C CA . ARG C 1 5 ? 3.234 -29.748 30.147 1.00 47.13 5 ARG B CA 1
ATOM 1296 C C . ARG C 1 5 ? 3.311 -28.492 29.287 1.00 53.75 5 ARG B C 1
ATOM 1297 O O . ARG C 1 5 ? 4.401 -28.126 28.814 1.00 50.52 5 ARG B O 1
ATOM 1305 N N . ILE C 1 6 ? 2.174 -27.818 29.109 1.00 51.65 6 ILE B N 1
ATOM 1306 C CA . ILE C 1 6 ? 2.140 -26.494 28.486 1.00 48.03 6 ILE B CA 1
ATOM 1307 C C . ILE C 1 6 ? 1.546 -25.472 29.463 1.00 50.10 6 ILE B C 1
ATOM 1308 O O . ILE C 1 6 ? 0.366 -25.553 29.833 1.00 46.55 6 ILE B O 1
ATOM 1313 N N . GLU C 1 7 ? 2.377 -24.509 29.866 1.00 53.10 7 GLU B N 1
ATOM 1314 C CA . GLU C 1 7 ? 2.000 -23.473 30.839 1.00 54.13 7 GLU B CA 1
ATOM 1315 C C . GLU C 1 7 ? 2.357 -22.077 30.340 1.00 51.87 7 GLU B C 1
ATOM 1316 O O . GLU C 1 7 ? 3.142 -21.933 29.405 1.00 53.47 7 GLU B O 1
ATOM 1322 N N . LEU C 1 8 ? 1.784 -21.056 30.976 1.00 49.37 8 LEU B N 1
ATOM 1323 C CA . LEU C 1 8 ? 2.117 -19.677 30.674 1.00 44.88 8 LEU B CA 1
ATOM 1324 C C . LEU C 1 8 ? 2.830 -19.004 31.842 1.00 49.04 8 LEU B C 1
ATOM 1325 O O . LEU C 1 8 ? 2.474 -19.213 32.998 1.00 47.19 8 LEU B O 1
ATOM 1330 N N . GLY C 1 9 ? 3.816 -18.166 31.539 1.00 52.81 9 GLY B N 1
ATOM 1331 C CA . GLY C 1 9 ? 4.538 -17.450 32.578 1.00 53.45 9 GLY B CA 1
ATOM 1332 C C . GLY C 1 9 ? 4.214 -15.975 32.616 1.00 52.95 9 GLY B C 1
ATOM 1333 O O . GLY C 1 9 ? 3.479 -15.492 31.772 1.00 58.27 9 GLY B O 1
ATOM 1334 N N . ASP C 1 10 ? 4.732 -15.268 33.619 1.00 62.56 10 ASP B N 1
ATOM 1335 C CA . ASP C 1 10 ? 4.661 -13.806 33.666 1.00 60.18 10 ASP B CA 1
ATOM 1336 C C . ASP C 1 10 ? 5.921 -13.297 32.980 1.00 56.56 10 ASP B C 1
ATOM 1337 O O . ASP C 1 10 ? 6.995 -13.888 33.126 1.00 54.22 10 ASP B O 1
ATOM 1342 N N . VAL C 1 11 ? 5.807 -12.227 32.210 1.00 57.77 11 VAL B N 1
ATOM 1343 C CA . VAL C 1 11 ? 7.020 -11.614 31.695 1.00 63.94 11 VAL B CA 1
ATOM 1344 C C . VAL C 1 11 ? 7.609 -10.729 32.791 1.00 66.35 11 VAL B C 1
ATOM 1345 O O . VAL C 1 11 ? 6.881 -9.965 33.443 1.00 64.56 11 VAL B O 1
ATOM 1349 N N . THR C 1 12 ? 8.914 -10.865 33.027 1.00 67.54 12 THR B N 1
ATOM 1350 C CA . THR C 1 12 ? 9.605 -10.039 34.029 1.00 70.22 12 THR B CA 1
ATOM 1351 C C . THR C 1 12 ? 10.923 -9.461 33.490 1.00 72.02 12 THR B C 1
ATOM 1352 O O . THR C 1 12 ? 11.277 -9.702 32.331 1.00 75.34 12 THR B O 1
ATOM 1356 N N . PRO C 1 13 ? 11.641 -8.675 34.313 1.00 73.01 13 PRO B N 1
ATOM 1357 C CA . PRO C 1 13 ? 12.938 -8.139 33.870 1.00 72.86 13 PRO B CA 1
ATOM 1358 C C . PRO C 1 13 ? 13.991 -9.234 33.800 1.00 75.49 13 PRO B C 1
ATOM 1359 O O . PRO C 1 13 ? 15.027 -9.057 33.145 1.00 72.50 13 PRO B O 1
ATOM 1363 N N . HIS C 1 14 ? 13.714 -10.351 34.477 1.00 77.38 14 HIS B N 1
ATOM 1364 C CA . HIS C 1 14 ? 14.632 -11.485 34.557 1.00 72.44 14 HIS B CA 1
ATOM 1365 C C . HIS C 1 14 ? 14.643 -12.264 33.239 1.00 74.56 14 HIS B C 1
ATOM 1366 O O . HIS C 1 14 ? 15.698 -12.739 32.785 1.00 67.46 14 HIS B O 1
ATOM 1373 N N . ASN C 1 15 ? 13.464 -12.347 32.619 1.00 73.55 15 ASN B N 1
ATOM 1374 C CA . ASN C 1 15 ? 13.229 -13.224 31.474 1.00 68.68 15 ASN B CA 1
ATOM 1375 C C . ASN C 1 15 ? 12.833 -12.491 30.206 1.00 72.15 15 ASN B C 1
ATOM 1376 O O . ASN C 1 15 ? 12.481 -13.119 29.199 1.00 70.75 15 ASN B O 1
ATOM 1381 N N . ILE C 1 16 ? 12.868 -11.164 30.263 1.00 73.59 16 ILE B N 1
ATOM 1382 C CA . ILE C 1 16 ? 12.594 -10.352 29.086 1.00 72.48 16 ILE B CA 1
ATOM 1383 C C . ILE C 1 16 ? 13.759 -10.495 28.129 1.00 74.88 16 ILE B C 1
ATOM 1384 O O . ILE C 1 16 ? 13.609 -10.319 26.919 1.00 76.89 16 ILE B O 1
ATOM 1389 N N . LYS C 1 17 ? 14.926 -10.805 28.688 1.00 78.59 17 LYS B N 1
ATOM 1390 C CA . LYS C 1 17 ? 16.117 -11.072 27.895 1.00 82.30 17 LYS B CA 1
ATOM 1391 C C . LYS C 1 17 ? 15.784 -12.186 26.921 1.00 75.73 17 LYS B C 1
ATOM 1392 O O . LYS C 1 17 ? 16.401 -12.320 25.861 1.00 73.48 17 LYS B O 1
ATOM 1398 N N . GLN C 1 18 ? 14.778 -12.969 27.288 1.00 71.85 18 GLN B N 1
ATOM 1399 C CA . GLN C 1 18 ? 14.482 -14.198 26.585 1.00 73.90 18 GLN B CA 1
ATOM 1400 C C . GLN C 1 18 ? 13.250 -14.089 25.703 1.00 71.94 18 GLN B C 1
ATOM 1401 O O . GLN C 1 18 ? 13.157 -14.758 24.674 1.00 71.83 18 GLN B O 1
ATOM 1407 N N . LEU C 1 19 ? 12.291 -13.267 26.110 1.00 69.74 19 LEU B N 1
ATOM 1408 C CA . LEU C 1 19 ? 11.175 -12.977 25.232 1.00 63.29 19 LEU B CA 1
ATOM 1409 C C . LEU C 1 19 ? 11.744 -12.331 23.982 1.00 63.65 19 LEU B C 1
ATOM 1410 O O . LEU C 1 19 ? 11.336 -12.649 22.868 1.00 65.88 19 LEU B O 1
ATOM 1415 N N . LYS C 1 20 ? 12.713 -11.442 24.171 1.00 65.95 20 LYS B N 1
ATOM 1416 C CA . LYS C 1 20 ? 13.342 -10.755 23.046 1.00 73.34 20 LYS B CA 1
ATOM 1417 C C . LYS C 1 20 ? 13.971 -11.766 22.094 1.00 69.12 20 LYS B C 1
ATOM 1418 O O . LYS C 1 20 ? 13.754 -11.723 20.879 1.00 65.08 20 LYS B O 1
ATOM 1424 N N . ARG C 1 21 ? 14.743 -12.684 22.663 1.00 67.41 21 ARG B N 1
ATOM 1425 C CA . ARG C 1 21 ? 15.402 -13.716 21.876 1.00 70.40 21 ARG B CA 1
ATOM 1426 C C . ARG C 1 21 ? 14.380 -14.554 21.097 1.00 69.82 21 ARG B C 1
ATOM 1427 O O . ARG C 1 21 ? 14.558 -14.839 19.905 1.00 68.01 21 ARG B O 1
ATOM 1435 N N . LEU C 1 22 ? 13.302 -14.939 21.771 1.00 66.27 22 LEU B N 1
ATOM 1436 C CA . LEU C 1 22 ? 12.243 -15.692 21.117 1.00 65.31 22 LEU B CA 1
ATOM 1437 C C . LEU C 1 22 ? 11.703 -14.921 19.914 1.00 68.29 22 LEU B C 1
ATOM 1438 O O . LEU C 1 22 ? 11.606 -15.478 18.817 1.00 63.41 22 LEU B O 1
ATOM 1443 N N . ASN C 1 23 ? 11.371 -13.642 20.123 1.00 66.07 23 ASN B N 1
ATOM 1444 C CA . ASN C 1 23 ? 10.738 -12.830 19.088 1.00 61.55 23 ASN B CA 1
ATOM 1445 C C . ASN C 1 23 ? 11.567 -12.626 17.833 1.00 64.06 23 ASN B C 1
ATOM 1446 O O . ASN C 1 23 ? 11.021 -12.358 16.765 1.00 69.23 23 ASN B O 1
ATOM 1451 N N . GLN C 1 24 ? 12.879 -12.759 17.944 1.00 62.92 24 GLN B N 1
ATOM 1452 C CA . GLN C 1 24 ? 13.720 -12.562 16.776 1.00 66.45 24 GLN B CA 1
ATOM 1453 C C . GLN C 1 24 ? 13.733 -13.748 15.832 1.00 66.76 24 GLN B C 1
ATOM 1454 O O . GLN C 1 24 ? 14.025 -13.603 14.643 1.00 69.95 24 GLN B O 1
ATOM 1460 N N . VAL C 1 25 ? 13.411 -14.921 16.360 1.00 66.29 25 VAL B N 1
ATOM 1461 C CA . VAL C 1 25 ? 13.373 -16.119 15.538 1.00 66.04 25 VAL B CA 1
ATOM 1462 C C . VAL C 1 25 ? 12.027 -16.291 14.832 1.00 63.83 25 VAL B C 1
ATOM 1463 O O . VAL C 1 25 ? 11.965 -16.450 13.611 1.00 66.07 25 VAL B O 1
ATOM 1467 N N . ILE C 1 26 ? 10.956 -16.240 15.613 1.00 59.04 26 ILE B N 1
ATOM 1468 C CA . ILE C 1 26 ? 9.596 -16.409 15.117 1.00 54.95 26 ILE B CA 1
ATOM 1469 C C . ILE C 1 26 ? 9.159 -15.343 14.108 1.00 58.77 26 ILE B C 1
ATOM 1470 O O . ILE C 1 26 ? 8.492 -15.649 13.129 1.00 60.56 26 ILE B O 1
ATOM 1475 N N . PHE C 1 27 ? 9.526 -14.089 14.358 1.00 67.03 27 PHE B N 1
ATOM 1476 C CA . PHE C 1 27 ? 9.052 -12.965 13.542 1.00 67.43 27 PHE B CA 1
ATOM 1477 C C . PHE C 1 27 ? 10.157 -12.331 12.682 1.00 72.26 27 PHE B C 1
ATOM 1478 O O . PHE C 1 27 ? 11.270 -12.107 13.168 1.00 75.24 27 PHE B O 1
ATOM 1486 N N . PRO C 1 28 ? 9.853 -12.044 11.399 1.00 73.94 28 PRO B N 1
ATOM 1487 C CA . PRO C 1 28 ? 10.795 -11.409 10.459 1.00 77.25 28 PRO B CA 1
ATOM 1488 C C . PRO C 1 28 ? 11.101 -9.914 10.722 1.00 79.80 28 PRO B C 1
ATOM 1489 O O . PRO C 1 28 ? 12.180 -9.459 10.342 1.00 82.36 28 PRO B O 1
ATOM 1493 N N . VAL C 1 29 ? 10.183 -9.169 11.339 1.00 77.41 29 VAL B N 1
ATOM 1494 C CA . VAL C 1 29 ? 10.479 -7.802 11.768 1.00 83.42 29 VAL B CA 1
ATOM 1495 C C . VAL C 1 29 ? 11.221 -7.826 13.099 1.00 85.44 29 VAL B C 1
ATOM 1496 O O . VAL C 1 29 ? 11.136 -8.802 13.852 1.00 79.20 29 VAL B O 1
ATOM 1500 N N . SER C 1 30 ? 11.946 -6.750 13.390 1.00 85.16 30 SER B N 1
ATOM 1501 C CA . SER C 1 30 ? 12.650 -6.638 14.663 1.00 80.72 30 SER B CA 1
ATOM 1502 C C . SER C 1 30 ? 12.106 -5.485 15.484 1.00 82.30 30 SER B C 1
ATOM 1503 O O . SER C 1 30 ? 11.798 -4.415 14.949 1.00 83.93 30 SER B O 1
ATOM 1506 N N . TYR C 1 31 ? 11.987 -5.705 16.787 1.00 81.62 31 TYR B N 1
ATOM 1507 C CA . TYR C 1 31 ? 11.429 -4.686 17.665 1.00 87.46 31 TYR B CA 1
ATOM 1508 C C . TYR C 1 31 ? 12.497 -3.949 18.479 1.00 91.29 31 TYR B C 1
ATOM 1509 O O . TYR C 1 31 ? 13.498 -4.536 18.905 1.00 87.74 31 TYR B O 1
ATOM 1518 N N . ASN C 1 32 ? 12.265 -2.650 18.660 1.00 94.31 32 ASN B N 1
ATOM 1519 C CA . ASN C 1 32 ? 13.190 -1.743 19.329 1.00 94.76 32 ASN B CA 1
ATOM 1520 C C . ASN C 1 32 ? 13.006 -1.742 20.846 1.00 94.68 32 ASN B C 1
ATOM 1521 O O . ASN C 1 32 ? 12.037 -2.291 21.363 1.00 90.95 32 ASN B O 1
ATOM 1526 N N . ASP C 1 33 ? 13.925 -1.102 21.562 1.00 94.77 33 ASP B N 1
ATOM 1527 C CA . ASP C 1 33 ? 13.909 -1.171 23.021 1.00 95.78 33 ASP B CA 1
ATOM 1528 C C . ASP C 1 33 ? 12.616 -0.642 23.668 1.00 90.43 33 ASP B C 1
ATOM 1529 O O . ASP C 1 33 ? 12.359 -0.892 24.850 1.00 90.04 33 ASP B O 1
ATOM 1534 N N . LYS C 1 34 ? 11.792 0.062 22.898 1.00 85.07 34 LYS B N 1
ATOM 1535 C CA . LYS C 1 34 ? 10.586 0.668 23.456 1.00 88.46 34 LYS B CA 1
ATOM 1536 C C . LYS C 1 34 ? 9.446 -0.335 23.564 1.00 86.64 34 LYS B C 1
ATOM 1537 O O . LYS C 1 34 ? 8.769 -0.408 24.594 1.00 83.14 34 LYS B O 1
ATOM 1543 N N . PHE C 1 35 ? 9.235 -1.088 22.484 1.00 88.76 35 PHE B N 1
ATOM 1544 C CA . PHE C 1 35 ? 8.251 -2.172 22.443 1.00 82.95 35 PHE B CA 1
ATOM 1545 C C . PHE C 1 35 ? 8.353 -3.065 23.678 1.00 78.04 35 PHE B C 1
ATOM 1546 O O . PHE C 1 35 ? 7.356 -3.317 24.355 1.00 75.79 35 PHE B O 1
ATOM 1554 N N . TYR C 1 36 ? 9.563 -3.532 23.973 1.00 73.33 36 TYR B N 1
ATOM 1555 C CA . TYR C 1 36 ? 9.759 -4.447 25.089 1.00 80.19 36 TYR B CA 1
ATOM 1556 C C . TYR C 1 36 ? 9.627 -3.747 26.429 1.00 81.75 36 TYR B C 1
ATOM 1557 O O . TYR C 1 36 ? 9.289 -4.366 27.438 1.00 79.04 36 TYR B O 1
ATOM 1566 N N . LYS C 1 37 ? 9.901 -2.452 26.443 1.00 85.37 37 LYS B N 1
ATOM 1567 C CA . LYS C 1 37 ? 9.755 -1.688 27.669 1.00 86.75 37 LYS B CA 1
ATOM 1568 C C . LYS C 1 37 ? 8.272 -1.640 28.016 1.00 82.98 37 LYS B C 1
ATOM 1569 O O . LYS C 1 37 ? 7.883 -1.740 29.185 1.00 83.66 37 LYS B O 1
ATOM 1575 N N . ASP C 1 38 ? 7.450 -1.510 26.979 1.00 79.90 38 ASP B N 1
ATOM 1576 C CA . ASP C 1 38 ? 6.006 -1.422 27.140 1.00 81.98 38 ASP B CA 1
ATOM 1577 C C . ASP C 1 38 ? 5.406 -2.728 27.657 1.00 79.78 38 ASP B C 1
ATOM 1578 O O . ASP C 1 38 ? 4.437 -2.718 28.424 1.00 78.55 38 ASP B O 1
ATOM 1583 N N . VAL C 1 39 ? 5.981 -3.852 27.240 1.00 78.96 39 VAL B N 1
ATOM 1584 C CA . VAL C 1 39 ? 5.428 -5.152 27.618 1.00 79.73 39 VAL B CA 1
ATOM 1585 C C . VAL C 1 39 ? 5.506 -5.389 29.129 1.00 77.28 39 VAL B C 1
ATOM 1586 O O . VAL C 1 39 ? 4.670 -6.096 29.700 1.00 77.5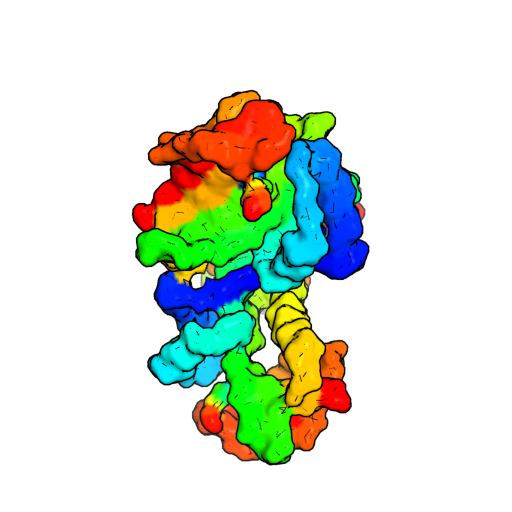3 39 VAL B O 1
ATOM 1590 N N . LEU C 1 40 ? 6.494 -4.785 29.782 1.00 72.56 40 LEU B N 1
ATOM 1591 C CA . LEU C 1 40 ? 6.680 -5.004 31.213 1.00 76.10 40 LEU B CA 1
ATOM 1592 C C . LEU C 1 40 ? 5.572 -4.343 32.026 1.00 80.35 40 LEU B C 1
ATOM 1593 O O . LEU C 1 40 ? 5.254 -4.768 33.144 1.00 73.99 40 LEU B O 1
ATOM 1598 N N . GLU C 1 41 ? 4.979 -3.307 31.444 1.00 79.47 41 GLU B N 1
ATOM 1599 C CA . GLU C 1 41 ? 3.986 -2.501 32.142 1.00 81.85 41 GLU B CA 1
ATOM 1600 C C . GLU C 1 41 ? 2.542 -2.890 31.827 1.00 82.87 41 GLU B C 1
ATOM 1601 O O . GLU C 1 41 ? 1.609 -2.392 32.473 1.00 78.37 41 GLU B O 1
ATOM 1607 N N . VAL C 1 42 ? 2.362 -3.778 30.845 1.00 84.28 42 VAL B N 1
ATOM 1608 C CA . VAL C 1 42 ? 1.022 -4.155 30.373 1.00 78.29 42 VAL B CA 1
ATOM 1609 C C . VAL C 1 42 ? 0.364 -5.291 31.164 1.00 71.56 42 VAL B C 1
ATOM 1610 O O . VAL C 1 42 ? -0.860 -5.425 31.137 1.00 69.41 42 VAL B O 1
ATOM 1614 N N . GLY C 1 43 ? 1.163 -6.103 31.858 1.00 68.20 43 GLY B N 1
ATOM 1615 C CA . GLY C 1 43 ? 0.620 -7.087 32.788 1.00 71.99 43 GLY B CA 1
ATOM 1616 C C . GLY C 1 43 ? 0.369 -8.499 32.263 1.00 67.96 43 GLY B C 1
ATOM 1617 O O . GLY C 1 43 ? 1.258 -9.119 31.673 1.00 69.94 43 GLY B O 1
ATOM 1618 N N . GLU C 1 44 ? -0.836 -9.018 32.505 1.00 60.61 44 GLU B N 1
ATOM 1619 C CA . GLU C 1 44 ? -1.240 -10.317 31.973 1.00 63.86 44 GLU B CA 1
ATOM 1620 C C . GLU C 1 44 ? -1.382 -10.265 30.452 1.00 67.53 44 GLU B C 1
ATOM 1621 O O . GLU C 1 44 ? -1.661 -11.281 29.811 1.00 61.35 44 GLU B O 1
ATOM 1627 N N . LEU C 1 45 ? -1.223 -9.074 29.879 1.00 69.39 45 LEU B N 1
ATOM 1628 C CA . LEU C 1 45 ? -1.333 -8.906 28.432 1.00 66.71 45 LEU B CA 1
ATOM 1629 C C . LEU C 1 45 ? 0.010 -9.204 27.761 1.00 65.23 45 LEU B C 1
ATOM 1630 O O . LEU C 1 45 ? 0.188 -8.987 26.563 1.00 60.53 45 LEU B O 1
ATOM 1635 N N . ALA C 1 46 ? 0.954 -9.695 28.557 1.00 66.62 46 ALA B N 1
ATOM 1636 C CA . ALA C 1 46 ? 2.167 -10.307 28.035 1.00 61.98 46 ALA B CA 1
ATOM 1637 C C . ALA C 1 46 ? 2.538 -11.512 28.895 1.00 61.25 46 ALA B C 1
ATOM 1638 O O . ALA C 1 46 ? 2.722 -11.388 30.110 1.00 62.34 46 ALA B O 1
ATOM 1640 N N . LYS C 1 47 ? 2.612 -12.675 28.249 1.00 60.64 47 LYS B N 1
ATOM 1641 C CA . LYS C 1 47 ? 2.971 -13.938 28.888 1.00 50.62 47 LYS B CA 1
ATOM 1642 C C . LYS C 1 47 ? 3.971 -14.663 28.014 1.00 51.00 47 LYS B C 1
ATOM 1643 O O . LYS C 1 47 ? 3.964 -14.525 26.787 1.00 49.24 47 LYS B O 1
ATOM 1649 N N . LEU C 1 48 ? 4.837 -15.437 28.654 1.00 54.58 48 LEU B N 1
ATOM 1650 C CA . LEU C 1 48 ? 5.674 -16.402 27.960 1.00 49.83 48 LEU B CA 1
ATOM 1651 C C . LEU C 1 48 ? 4.966 -17.741 27.989 1.00 47.63 48 LEU B C 1
ATOM 1652 O O . LEU C 1 48 ? 4.223 -18.036 28.926 1.00 49.21 48 LEU B O 1
ATOM 1657 N N . ALA C 1 49 ? 5.181 -18.550 26.959 1.00 50.47 49 ALA B N 1
ATOM 1658 C CA . ALA C 1 49 ? 4.619 -19.897 26.912 1.00 46.28 49 ALA B CA 1
ATOM 1659 C C . ALA C 1 49 ? 5.734 -20.933 27.102 1.00 47.22 49 ALA B C 1
ATOM 1660 O O . ALA C 1 49 ? 6.775 -20.865 26.433 1.00 47.05 49 ALA B O 1
ATOM 1662 N N . TYR C 1 50 ? 5.520 -21.866 28.034 1.00 46.97 50 TYR B N 1
ATOM 1663 C CA . TYR C 1 50 ? 6.489 -22.928 28.359 1.00 46.22 50 TYR B CA 1
ATOM 1664 C C . TYR C 1 50 ? 6.032 -24.358 27.992 1.00 44.89 50 TYR B C 1
ATOM 1665 O O . TYR C 1 50 ? 4.917 -24.787 28.297 1.00 45.90 50 TYR B O 1
ATOM 1674 N N . PHE C 1 51 ? 6.922 -25.102 27.356 1.00 44.85 51 PHE B N 1
ATOM 1675 C CA . PHE C 1 51 ? 6.676 -26.495 27.034 1.00 41.26 51 PHE B CA 1
ATOM 1676 C C . PHE C 1 51 ? 7.633 -27.281 27.894 1.00 41.60 51 PHE B C 1
ATOM 1677 O O . PHE C 1 51 ? 8.839 -27.187 27.705 1.00 39.58 51 PHE B O 1
ATOM 1685 N N . ASN C 1 52 ? 7.102 -28.030 28.857 1.00 46.58 52 ASN B N 1
ATOM 1686 C CA . ASN C 1 52 ? 7.945 -28.769 29.786 1.00 45.11 52 ASN B CA 1
ATOM 1687 C C . ASN C 1 52 ? 9.034 -27.892 30.379 1.00 47.64 52 ASN B C 1
ATOM 1688 O O . ASN C 1 52 ? 10.196 -28.314 30.479 1.00 50.11 52 ASN B O 1
ATOM 1693 N N . ASP C 1 53 ? 8.659 -26.669 30.749 1.00 47.33 53 ASP B N 1
ATOM 1694 C CA . ASP C 1 53 ? 9.577 -25.696 31.362 1.00 48.57 53 ASP B CA 1
ATOM 1695 C C . ASP C 1 53 ? 10.627 -25.111 30.411 1.00 48.12 53 ASP B C 1
ATOM 1696 O O . ASP C 1 53 ? 11.548 -24.416 30.846 1.00 46.35 53 ASP B O 1
ATOM 1701 N N . ILE C 1 54 ? 10.483 -25.386 29.117 1.00 49.70 54 ILE B N 1
ATOM 1702 C CA . ILE C 1 54 ? 11.226 -24.648 28.101 1.00 45.78 54 ILE B CA 1
ATOM 1703 C C . ILE C 1 54 ? 10.350 -23.530 27.545 1.00 50.79 54 ILE B C 1
ATOM 1704 O O . ILE C 1 54 ? 9.232 -23.769 27.087 1.00 49.39 54 ILE B O 1
ATOM 1709 N N . ALA C 1 55 ? 10.848 -22.300 27.610 1.00 50.74 55 ALA B N 1
ATOM 1710 C CA . ALA C 1 55 ? 10.166 -21.189 26.965 1.00 49.94 55 ALA B CA 1
ATOM 1711 C C . ALA C 1 55 ? 10.205 -21.365 25.432 1.00 48.86 55 ALA B C 1
ATOM 1712 O O . ALA C 1 55 ? 11.284 -21.427 24.828 1.00 46.75 55 ALA B O 1
ATOM 1714 N N . VAL C 1 56 ? 9.035 -21.465 24.806 1.00 45.24 56 VAL B N 1
ATOM 1715 C CA . VAL C 1 56 ? 8.981 -21.772 23.375 1.00 44.46 56 VAL B CA 1
ATOM 1716 C C . VAL C 1 56 ? 8.088 -20.830 22.568 1.00 46.17 56 VAL B C 1
ATOM 1717 O O . VAL C 1 56 ? 8.036 -20.920 21.340 1.00 44.84 56 VAL B O 1
ATOM 1721 N N . GLY C 1 57 ? 7.376 -19.946 23.263 1.00 47.73 57 GLY B N 1
ATOM 1722 C CA . GLY C 1 57 ? 6.528 -18.946 22.629 1.00 48.30 57 GLY B CA 1
ATOM 1723 C C . GLY C 1 57 ? 6.197 -17.765 23.545 1.00 54.76 57 GLY B C 1
ATOM 1724 O O . GLY C 1 57 ? 6.610 -17.715 24.709 1.00 51.41 57 GLY B O 1
ATOM 1725 N N . ALA C 1 58 ? 5.440 -16.805 23.031 1.00 51.66 58 ALA B N 1
ATOM 1726 C CA . ALA C 1 58 ? 5.082 -15.650 23.840 1.00 56.16 58 ALA B CA 1
ATOM 1727 C C . ALA C 1 58 ? 4.004 -14.827 23.163 1.00 56.51 58 ALA B C 1
ATOM 1728 O O . ALA C 1 58 ? 3.889 -14.837 21.938 1.00 52.95 58 ALA B O 1
ATOM 1730 N N . VAL C 1 59 ? 3.215 -14.115 23.961 1.00 56.69 59 VAL B N 1
ATOM 1731 C CA . VAL C 1 59 ? 2.178 -13.256 23.407 1.00 56.32 59 VAL B CA 1
ATOM 1732 C C . VAL C 1 59 ? 2.279 -11.878 24.034 1.00 57.16 59 VAL B C 1
ATOM 1733 O O . VAL C 1 59 ? 2.482 -11.748 25.239 1.00 57.46 59 VAL B O 1
ATOM 1737 N N . CYS C 1 60 ? 2.160 -10.851 23.205 1.00 57.15 60 CYS B N 1
ATOM 1738 C CA . CYS C 1 60 ? 2.247 -9.483 23.677 1.00 56.33 60 CYS B CA 1
ATOM 1739 C C . CYS C 1 60 ? 1.110 -8.666 23.071 1.00 59.10 60 CYS B C 1
ATOM 1740 O O . CYS C 1 60 ? 1.029 -8.476 21.851 1.00 53.19 60 CYS B O 1
ATOM 1743 N N . CYS C 1 61 ? 0.235 -8.182 23.940 1.00 59.96 61 CYS B N 1
ATOM 1744 C CA . CYS C 1 61 ? -0.879 -7.352 23.521 1.00 61.82 61 CYS B CA 1
ATOM 1745 C C . CYS C 1 61 ? -0.777 -5.928 24.061 1.00 66.63 61 CYS B C 1
ATOM 1746 O O . CYS C 1 61 ? 0.015 -5.626 24.960 1.00 66.89 61 CYS B O 1
ATOM 1749 N N . ARG C 1 62 ? -1.606 -5.056 23.504 1.00 69.46 62 ARG B N 1
ATOM 1750 C CA . ARG C 1 62 ? -1.644 -3.653 23.889 1.00 67.09 62 ARG B CA 1
ATOM 1751 C C . ARG C 1 62 ? -3.098 -3.242 23.990 1.00 69.36 62 ARG B C 1
ATOM 1752 O O . ARG C 1 62 ? -3.962 -3.803 23.303 1.00 68.70 62 ARG B O 1
ATOM 1760 N N . VAL C 1 63 ? -3.394 -2.288 24.862 1.00 71.15 63 VAL B N 1
ATOM 1761 C CA . VAL C 1 63 ? -4.731 -1.722 24.837 1.00 72.96 63 VAL B CA 1
ATOM 1762 C C . VAL C 1 63 ? -4.763 -0.577 23.822 1.00 73.38 63 VAL B C 1
ATOM 1763 O O . VAL C 1 63 ? -3.778 0.149 23.650 1.00 73.29 63 VAL B O 1
ATOM 1767 N N . ASP C 1 64 ? -5.884 -0.444 23.123 1.00 76.50 64 ASP B N 1
ATOM 1768 C CA . ASP C 1 64 ? -5.957 0.464 21.987 1.00 77.02 64 ASP B CA 1
ATOM 1769 C C . ASP C 1 64 ? -7.193 1.345 22.034 1.00 76.63 64 ASP B C 1
ATOM 1770 O O . ASP C 1 64 ? -8.314 0.855 22.159 1.00 74.79 64 ASP B O 1
ATOM 1775 N N . HIS C 1 65 ? -6.984 2.651 21.927 1.00 85.84 65 HIS B N 1
ATOM 1776 C CA . HIS C 1 65 ? -8.099 3.594 21.907 1.00 86.64 65 HIS B CA 1
ATOM 1777 C C . HIS C 1 65 ? -8.200 4.307 20.569 1.00 84.47 65 HIS B C 1
ATOM 1778 O O . HIS C 1 65 ? -7.948 5.501 20.477 1.00 89.02 65 HIS B O 1
ATOM 1785 N N . SER C 1 66 ? -8.552 3.560 19.527 1.00 86.23 66 SER B N 1
ATOM 1786 C CA . SER C 1 66 ? -8.729 4.139 18.199 1.00 87.42 66 SER B CA 1
ATOM 1787 C C . SER C 1 66 ? -10.153 3.909 17.728 1.00 87.26 66 SER B C 1
ATOM 1788 O O . SER C 1 66 ? -10.885 3.093 18.302 1.00 83.36 66 SER B O 1
ATOM 1791 N N . GLN C 1 67 ? -10.539 4.638 16.685 1.00 91.11 67 GLN B N 1
ATOM 1792 C CA . GLN C 1 67 ? -11.868 4.500 16.099 1.00 93.69 67 GLN B CA 1
ATOM 1793 C C . GLN C 1 67 ? -12.990 4.733 17.126 1.00 94.00 67 GLN B C 1
ATOM 1794 O O . GLN C 1 67 ? -14.108 4.233 16.955 1.00 90.84 67 GLN B O 1
ATOM 1800 N N . ASN C 1 68 ? -12.690 5.497 18.179 1.00 93.99 68 ASN B N 1
ATOM 1801 C CA . ASN C 1 68 ? -13.653 5.757 19.256 1.00 93.56 68 ASN B CA 1
ATOM 1802 C C . ASN C 1 68 ? -14.101 4.468 19.934 1.00 86.18 68 ASN B C 1
ATOM 1803 O O . ASN C 1 68 ? -15.237 4.343 20.405 1.00 79.63 68 ASN B O 1
ATOM 1808 N N . GLN C 1 69 ? -13.188 3.507 19.959 1.00 88.24 69 GLN B N 1
ATOM 1809 C CA . GLN C 1 69 ? -13.437 2.221 20.570 1.00 80.53 69 GLN B CA 1
ATOM 1810 C C . GLN C 1 69 ? -12.295 1.930 21.505 1.00 76.63 69 GLN B C 1
ATOM 1811 O O . GLN C 1 69 ? -11.191 2.465 21.347 1.00 74.91 69 GLN B O 1
ATOM 1817 N N . LYS C 1 70 ? -12.578 1.103 22.503 1.00 77.21 70 LYS B N 1
ATOM 1818 C CA . LYS C 1 70 ? -11.526 0.453 23.274 1.00 82.96 70 LYS B CA 1
ATOM 1819 C C . LYS C 1 70 ? -11.309 -0.959 22.699 1.00 77.15 70 LYS B C 1
ATOM 1820 O O . LYS C 1 70 ? -12.245 -1.763 22.577 1.00 74.89 70 LYS B O 1
ATOM 1826 N N . ARG C 1 71 ? -10.074 -1.250 22.322 1.00 72.21 71 ARG B N 1
ATOM 1827 C CA . ARG C 1 71 ? -9.797 -2.491 21.628 1.00 75.24 71 ARG B CA 1
ATOM 1828 C C . ARG C 1 71 ? -8.590 -3.210 22.239 1.00 74.14 71 ARG B C 1
ATOM 1829 O O . ARG C 1 71 ? -7.756 -2.584 22.898 1.00 73.18 71 ARG B O 1
ATOM 1837 N N . LEU C 1 72 ? -8.516 -4.525 22.033 1.00 71.32 72 LEU B N 1
ATOM 1838 C CA . LEU C 1 72 ? -7.316 -5.297 22.367 1.00 68.63 72 LEU B CA 1
ATOM 1839 C C . LEU C 1 72 ? -6.436 -5.469 21.117 1.00 62.78 72 LEU B C 1
ATOM 1840 O O . LEU C 1 72 ? -6.896 -5.936 20.072 1.00 61.34 72 LEU B O 1
ATOM 1845 N N . TYR C 1 73 ? -5.172 -5.083 21.219 1.00 60.79 73 TYR B N 1
ATOM 1846 C CA . TYR C 1 73 ? -4.271 -5.240 20.088 1.00 60.07 73 TYR B CA 1
ATOM 1847 C C . TYR C 1 73 ? -3.204 -6.321 20.324 1.00 62.55 73 TYR B C 1
ATOM 1848 O O . TYR C 1 73 ? -2.337 -6.190 21.191 1.00 62.28 73 TYR B O 1
ATOM 1857 N N . ILE C 1 74 ? -3.270 -7.398 19.550 1.00 59.03 74 ILE B N 1
ATOM 1858 C CA . ILE C 1 74 ? -2.234 -8.413 19.620 1.00 56.85 74 ILE B CA 1
ATOM 1859 C C . ILE C 1 74 ? -1.081 -7.943 18.766 1.00 51.80 74 ILE B C 1
ATOM 1860 O O . ILE C 1 74 ? -1.183 -7.890 17.559 1.00 54.81 74 ILE B O 1
ATOM 1865 N N . MET C 1 75 ? 0.017 -7.564 19.388 1.00 53.56 75 MET B N 1
ATOM 1866 C CA . MET C 1 75 ? 1.114 -7.047 18.599 1.00 58.53 75 MET B CA 1
ATOM 1867 C C . MET C 1 75 ? 1.944 -8.208 18.104 1.00 55.75 75 MET B C 1
ATOM 1868 O O . MET C 1 75 ? 2.365 -8.219 16.957 1.00 62.91 75 MET B O 1
ATOM 1873 N N . THR C 1 76 ? 2.185 -9.182 18.972 1.00 58.62 76 THR B N 1
ATOM 1874 C CA . THR C 1 76 ? 2.840 -10.423 18.561 1.00 60.18 76 THR B CA 1
ATOM 1875 C C . THR C 1 76 ? 2.166 -11.614 19.231 1.00 55.95 76 THR B C 1
ATOM 1876 O O . THR C 1 76 ? 1.604 -11.482 20.315 1.00 57.81 76 THR B O 1
ATOM 1880 N N . LEU C 1 77 ? 2.217 -12.769 18.575 1.00 53.29 77 LEU B N 1
ATOM 1881 C CA . LEU C 1 77 ? 1.791 -14.029 19.190 1.00 54.93 77 LEU B CA 1
ATOM 1882 C C . LEU C 1 77 ? 2.267 -15.193 18.337 1.00 57.49 77 LEU B C 1
ATOM 1883 O O . LEU C 1 77 ? 1.838 -15.333 17.189 1.00 63.01 77 LEU B O 1
ATOM 1888 N N . GLY C 1 78 ? 3.146 -16.023 18.892 1.00 48.00 78 GLY B N 1
ATOM 1889 C CA . GLY C 1 78 ? 3.686 -17.147 18.156 1.00 51.90 78 GLY B CA 1
ATOM 1890 C C . GLY C 1 78 ? 4.479 -18.133 18.997 1.00 52.56 78 GLY B C 1
ATOM 1891 O O . GLY C 1 78 ? 4.654 -17.930 20.194 1.00 55.34 78 GLY B O 1
ATOM 1892 N N . CYS C 1 79 ? 4.936 -19.217 18.370 1.00 48.59 79 CYS B N 1
ATOM 1893 C CA . CYS C 1 79 ? 5.930 -20.092 18.978 1.00 46.34 79 CYS B CA 1
ATOM 1894 C C . CYS C 1 79 ? 6.814 -20.766 17.931 1.00 44.48 79 CYS B C 1
ATOM 1895 O O . CYS C 1 79 ? 6.499 -20.787 16.743 1.00 40.81 79 CYS B O 1
ATOM 1898 N N . LEU C 1 80 ? 7.931 -21.303 18.400 1.00 40.77 80 LEU B N 1
ATOM 1899 C CA . LEU C 1 80 ? 8.919 -21.931 17.549 1.00 38.46 80 LEU B CA 1
ATOM 1900 C C . LEU C 1 80 ? 8.398 -23.102 16.709 1.00 46.55 80 LEU B C 1
ATOM 1901 O O . LEU C 1 80 ? 7.563 -23.920 17.162 1.00 41.80 80 LEU B O 1
ATOM 1906 N N . ALA C 1 81 ? 8.946 -23.194 15.498 1.00 44.01 81 ALA B N 1
ATOM 1907 C CA . ALA C 1 81 ? 8.454 -24.093 14.464 1.00 38.47 81 ALA B CA 1
ATOM 1908 C C . ALA C 1 81 ? 8.227 -25.512 14.965 1.00 48.44 81 ALA B C 1
ATOM 1909 O O . ALA C 1 81 ? 7.131 -26.061 14.802 1.00 50.85 81 ALA B O 1
ATOM 1911 N N . PRO C 1 82 ? 9.252 -26.117 15.594 1.00 50.59 82 PRO B N 1
ATOM 1912 C CA . PRO C 1 82 ? 9.056 -27.526 15.953 1.00 45.13 82 PRO B CA 1
ATOM 1913 C C . PRO C 1 82 ? 7.935 -27.757 16.971 1.00 44.76 82 PRO B C 1
ATOM 1914 O O . PRO C 1 82 ? 7.417 -28.860 17.026 1.00 48.49 82 PRO B O 1
ATOM 1918 N N . TYR C 1 83 ? 7.545 -26.745 17.738 1.00 46.50 83 TYR B N 1
ATOM 1919 C CA . TYR C 1 83 ? 6.491 -26.927 18.746 1.00 47.22 83 TYR B CA 1
ATOM 1920 C C . TYR C 1 83 ? 5.089 -26.530 18.288 1.00 46.93 83 TYR B C 1
ATOM 1921 O O . TYR C 1 83 ? 4.156 -26.481 19.095 1.00 45.07 83 TYR B O 1
ATOM 1930 N N . ARG C 1 84 ? 4.942 -26.241 17.002 1.00 44.80 84 ARG B N 1
ATOM 1931 C CA . ARG C 1 84 ? 3.642 -25.894 16.455 1.00 40.61 84 ARG B CA 1
ATOM 1932 C C . ARG C 1 84 ? 2.667 -27.081 16.382 1.00 45.05 84 ARG B C 1
ATOM 1933 O O . ARG C 1 84 ? 3.060 -28.251 16.318 1.00 42.66 84 ARG B O 1
ATOM 1941 N N . ARG C 1 85 ? 1.382 -26.765 16.412 1.00 44.33 85 ARG B N 1
ATOM 1942 C CA . 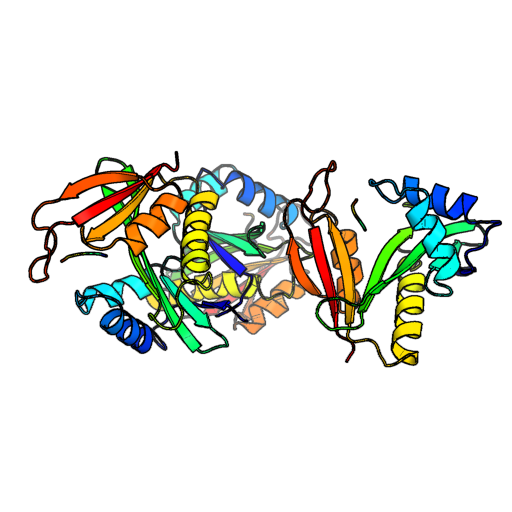ARG C 1 85 ? 0.358 -27.785 16.282 1.00 43.60 85 ARG B CA 1
ATOM 1943 C C . ARG C 1 85 ? 0.193 -28.602 17.551 1.00 40.73 85 ARG B C 1
ATOM 1944 O O . ARG C 1 85 ? -0.476 -29.632 17.533 1.00 46.07 85 ARG B O 1
ATOM 1952 N N . LEU C 1 86 ? 0.786 -28.139 18.652 1.00 41.43 86 LEU B N 1
ATOM 1953 C CA . LEU C 1 86 ? 0.620 -28.800 19.950 1.00 36.51 86 LEU B CA 1
ATOM 1954 C C . LEU C 1 86 ? -0.375 -28.063 20.833 1.00 40.00 86 LEU B C 1
ATOM 1955 O O . LEU C 1 86 ? -0.528 -28.367 22.019 1.00 41.92 86 LEU B O 1
ATOM 1960 N N . GLY C 1 87 ? -1.048 -27.084 20.239 1.00 40.69 87 GLY B N 1
ATOM 1961 C CA . GLY C 1 87 ? -2.086 -26.341 20.919 1.00 38.52 87 GLY B CA 1
ATOM 1962 C C . GLY C 1 87 ? -1.519 -25.231 21.782 1.00 48.35 87 GLY B C 1
ATOM 1963 O O . GLY C 1 87 ? -2.229 -24.699 22.640 1.00 53.11 87 GLY B O 1
ATOM 1964 N N . ILE C 1 88 ? -0.247 -24.879 21.569 1.00 44.12 88 ILE B N 1
ATOM 1965 C CA . ILE C 1 88 ? 0.401 -23.806 22.329 1.00 40.92 88 ILE B CA 1
ATOM 1966 C C . ILE C 1 88 ? -0.145 -22.423 21.972 1.00 42.57 88 ILE B C 1
ATOM 1967 O O . ILE C 1 88 ? -0.375 -21.578 22.843 1.00 42.82 88 ILE B O 1
ATOM 1972 N N . GLY C 1 89 ? -0.318 -22.185 20.679 1.00 43.02 89 GLY B N 1
ATOM 1973 C CA . GLY C 1 89 ? -0.870 -20.932 20.223 1.00 40.64 89 GLY B CA 1
ATOM 1974 C C . GLY C 1 89 ? -2.215 -20.780 20.888 1.00 42.03 89 GLY B C 1
ATOM 1975 O O . GLY C 1 89 ? -2.550 -19.726 21.420 1.00 46.51 89 GLY B O 1
ATOM 1976 N N . THR C 1 90 ? -2.979 -21.859 20.876 1.00 41.21 90 THR B N 1
ATOM 1977 C CA . THR C 1 90 ? -4.327 -21.857 21.426 1.00 43.43 90 THR B CA 1
ATOM 1978 C C . THR C 1 90 ? -4.289 -21.481 22.909 1.00 47.05 90 THR B C 1
ATOM 1979 O O . THR C 1 90 ? -5.206 -20.829 23.426 1.00 48.49 90 THR B O 1
ATOM 1983 N N . LYS C 1 91 ? -3.223 -21.869 23.599 1.00 42.90 91 LYS B N 1
ATOM 1984 C CA . LYS C 1 91 ? -3.160 -21.572 25.013 1.00 44.60 91 LYS B CA 1
ATOM 1985 C C . LYS C 1 91 ? -3.058 -20.063 25.208 1.00 47.64 91 LYS B C 1
ATOM 1986 O O . LYS C 1 91 ? -3.865 -19.480 25.924 1.00 51.65 91 LYS B O 1
ATOM 1992 N N . MET C 1 92 ? -2.081 -19.436 24.556 1.00 45.38 92 MET B N 1
ATOM 1993 C CA . MET C 1 92 ? -1.910 -17.985 24.625 1.00 45.50 92 MET B CA 1
ATOM 1994 C C . MET C 1 92 ? -3.171 -17.233 24.197 1.00 49.25 92 MET B C 1
ATOM 1995 O O . MET C 1 92 ? -3.622 -16.322 24.881 1.00 52.51 92 MET B O 1
ATOM 2000 N N . LEU C 1 93 ? -3.751 -17.601 23.064 1.00 50.44 93 LEU B N 1
ATOM 2001 C CA . LEU C 1 93 ? -4.909 -16.856 22.585 1.00 51.30 93 LEU B CA 1
ATOM 2002 C C . LEU C 1 93 ? -6.013 -16.904 23.628 1.00 51.15 93 LEU B C 1
ATOM 2003 O O . LEU C 1 93 ? -6.514 -15.874 24.047 1.00 56.48 93 LEU B O 1
ATOM 2008 N N . ASN C 1 94 ? -6.385 -18.102 24.058 1.00 52.40 94 ASN B N 1
ATOM 2009 C CA . ASN C 1 94 ? -7.445 -18.239 25.056 1.00 55.92 94 ASN B CA 1
ATOM 2010 C C . ASN C 1 94 ? -7.193 -17.368 26.276 1.00 58.40 94 ASN B C 1
ATOM 2011 O O . ASN C 1 94 ? -8.081 -16.653 26.733 1.00 65.20 94 ASN B O 1
ATOM 2016 N N . HIS C 1 95 ? -5.983 -17.424 26.806 1.00 52.33 95 HIS B N 1
ATOM 2017 C CA . HIS C 1 95 ? -5.642 -16.582 27.931 1.00 54.24 95 HIS B CA 1
ATOM 2018 C C . HIS C 1 95 ? -6.031 -15.137 27.653 1.00 59.63 95 HIS B C 1
ATOM 2019 O O . HIS C 1 95 ? -6.643 -14.476 28.489 1.00 64.58 95 HIS B O 1
ATOM 2026 N N . VAL C 1 96 ? -5.673 -14.650 26.470 1.00 56.80 96 VAL B N 1
ATOM 2027 C CA . VAL C 1 96 ? -5.978 -13.279 26.079 1.00 53.20 96 VAL B CA 1
ATOM 2028 C C . VAL C 1 96 ? -7.479 -13.062 25.931 1.00 54.46 96 VAL B C 1
ATOM 2029 O O . VAL C 1 96 ? -7.997 -12.027 26.318 1.00 54.39 96 VAL B O 1
ATOM 2033 N N . LEU C 1 97 ? -8.181 -14.044 25.387 1.00 54.75 97 LEU B N 1
ATOM 2034 C CA . LEU C 1 97 ? -9.631 -13.966 25.287 1.00 58.03 97 LEU B CA 1
ATOM 2035 C C . LEU C 1 97 ? -10.340 -13.941 26.642 1.00 63.34 97 LEU B C 1
ATOM 2036 O O . LEU C 1 97 ? -11.356 -13.271 26.800 1.00 69.20 97 LEU B O 1
ATOM 2041 N N . ASN C 1 98 ? -9.833 -14.702 27.605 1.00 65.23 98 ASN B N 1
ATOM 2042 C CA . ASN C 1 98 ? -10.415 -14.720 28.947 1.00 67.09 98 ASN B CA 1
ATOM 2043 C C . ASN C 1 98 ? -10.356 -13.359 29.624 1.00 72.89 98 ASN B C 1
ATOM 2044 O O . ASN C 1 98 ? -11.370 -12.863 30.127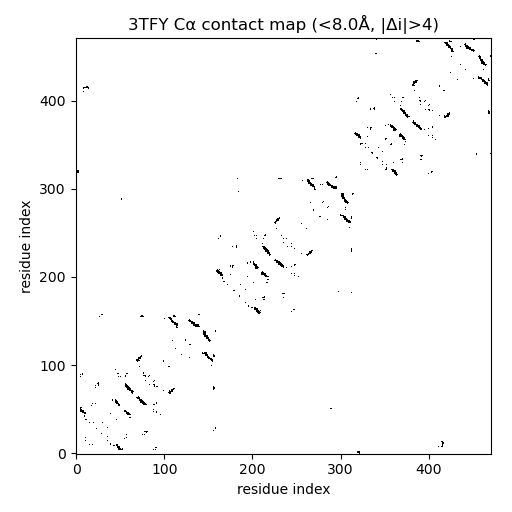 1.00 75.91 98 ASN B O 1
ATOM 2049 N N . ILE C 1 99 ? -9.165 -12.768 29.646 1.00 64.39 99 ILE B N 1
ATOM 2050 C CA . ILE C 1 99 ? -8.995 -11.419 30.161 1.00 67.57 99 ILE B CA 1
ATOM 2051 C C . ILE C 1 99 ? -10.061 -10.461 29.610 1.00 71.32 99 ILE B C 1
ATOM 2052 O O . ILE C 1 99 ? -10.752 -9.779 30.370 1.00 76.67 99 ILE B O 1
ATOM 2057 N N . CYS C 1 100 ? -10.200 -10.426 28.289 1.00 69.06 100 CYS B N 1
ATOM 2058 C CA . CYS C 1 100 ? -11.215 -9.601 27.636 1.00 72.23 100 CYS B CA 1
ATOM 2059 C C . CYS C 1 100 ? -12.635 -9.930 28.097 1.00 72.06 100 CYS B C 1
ATOM 2060 O O . CYS C 1 100 ? -13.417 -9.035 28.417 1.00 76.03 100 CYS B O 1
ATOM 2063 N N . GLU C 1 101 ? -12.974 -11.210 28.111 1.00 66.96 101 GLU B N 1
ATOM 2064 C CA . GLU C 1 101 ? -14.334 -11.611 28.425 1.00 73.69 101 GLU B CA 1
ATOM 2065 C C . GLU C 1 101 ? -14.702 -11.211 29.851 1.00 80.22 101 GLU B C 1
ATOM 2066 O O . GLU C 1 101 ? -15.833 -10.797 30.111 1.00 83.26 101 GLU B O 1
ATOM 2072 N N . LYS C 1 102 ? -13.743 -11.331 30.768 1.00 79.61 102 LYS B N 1
ATOM 2073 C CA . LYS C 1 102 ? -13.949 -10.940 32.165 1.00 82.51 102 LYS B CA 1
ATOM 2074 C C . LYS C 1 102 ? -14.138 -9.427 32.299 1.00 81.10 102 LYS B C 1
ATOM 2075 O O . LYS C 1 102 ? -15.102 -8.949 32.908 1.00 79.74 102 LYS B O 1
ATOM 2081 N N . ASP C 1 103 ? -13.196 -8.689 31.721 1.00 76.98 103 ASP B N 1
ATOM 2082 C CA . ASP C 1 103 ? -13.158 -7.235 31.791 1.00 72.40 103 ASP B CA 1
ATOM 2083 C C . ASP C 1 103 ? -14.416 -6.585 31.203 1.00 77.02 103 ASP B C 1
ATOM 2084 O O . ASP C 1 103 ? -14.734 -5.453 31.548 1.00 82.49 103 ASP B O 1
ATOM 2089 N N . GLY C 1 104 ? -15.113 -7.293 30.310 1.00 77.71 104 GLY B N 1
ATOM 2090 C CA . GLY C 1 104 ? -16.394 -6.854 29.755 1.00 75.02 104 GLY B CA 1
ATOM 2091 C C . GLY C 1 104 ? -16.459 -5.565 28.931 1.00 80.91 104 GLY B C 1
ATOM 2092 O O . GLY C 1 104 ? -17.438 -5.336 28.203 1.00 74.97 104 GLY B O 1
ATOM 2093 N N . THR C 1 105 ? -15.427 -4.724 29.032 1.00 78.43 105 THR B N 1
ATOM 2094 C CA . THR C 1 105 ? -15.460 -3.390 28.428 1.00 78.06 105 THR B CA 1
ATOM 2095 C C . THR C 1 105 ? -14.809 -3.313 27.049 1.00 80.12 105 THR B C 1
ATOM 2096 O O . THR C 1 105 ? -14.602 -2.218 26.513 1.00 74.42 105 THR B O 1
ATOM 2100 N N . PHE C 1 106 ? -14.474 -4.462 26.471 1.00 79.70 106 PHE B N 1
ATOM 2101 C CA . PHE C 1 106 ? -13.814 -4.447 25.172 1.00 75.96 106 PHE B CA 1
ATOM 2102 C C . PHE C 1 106 ? -14.801 -4.513 24.007 1.00 77.44 106 PHE B C 1
ATOM 2103 O O . PHE C 1 106 ? -15.771 -5.279 24.033 1.00 76.14 106 PHE B O 1
ATOM 2111 N N . ASP C 1 107 ? -14.563 -3.675 23.000 1.00 73.68 107 ASP B N 1
ATOM 2112 C CA . ASP C 1 107 ? -15.423 -3.634 21.821 1.00 78.05 107 ASP B CA 1
ATOM 2113 C C . ASP C 1 107 ? -15.095 -4.814 20.898 1.00 78.38 107 ASP B C 1
ATOM 2114 O O . ASP C 1 107 ? -15.982 -5.559 20.463 1.00 75.16 107 ASP B O 1
ATOM 2119 N N . ASN C 1 108 ? -13.802 -4.978 20.631 1.00 77.62 108 ASN B N 1
ATOM 2120 C CA . ASN C 1 108 ? -13.300 -6.014 19.743 1.00 69.78 108 ASN B CA 1
ATOM 2121 C C . ASN C 1 108 ? -11.797 -6.167 19.940 1.00 70.22 108 ASN B C 1
ATOM 2122 O O . ASN C 1 108 ? -11.140 -5.299 20.531 1.00 68.45 108 ASN B O 1
ATOM 2127 N N . ILE C 1 109 ? -11.258 -7.269 19.426 1.00 63.62 109 ILE B N 1
ATOM 2128 C CA . ILE C 1 109 ? -9.825 -7.543 19.470 1.00 56.93 109 ILE B CA 1
ATOM 2129 C C . ILE C 1 109 ? -9.319 -7.736 18.030 1.00 57.34 109 ILE B C 1
ATOM 2130 O O . ILE C 1 109 ? -10.069 -8.183 17.158 1.00 60.66 109 ILE B O 1
ATOM 2135 N N . TYR C 1 110 ? -8.069 -7.377 17.755 1.00 53.38 110 TYR B N 1
ATOM 2136 C CA . TYR C 1 110 ? -7.620 -7.356 16.362 1.00 55.96 110 TYR B CA 1
ATOM 2137 C C . TYR C 1 110 ? -6.095 -7.387 16.226 1.00 55.78 110 TYR B C 1
ATOM 2138 O O . TYR C 1 110 ? -5.393 -7.164 17.209 1.00 57.70 110 TYR B O 1
ATOM 2147 N N . LEU C 1 111 ? -5.597 -7.669 15.016 1.00 53.00 111 LEU B N 1
ATOM 2148 C CA . LEU C 1 111 ? -4.158 -7.649 14.724 1.00 53.25 111 LEU B CA 1
ATOM 2149 C C . LEU C 1 111 ? -3.905 -7.546 13.230 1.00 54.15 111 LEU B C 1
ATOM 2150 O O . LEU C 1 111 ? -4.835 -7.629 12.434 1.00 52.11 111 LEU B O 1
ATOM 2155 N N . HIS C 1 112 ? -2.632 -7.407 12.859 1.00 55.98 112 HIS B N 1
ATOM 2156 C CA . HIS C 1 112 ? -2.208 -7.393 11.456 1.00 56.78 112 HIS B CA 1
ATOM 2157 C C . HIS C 1 112 ? -1.415 -8.640 11.127 1.00 64.87 112 HIS B C 1
ATOM 2158 O O . HIS C 1 112 ? -0.760 -9.206 11.996 1.00 71.64 112 HIS B O 1
ATOM 2165 N N . VAL C 1 113 ? -1.449 -9.043 9.860 1.00 64.77 113 VAL B N 1
ATOM 2166 C CA . VAL C 1 113 ? -0.798 -10.265 9.401 1.00 59.22 113 VAL B CA 1
ATOM 2167 C C . VAL C 1 113 ? -0.350 -10.045 7.958 1.00 58.48 113 VAL B C 1
ATOM 2168 O O . VAL C 1 113 ? -1.102 -9.479 7.163 1.00 61.28 113 VAL B O 1
ATOM 2172 N N . GLN C 1 114 ? 0.866 -10.459 7.613 1.00 50.34 114 GLN B N 1
ATOM 2173 C CA . GLN C 1 114 ? 1.281 -10.412 6.218 1.00 52.79 114 GLN B CA 1
ATOM 2174 C C . GLN C 1 114 ? 0.250 -11.209 5.418 1.00 58.73 114 GLN B C 1
ATOM 2175 O O . GLN C 1 114 ? -0.311 -12.187 5.918 1.00 61.86 114 GLN B O 1
ATOM 2181 N N . ILE C 1 115 ? -0.030 -10.813 4.185 1.00 57.94 115 ILE B N 1
ATOM 2182 C CA . ILE C 1 115 ? -1.058 -11.537 3.445 1.00 55.59 115 ILE B CA 1
ATOM 2183 C C . ILE C 1 115 ? -0.596 -12.950 3.095 1.00 51.90 115 ILE B C 1
ATOM 2184 O O . ILE C 1 115 ? -1.420 -13.836 2.841 1.00 52.03 115 ILE B O 1
ATOM 2189 N N . SER C 1 116 ? 0.718 -13.166 3.111 1.00 54.10 116 SER B N 1
ATOM 2190 C CA . SER C 1 116 ? 1.281 -14.466 2.746 1.00 55.93 116 SER B CA 1
ATOM 2191 C C . SER C 1 116 ? 1.156 -15.487 3.880 1.00 59.20 116 SER B C 1
ATOM 2192 O O . SER C 1 116 ? 1.272 -16.691 3.654 1.00 55.25 116 SER B O 1
ATOM 2195 N N . ASN C 1 117 ? 0.920 -14.998 5.096 1.00 59.44 117 ASN B N 1
ATOM 2196 C CA . ASN C 1 117 ? 0.778 -15.861 6.266 1.00 55.07 117 ASN B CA 1
ATOM 2197 C C . ASN C 1 117 ? -0.550 -16.650 6.314 1.00 51.74 117 ASN B C 1
ATOM 2198 O O . ASN C 1 117 ? -1.498 -16.280 7.010 1.00 50.21 117 ASN B O 1
ATOM 2203 N N . GLU C 1 118 ? -0.617 -17.755 5.590 1.00 51.43 118 GLU B N 1
ATOM 2204 C CA . GLU C 1 118 ? -1.838 -18.549 5.589 1.00 51.47 118 GLU B CA 1
ATOM 2205 C C . GLU C 1 118 ? -2.075 -19.306 6.894 1.00 46.89 118 GLU B C 1
ATOM 2206 O O . GLU C 1 118 ? -3.222 -19.467 7.308 1.00 45.29 118 GLU B O 1
ATOM 2212 N N . SER C 1 119 ? -1.010 -19.751 7.560 1.00 45.77 119 SER B N 1
ATOM 2213 C CA . SER C 1 119 ? -1.212 -20.479 8.816 1.00 50.06 119 SER B CA 1
ATOM 2214 C C . SER C 1 119 ? -1.857 -19.593 9.901 1.00 47.78 119 SER B C 1
ATOM 2215 O O . SER C 1 119 ? -2.653 -20.070 10.722 1.00 45.14 119 SER B O 1
ATOM 2218 N N . ALA C 1 120 ? -1.549 -18.301 9.893 1.00 46.60 120 ALA B N 1
ATOM 2219 C CA . ALA C 1 120 ? -2.172 -17.405 10.863 1.00 45.61 120 ALA B CA 1
ATOM 2220 C C . ALA C 1 120 ? -3.663 -17.182 10.576 1.00 46.86 120 ALA B C 1
ATOM 2221 O O . ALA C 1 120 ? -4.506 -17.300 11.473 1.00 46.85 120 ALA B O 1
ATOM 2223 N N . ILE C 1 121 ? -3.989 -16.871 9.326 1.00 42.82 121 ILE B N 1
ATOM 2224 C CA . ILE C 1 121 ? -5.385 -16.734 8.919 1.00 46.08 121 ILE B CA 1
ATOM 2225 C C . ILE C 1 121 ? -6.226 -17.942 9.359 1.00 48.07 121 ILE B C 1
ATOM 2226 O O . ILE C 1 121 ? -7.237 -17.770 10.042 1.00 50.46 121 ILE B O 1
ATOM 2231 N N . ASP C 1 122 ? -5.799 -19.149 8.972 1.00 42.76 122 ASP B N 1
ATOM 2232 C CA . ASP C 1 122 ? -6.452 -20.399 9.379 1.00 44.22 122 ASP B CA 1
ATOM 2233 C C . ASP C 1 122 ? -6.553 -20.539 10.885 1.00 48.18 122 ASP B C 1
ATOM 2234 O O . ASP C 1 122 ? -7.544 -21.047 11.422 1.00 49.34 122 ASP B O 1
ATOM 2239 N N . PHE C 1 123 ? -5.501 -20.114 11.566 1.00 48.49 123 PHE B N 1
ATOM 2240 C CA . PHE C 1 123 ? -5.456 -20.227 13.007 1.00 48.81 123 PHE B CA 1
ATOM 2241 C C . PHE C 1 123 ? -6.497 -19.303 13.646 1.00 49.14 123 PHE B C 1
ATOM 2242 O O . PHE C 1 123 ? -7.322 -19.747 14.454 1.00 49.31 123 PHE B O 1
ATOM 2250 N N . TYR C 1 124 ? -6.488 -18.030 13.256 1.00 46.98 124 TYR B N 1
ATOM 2251 C CA . TYR C 1 124 ? -7.392 -17.057 13.879 1.00 51.38 124 TYR B CA 1
ATOM 2252 C C . TYR C 1 124 ? -8.832 -17.238 13.444 1.00 48.43 124 TYR B C 1
ATOM 2253 O O . TYR C 1 124 ? -9.760 -16.966 14.206 1.00 49.47 124 TYR B O 1
ATOM 2262 N N . ARG C 1 125 ? -9.016 -17.698 12.217 1.00 46.21 125 ARG B N 1
ATOM 2263 C CA . ARG C 1 125 ? -10.358 -17.888 11.707 1.00 47.62 125 ARG B CA 1
ATOM 2264 C C . ARG C 1 125 ? -11.078 -18.988 12.482 1.00 49.70 125 ARG B C 1
ATOM 2265 O O . ARG C 1 125 ? -12.270 -18.877 12.756 1.00 53.09 125 ARG B O 1
ATOM 2273 N N . LYS C 1 126 ? -10.349 -20.037 12.851 1.00 52.15 126 LYS B N 1
ATOM 2274 C CA . LYS C 1 126 ? -10.916 -21.115 13.651 1.00 50.56 126 LYS B CA 1
ATOM 2275 C C . LYS C 1 126 ? -11.475 -20.522 14.942 1.00 53.85 126 LYS B C 1
ATOM 2276 O O . LYS C 1 126 ? -12.327 -21.123 15.606 1.00 48.60 126 LYS B O 1
ATOM 2282 N N . PHE C 1 127 ? -10.995 -19.322 15.275 1.00 56.00 127 PHE B N 1
ATOM 2283 C CA . PHE C 1 127 ? -11.326 -18.663 16.538 1.00 53.70 127 PHE B CA 1
ATOM 2284 C C . PHE C 1 127 ? -12.354 -17.549 16.434 1.00 51.83 127 PHE B C 1
ATOM 2285 O O . PHE C 1 127 ? -12.678 -16.923 17.431 1.00 54.28 127 PHE B O 1
ATOM 2293 N N . GLY C 1 128 ? -12.865 -17.308 15.234 1.00 54.55 128 GLY B N 1
ATOM 2294 C CA . GLY C 1 128 ? -13.924 -16.332 15.041 1.00 56.02 128 GLY B CA 1
ATOM 2295 C C . GLY C 1 128 ? -13.441 -14.925 14.733 1.00 55.32 128 GLY B C 1
ATOM 2296 O O . GLY C 1 128 ? -14.148 -13.953 14.981 1.00 56.20 128 GLY B O 1
ATOM 2297 N N . PHE C 1 129 ? -12.224 -14.818 14.210 1.00 55.65 129 PHE B N 1
ATOM 2298 C CA . PHE C 1 129 ? -11.719 -13.568 13.652 1.00 53.78 129 PHE B CA 1
ATOM 2299 C C . PHE C 1 129 ? -12.104 -13.487 12.167 1.00 57.52 129 PHE B C 1
ATOM 2300 O O . PHE C 1 129 ? -12.278 -14.515 11.508 1.00 55.22 129 PHE B O 1
ATOM 2308 N N . GLU C 1 130 ? -12.249 -12.266 11.650 1.00 64.83 130 GLU B N 1
ATOM 2309 C CA . GLU C 1 130 ? -12.516 -12.026 10.224 1.00 62.11 130 GLU B CA 1
ATOM 2310 C C . GLU C 1 130 ? -11.496 -11.061 9.613 1.00 58.39 130 GLU B C 1
ATOM 2311 O O . GLU C 1 130 ? -10.950 -10.181 10.293 1.00 50.25 130 GLU B O 1
ATOM 2317 N N . ILE C 1 131 ? -11.249 -11.226 8.319 1.00 59.12 131 ILE B N 1
ATOM 2318 C CA . ILE C 1 131 ? -10.498 -10.233 7.575 1.00 55.77 131 ILE B CA 1
ATOM 2319 C C . ILE C 1 131 ? -11.452 -9.079 7.283 1.00 58.61 131 ILE B C 1
ATOM 2320 O O . ILE C 1 131 ? -12.389 -9.228 6.504 1.00 57.08 131 ILE B O 1
ATOM 2325 N N . ILE C 1 132 ? -11.236 -7.940 7.932 1.00 61.37 132 ILE B N 1
ATOM 2326 C CA . ILE C 1 132 ? -12.117 -6.792 7.763 1.00 55.67 132 ILE B CA 1
ATOM 2327 C C . ILE C 1 132 ? -11.427 -5.717 6.942 1.00 56.29 132 ILE B C 1
ATOM 2328 O O . ILE C 1 132 ? -12.000 -4.667 6.690 1.00 62.00 132 ILE B O 1
ATOM 2333 N N . GLU C 1 133 ? -10.202 -5.977 6.509 1.00 54.30 133 GLU B N 1
ATOM 2334 C CA . GLU C 1 133 ? -9.495 -4.985 5.727 1.00 53.32 133 GLU B CA 1
ATOM 2335 C C . GLU C 1 133 ? -8.222 -5.555 5.134 1.00 55.78 133 GLU B C 1
ATOM 2336 O O . GLU C 1 133 ? -7.673 -6.528 5.651 1.00 55.45 133 GLU B O 1
ATOM 2342 N N . THR C 1 134 ? -7.742 -4.940 4.058 1.00 55.44 134 THR B N 1
ATOM 2343 C CA . THR C 1 134 ? -6.431 -5.288 3.524 1.00 56.68 134 THR B CA 1
ATOM 2344 C C . THR C 1 134 ? -5.666 -4.027 3.180 1.00 58.23 134 THR B C 1
ATOM 2345 O O . THR C 1 134 ? -5.896 -3.438 2.129 1.00 62.12 134 THR B O 1
ATOM 2349 N N . LYS C 1 135 ? -4.766 -3.629 4.083 1.00 61.43 135 LYS B N 1
ATOM 2350 C CA . LYS C 1 135 ? -3.964 -2.411 3.970 1.00 59.33 135 LYS B CA 1
ATOM 2351 C C . LYS C 1 135 ? -2.796 -2.633 3.035 1.00 62.37 135 LYS B C 1
ATOM 2352 O O . LYS C 1 135 ? -2.179 -3.695 3.059 1.00 63.21 135 LYS B O 1
ATOM 2358 N N . LYS C 1 136 ? -2.465 -1.634 2.225 1.00 67.56 136 LYS B N 1
ATOM 2359 C CA . LYS C 1 136 ? -1.320 -1.783 1.333 1.00 72.78 136 LYS B CA 1
ATOM 2360 C C . LYS C 1 136 ? -0.013 -1.231 1.916 1.00 73.07 136 LYS B C 1
ATOM 2361 O O . LYS C 1 136 ? 0.010 -0.193 2.591 1.00 69.36 136 LYS B O 1
ATOM 2367 N N . ASN C 1 137 ? 1.066 -1.963 1.651 1.00 73.36 137 ASN B N 1
ATOM 2368 C CA . ASN C 1 137 ? 2.409 -1.595 2.079 1.00 75.08 137 ASN B CA 1
ATOM 2369 C C . ASN C 1 137 ? 2.469 -1.149 3.535 1.00 79.52 137 ASN B C 1
ATOM 2370 O O . ASN C 1 137 ? 2.998 -0.085 3.850 1.00 79.71 137 ASN B O 1
ATOM 2375 N N . TYR C 1 138 ? 1.921 -1.993 4.409 1.00 80.12 138 TYR B N 1
ATOM 2376 C CA . TYR C 1 138 ? 1.905 -1.782 5.855 1.00 76.67 138 TYR B CA 1
ATOM 2377 C C . TYR C 1 138 ? 3.278 -2.071 6.491 1.00 81.22 138 TYR B C 1
ATOM 2378 O O . TYR C 1 138 ? 3.762 -1.302 7.327 1.00 83.71 138 TYR B O 1
ATOM 2387 N N . TYR C 1 139 ? 3.905 -3.171 6.093 1.00 80.01 139 TYR B N 1
ATOM 2388 C CA . TYR C 1 139 ? 5.277 -3.448 6.506 1.00 83.37 139 TYR B CA 1
ATOM 2389 C C . TYR C 1 139 ? 6.263 -2.758 5.557 1.00 88.84 139 TYR B C 1
ATOM 2390 O O . TYR C 1 139 ? 6.027 -2.703 4.347 1.00 89.82 139 TYR B O 1
ATOM 2399 N N . LYS C 1 140 ? 7.364 -2.240 6.100 1.00 89.92 140 LYS B N 1
ATOM 2400 C CA . LYS C 1 140 ? 8.278 -1.407 5.314 1.00 94.75 140 LYS B CA 1
ATOM 2401 C C . LYS C 1 140 ? 9.232 -2.170 4.397 1.00 96.82 140 LYS B C 1
ATOM 2402 O O . LYS C 1 140 ? 9.318 -1.878 3.202 1.00 96.88 140 LYS B O 1
ATOM 2408 N N . ARG C 1 141 ? 9.956 -3.137 4.953 1.00 96.44 141 ARG B N 1
ATOM 2409 C CA . ARG C 1 141 ? 11.053 -3.761 4.210 1.00 99.34 141 ARG B CA 1
ATOM 2410 C C . ARG C 1 141 ? 10.918 -5.247 3.862 1.00 95.83 141 ARG B C 1
ATOM 2411 O O . ARG C 1 141 ? 11.740 -5.771 3.110 1.00 92.13 141 ARG B O 1
ATOM 2419 N N . ILE C 1 142 ? 9.903 -5.928 4.393 1.00 94.49 142 ILE B N 1
ATOM 2420 C CA . ILE C 1 142 ? 9.702 -7.343 4.057 1.00 91.36 142 ILE B CA 1
ATOM 2421 C C . ILE C 1 142 ? 8.897 -7.601 2.775 1.00 87.23 142 ILE B C 1
ATOM 2422 O O . ILE C 1 142 ? 8.326 -6.688 2.174 1.00 84.82 142 ILE B O 1
ATOM 2427 N N . GLU C 1 143 ? 8.874 -8.867 2.367 1.00 89.24 143 GLU B N 1
ATOM 2428 C CA . GLU C 1 143 ? 8.082 -9.316 1.225 1.00 86.80 143 GLU B CA 1
ATOM 2429 C C . GLU C 1 143 ? 7.208 -10.479 1.676 1.00 87.42 143 GLU B C 1
ATOM 2430 O O . GLU C 1 143 ? 7.718 -11.468 2.212 1.00 87.29 143 GLU B O 1
ATOM 2436 N N . PRO C 1 144 ? 5.887 -10.368 1.466 1.00 86.13 144 PRO B N 1
ATOM 2437 C CA . PRO C 1 144 ? 5.226 -9.199 0.878 1.00 81.84 144 PRO B CA 1
ATOM 2438 C C . PRO C 1 144 ? 4.935 -8.134 1.931 1.00 79.65 144 PRO B C 1
ATOM 2439 O O . PRO C 1 144 ? 5.043 -8.402 3.123 1.00 81.41 144 PRO B O 1
ATOM 2443 N N . ALA C 1 145 ? 4.550 -6.943 1.494 1.00 79.52 145 ALA B N 1
ATOM 2444 C CA . ALA C 1 145 ? 4.416 -5.809 2.405 1.00 81.06 145 ALA B CA 1
ATOM 2445 C C . ALA C 1 145 ? 2.983 -5.533 2.855 1.00 75.64 145 ALA B C 1
ATOM 2446 O O . ALA C 1 145 ? 2.765 -4.830 3.842 1.00 76.87 145 ALA B O 1
ATOM 2448 N N . ASP C 1 146 ? 2.005 -6.075 2.139 1.00 69.78 146 ASP B N 1
ATOM 2449 C CA . ASP C 1 146 ? 0.610 -5.827 2.485 1.00 63.86 146 ASP B CA 1
ATOM 2450 C C . ASP C 1 146 ? 0.172 -6.657 3.693 1.00 63.41 146 ASP B C 1
ATOM 2451 O O . ASP C 1 146 ? 0.743 -7.714 3.986 1.00 63.02 146 ASP B O 1
ATOM 2456 N N . ALA C 1 147 ? -0.854 -6.183 4.386 1.00 58.75 147 ALA B N 1
ATOM 2457 C CA . ALA C 1 147 ? -1.290 -6.838 5.605 1.00 55.50 147 ALA B CA 1
ATOM 2458 C C . ALA C 1 147 ? -2.805 -6.975 5.677 1.00 55.09 147 ALA B C 1
ATOM 2459 O O . ALA C 1 147 ? -3.532 -6.045 5.338 1.00 56.45 147 ALA B O 1
ATOM 2461 N N . HIS C 1 148 ? -3.284 -8.141 6.104 1.00 51.62 148 HIS B N 1
ATOM 2462 C CA . HIS C 1 148 ? -4.704 -8.290 6.420 1.00 53.93 148 HIS B CA 1
ATOM 2463 C C . HIS C 1 148 ? -4.944 -7.748 7.823 1.00 55.10 148 HIS B C 1
ATOM 2464 O O . HIS C 1 148 ? -4.052 -7.772 8.666 1.00 53.04 148 HIS B O 1
ATOM 2471 N N . VAL C 1 149 ? -6.160 -7.281 8.075 1.00 55.59 149 VAL B N 1
ATOM 2472 C CA . VAL C 1 149 ? -6.571 -6.912 9.419 1.00 52.62 149 VAL B CA 1
ATOM 2473 C C . VAL C 1 149 ? -7.569 -7.943 9.937 1.00 54.79 149 VAL B C 1
ATOM 2474 O O . VAL C 1 149 ? -8.706 -8.031 9.464 1.00 53.10 149 VAL B O 1
ATOM 2478 N N . LEU C 1 150 ? -7.126 -8.747 10.892 1.00 55.55 150 LEU B N 1
ATOM 2479 C CA . LEU C 1 150 ? -7.994 -9.739 11.501 1.00 53.90 150 LEU B CA 1
ATOM 2480 C C . LEU C 1 150 ? -8.634 -9.139 12.751 1.00 53.70 150 LEU B C 1
ATOM 2481 O O . LEU C 1 150 ? -7.945 -8.525 13.566 1.00 51.72 150 LEU B O 1
ATOM 2486 N N . GLN C 1 151 ? -9.944 -9.321 12.896 1.00 49.94 151 GLN B N 1
ATOM 2487 C CA . GLN C 1 151 ? -10.661 -8.780 14.037 1.00 52.80 151 GLN B CA 1
ATOM 2488 C C . GLN C 1 151 ? -11.776 -9.707 14.480 1.00 50.23 151 GLN B C 1
ATOM 2489 O O . GLN C 1 151 ? -12.441 -10.333 13.655 1.00 42.64 151 GLN B O 1
ATOM 2495 N N . LYS C 1 152 ? -11.985 -9.761 15.793 1.00 51.37 152 LYS B N 1
ATOM 2496 C CA . LYS C 1 152 ? -13.095 -10.498 16.387 1.00 58.66 152 LYS B CA 1
ATOM 2497 C C . LYS C 1 152 ? -13.960 -9.582 17.267 1.00 67.31 152 LYS B C 1
ATOM 2498 O O . LYS C 1 152 ? -13.471 -9.010 18.246 1.00 65.49 152 LYS B O 1
ATOM 2504 N N . ASN C 1 153 ? -15.241 -9.451 16.915 1.00 69.69 153 ASN B N 1
ATOM 2505 C CA . ASN C 1 153 ? -16.187 -8.618 17.662 1.00 71.06 153 ASN B CA 1
ATOM 2506 C C . ASN C 1 153 ? -16.576 -9.244 18.995 1.00 73.60 153 ASN B C 1
ATOM 2507 O O . ASN C 1 153 ? -16.859 -10.438 19.071 1.00 76.59 153 ASN B O 1
ATOM 2512 N N . LEU C 1 154 ? -16.617 -8.431 20.041 1.00 74.90 154 LEU B N 1
ATOM 2513 C CA . LEU C 1 154 ? -16.878 -8.938 21.382 1.00 77.54 154 LEU B CA 1
ATOM 2514 C C . LEU C 1 154 ? -18.228 -8.497 21.928 1.00 83.90 154 LEU B C 1
ATOM 2515 O O . LEU C 1 154 ? -18.963 -9.296 22.507 1.00 80.35 154 LEU B O 1
ATOM 2520 N N . LYS C 1 155 ? -18.533 -7.212 21.753 1.00 92.17 155 LYS B N 1
ATOM 2521 C CA . LYS C 1 155 ? -19.768 -6.619 22.256 1.00 91.80 155 LYS B CA 1
ATOM 2522 C C . LYS C 1 155 ? -20.998 -7.218 21.573 1.00 86.63 155 LYS B C 1
ATOM 2523 O O . LYS C 1 155 ? -20.899 -7.806 20.496 1.00 85.57 155 LYS B O 1
ATOM 2529 N N . MET D 2 1 ? 1.227 -9.274 14.078 1.00 65.33 5122 MET E N 1
ATOM 2530 C CA . MET D 2 1 ? 2.583 -8.776 13.877 1.00 72.86 5122 MET E CA 1
ATOM 2531 C C . MET D 2 1 ? 2.553 -7.279 13.600 1.00 80.52 5122 MET E C 1
ATOM 2532 O O . MET D 2 1 ? 1.657 -6.786 12.911 1.00 80.09 5122 MET E O 1
ATOM 2537 N N . LEU D 2 2 ? 3.531 -6.559 14.140 1.00 82.12 5123 LEU E N 1
ATOM 2538 C CA . LEU D 2 2 ? 3.511 -5.101 14.103 1.00 84.15 5123 LEU E CA 1
ATOM 2539 C C . LEU D 2 2 ? 4.690 -4.507 13.290 1.00 92.49 5123 LEU E C 1
ATOM 2540 O O . LEU D 2 2 ? 5.789 -5.083 13.246 1.00 88.41 5123 LEU E O 1
ATOM 2545 N N . GLY D 2 3 ? 4.448 -3.363 12.658 1.00 89.54 5124 GLY E N 1
ATOM 2546 C CA . GLY D 2 3 ? 5.465 -2.699 11.866 1.00 90.17 5124 GLY E CA 1
ATOM 2547 C C . GLY D 2 3 ? 5.878 -1.364 12.454 1.00 100.03 5124 GLY E C 1
ATOM 2548 O O . GLY D 2 3 ? 5.166 -0.793 13.280 1.00 96.37 5124 GLY E O 1
ATOM 2549 N N . PRO D 2 4 ? 7.034 -0.866 12.027 1.00 0.00 5125 PRO E N 1
ATOM 2550 C CA . PRO D 2 4 ? 7.548 0.417 12.517 1.00 0.00 5125 PRO E CA 1
ATOM 2551 C C . PRO D 2 4 ? 6.437 1.450 12.674 1.00 0.00 5125 PRO E C 1
ATOM 2552 O O . PRO D 2 4 ? 6.719 2.571 13.095 1.00 0.00 5125 PRO E O 1
ATOM 2556 N N . SER E 1 4 ? -19.837 8.884 5.772 1.00 55.72 4 SER C N 1
ATOM 2557 C CA . SER E 1 4 ? -19.222 7.883 6.643 1.00 62.49 4 SER C CA 1
ATOM 2558 C C . SER E 1 4 ? -18.999 6.539 5.926 1.00 64.14 4 SER C C 1
ATOM 2559 O O . SER E 1 4 ? -17.946 5.918 6.075 1.00 66.72 4 SER C O 1
ATOM 2562 N N . ARG E 1 5 ? -19.992 6.109 5.146 1.00 59.31 5 ARG C N 1
ATOM 2563 C CA . ARG E 1 5 ? -20.084 4.734 4.653 1.00 56.22 5 ARG C CA 1
ATOM 2564 C C . ARG E 1 5 ? -20.283 4.700 3.139 1.00 55.16 5 ARG C C 1
ATOM 2565 O O . ARG E 1 5 ? -21.423 4.658 2.658 1.00 56.65 5 ARG C O 1
ATOM 2573 N N . ILE E 1 6 ? -19.187 4.702 2.385 1.00 51.80 6 ILE C N 1
ATOM 2574 C CA . ILE E 1 6 ? -19.266 4.722 0.919 1.00 48.19 6 ILE C CA 1
ATOM 2575 C C . ILE E 1 6 ? -18.992 3.353 0.308 1.00 50.17 6 ILE C C 1
ATOM 2576 O O . ILE E 1 6 ? -17.911 2.791 0.517 1.00 52.60 6 ILE C O 1
ATOM 2581 N N . GLU E 1 7 ? -19.957 2.832 -0.458 1.00 45.77 7 GLU C N 1
ATOM 2582 C CA . GLU E 1 7 ? -19.883 1.471 -1.006 1.00 43.91 7 GLU C CA 1
ATOM 2583 C C . GLU E 1 7 ? -20.345 1.376 -2.468 1.00 44.86 7 GLU C C 1
ATOM 2584 O O . GLU E 1 7 ? -21.184 2.156 -2.908 1.00 48.28 7 GLU C O 1
ATOM 2590 N N . LEU E 1 8 ? -19.822 0.413 -3.221 1.00 43.16 8 LEU C N 1
ATOM 2591 C CA . LEU E 1 8 ? -20.356 0.152 -4.557 1.00 41.60 8 LEU C CA 1
ATOM 2592 C C . LEU E 1 8 ? -21.356 -1.018 -4.570 1.00 45.75 8 LEU C C 1
ATOM 2593 O O . LEU E 1 8 ? -21.460 -1.772 -3.614 1.00 45.90 8 LEU C O 1
ATOM 2598 N N . GLY E 1 9 ? -22.111 -1.160 -5.645 1.00 44.91 9 GLY C N 1
ATOM 2599 C CA . GLY E 1 9 ? -23.121 -2.193 -5.684 1.00 43.60 9 GLY C CA 1
ATOM 2600 C C . GLY E 1 9 ? -23.345 -2.593 -7.114 1.00 43.28 9 GLY C C 1
ATOM 2601 O O . GLY E 1 9 ? -22.908 -1.907 -8.016 1.00 45.24 9 GLY C O 1
ATOM 2602 N N . ASP E 1 10 ? -24.015 -3.713 -7.323 1.00 49.56 10 ASP C N 1
ATOM 2603 C CA . ASP E 1 10 ? -24.255 -4.199 -8.664 1.00 44.77 10 ASP C CA 1
ATOM 2604 C C . ASP E 1 10 ? -25.489 -3.547 -9.225 1.00 47.59 10 ASP C C 1
ATOM 2605 O O . ASP E 1 10 ? -26.387 -3.161 -8.482 1.00 47.90 10 ASP C O 1
ATOM 2610 N N . VAL E 1 11 ? -25.535 -3.421 -10.545 1.00 51.82 11 VAL C N 1
ATOM 2611 C CA . VAL E 1 11 ? -26.767 -3.023 -11.202 1.00 51.97 11 VAL C CA 1
ATOM 2612 C C . VAL E 1 11 ? -27.477 -4.276 -11.693 1.00 57.62 11 VAL C C 1
ATOM 2613 O O . VAL E 1 11 ? -26.844 -5.204 -12.218 1.00 53.23 11 VAL C O 1
ATOM 2617 N N . THR E 1 12 ? -28.791 -4.300 -11.504 1.00 57.12 12 THR C N 1
ATOM 2618 C CA . THR E 1 12 ? -29.589 -5.491 -11.752 1.00 53.92 12 THR C CA 1
ATOM 2619 C C . THR E 1 12 ? -30.977 -5.027 -12.140 1.00 60.11 12 THR C C 1
ATOM 2620 O O . THR E 1 12 ? -31.340 -3.882 -11.863 1.00 64.95 12 THR C O 1
ATOM 2624 N N . PRO E 1 13 ? -31.771 -5.905 -12.769 1.00 57.87 13 PRO C N 1
ATOM 2625 C CA . PRO E 1 13 ? -33.079 -5.438 -13.237 1.00 58.11 13 PRO C CA 1
ATOM 2626 C C . PRO E 1 13 ? -33.935 -4.903 -12.091 1.00 58.03 13 PRO C C 1
ATOM 2627 O O . PRO E 1 13 ? -34.848 -4.122 -12.335 1.00 58.10 13 PRO C O 1
ATOM 2631 N N . HIS E 1 14 ? -33.638 -5.323 -10.864 1.00 61.99 14 HIS C N 1
ATOM 2632 C CA . HIS E 1 14 ? -34.368 -4.852 -9.694 1.00 66.91 14 HIS C CA 1
ATOM 2633 C C . HIS E 1 14 ? -34.171 -3.352 -9.502 1.00 68.62 14 HIS C C 1
ATOM 2634 O O . HIS E 1 14 ? -35.134 -2.618 -9.273 1.00 76.67 14 HIS C O 1
ATOM 2641 N N . ASN E 1 15 ? -32.926 -2.894 -9.612 1.00 65.19 15 ASN C N 1
ATOM 2642 C CA . ASN E 1 15 ? -32.597 -1.495 -9.324 1.00 60.88 15 ASN C CA 1
ATOM 2643 C C . ASN E 1 15 ? -32.199 -0.652 -10.521 1.00 58.96 15 ASN C C 1
ATOM 2644 O O . ASN E 1 15 ? -31.790 0.484 -10.351 1.00 58.94 15 ASN C O 1
ATOM 2649 N N . ILE E 1 16 ? -32.302 -1.203 -11.724 1.00 58.32 16 ILE C N 1
ATOM 2650 C CA . ILE E 1 16 ? -32.014 -0.431 -12.922 1.00 58.93 16 ILE C CA 1
ATOM 2651 C C . ILE E 1 16 ? -32.889 0.837 -12.964 1.00 65.41 16 ILE C C 1
ATOM 2652 O O . ILE E 1 16 ? -32.456 1.884 -13.449 1.00 65.55 16 ILE C O 1
ATOM 2657 N N . LYS E 1 17 ? -34.114 0.738 -12.449 1.00 67.66 17 LYS C N 1
ATOM 2658 C CA . LYS E 1 17 ? -35.028 1.879 -12.349 1.00 64.92 17 LYS C CA 1
ATOM 2659 C C . LYS E 1 17 ? -34.359 3.099 -11.712 1.00 69.29 17 LYS C C 1
ATOM 2660 O O . LYS E 1 17 ? -34.401 4.227 -12.233 1.00 64.97 17 LYS C O 1
ATOM 2666 N N . GLN E 1 18 ? -33.746 2.862 -10.563 1.00 67.35 18 GLN C N 1
ATOM 2667 C CA . GLN E 1 18 ? -33.124 3.935 -9.805 1.00 67.22 18 GLN C CA 1
ATOM 2668 C C . GLN E 1 18 ? -31.899 4.502 -10.518 1.00 60.42 18 GLN C C 1
ATOM 2669 O O . GLN E 1 18 ? -31.616 5.688 -10.438 1.00 60.00 18 GLN C O 1
ATOM 2675 N N . LEU E 1 19 ? -31.163 3.639 -11.202 1.00 60.39 19 LEU C N 1
ATOM 2676 C CA . LEU E 1 19 ? -30.036 4.075 -11.997 1.00 57.05 19 LEU C CA 1
ATOM 2677 C C . LEU E 1 19 ? -30.483 5.129 -12.998 1.00 59.96 19 LEU C C 1
ATOM 2678 O O . LEU E 1 19 ? -29.828 6.154 -13.140 1.00 58.88 19 LEU C O 1
ATOM 2683 N N . LYS E 1 20 ? -31.597 4.886 -13.688 1.00 61.85 20 LYS C N 1
ATOM 2684 C CA . LYS E 1 20 ? -32.089 5.859 -14.662 1.00 60.19 20 LYS C CA 1
ATOM 2685 C C . LYS E 1 20 ? -32.514 7.151 -13.974 1.00 59.91 20 LYS C C 1
ATOM 2686 O O . LYS E 1 20 ? -32.301 8.249 -14.487 1.00 57.58 20 LYS C O 1
ATOM 2692 N N . ARG E 1 21 ? -33.103 7.016 -12.795 1.00 60.00 21 ARG C N 1
ATOM 2693 C CA . ARG E 1 21 ? -33.548 8.177 -12.040 1.00 59.09 21 ARG C CA 1
ATOM 2694 C C . ARG E 1 21 ? -32.377 9.083 -11.628 1.00 59.73 21 ARG C C 1
ATOM 2695 O O . ARG E 1 21 ? -32.517 10.305 -11.576 1.00 58.28 21 ARG C O 1
ATOM 2703 N N . LEU E 1 22 ? -31.216 8.494 -11.355 1.00 58.32 22 LEU C N 1
ATOM 2704 C CA . LEU E 1 22 ? -30.054 9.297 -10.997 1.00 54.65 22 LEU C CA 1
ATOM 2705 C C . LEU E 1 22 ? -29.464 9.951 -12.236 1.00 52.05 22 LEU C C 1
ATOM 2706 O O . LEU E 1 22 ? -29.112 11.117 -12.214 1.00 52.03 22 LEU C O 1
ATOM 2711 N N . ASN E 1 23 ? -29.364 9.200 -13.321 1.00 50.32 23 ASN C N 1
ATOM 2712 C CA . ASN E 1 23 ? -28.767 9.723 -14.534 1.00 49.27 23 ASN C CA 1
ATOM 2713 C C . ASN E 1 23 ? -29.517 10.901 -15.167 1.00 58.69 23 ASN C C 1
ATOM 2714 O O . ASN E 1 23 ? -28.920 11.715 -15.877 1.00 55.86 23 ASN C O 1
ATOM 2719 N N . GLN E 1 24 ? -30.822 10.986 -14.933 1.00 59.73 24 GLN C N 1
ATOM 2720 C CA . GLN E 1 24 ? -31.584 12.124 -15.437 1.00 57.90 24 GLN C CA 1
ATOM 2721 C C . GLN E 1 24 ? -31.303 13.385 -14.644 1.00 58.82 24 GLN C C 1
ATOM 2722 O O . GLN E 1 24 ? -31.271 14.482 -15.205 1.00 65.61 24 GLN C O 1
ATOM 2728 N N . VAL E 1 25 ? -31.127 13.236 -13.336 1.00 55.12 25 VAL C N 1
ATOM 2729 C CA . VAL E 1 25 ? -30.839 14.382 -12.490 1.00 50.17 25 VAL C CA 1
ATOM 2730 C C . VAL E 1 25 ? -29.432 14.883 -12.773 1.00 51.35 25 VAL C C 1
ATOM 2731 O O . VAL E 1 25 ? -29.220 16.072 -12.983 1.00 57.29 25 VAL C O 1
ATOM 2735 N N . ILE E 1 26 ? -28.483 13.959 -12.807 1.00 52.79 26 ILE C N 1
ATOM 2736 C CA . ILE E 1 26 ? -27.069 14.283 -12.902 1.00 51.36 26 ILE C CA 1
ATOM 2737 C C . ILE E 1 26 ? -26.635 14.832 -14.269 1.00 54.97 26 ILE C C 1
ATOM 2738 O O . ILE E 1 26 ? -25.904 15.835 -14.348 1.00 52.95 26 ILE C O 1
ATOM 2743 N N . PHE E 1 27 ? -27.073 14.171 -15.338 1.00 53.93 27 PHE C N 1
ATOM 2744 C CA . PHE E 1 27 ? -26.579 14.486 -16.678 1.00 57.92 27 PHE C CA 1
ATOM 2745 C C . PHE E 1 27 ? -27.607 15.185 -17.564 1.00 62.78 27 PHE C C 1
ATOM 2746 O O . PHE E 1 27 ? -28.794 14.851 -17.549 1.00 60.79 27 PHE C O 1
ATOM 2754 N N . PRO E 1 28 ? -27.144 16.171 -18.345 1.00 68.77 28 PRO C N 1
ATOM 2755 C CA . PRO E 1 28 ? -28.003 16.980 -19.220 1.00 67.85 28 PRO C CA 1
ATOM 2756 C C . PRO E 1 28 ? -28.537 16.243 -20.453 1.00 66.99 28 PRO C C 1
ATOM 2757 O O . PRO E 1 28 ? -29.491 16.727 -21.064 1.00 67.69 28 PRO C O 1
ATOM 2761 N N . VAL E 1 29 ? -27.945 15.109 -20.817 1.00 63.07 29 VAL C N 1
ATOM 2762 C CA . VAL E 1 29 ? -28.468 14.324 -21.933 1.00 63.72 29 VAL C CA 1
ATOM 2763 C C . VAL E 1 29 ? -29.283 13.135 -21.416 1.00 62.33 29 VAL C C 1
ATOM 2764 O O . VAL E 1 29 ? -29.047 12.659 -20.307 1.00 61.99 29 VAL C O 1
ATOM 2768 N N . SER E 1 30 ? -30.244 12.668 -22.214 1.00 65.03 30 SER C N 1
ATOM 2769 C CA . SER E 1 30 ? -31.134 11.580 -21.799 1.00 64.59 30 SER C CA 1
ATOM 2770 C C . SER E 1 30 ? -30.901 10.309 -22.624 1.00 64.22 30 SER C C 1
ATOM 2771 O O . SER E 1 30 ? -30.925 10.345 -23.862 1.00 64.13 30 SER C O 1
ATOM 2774 N N . TYR E 1 31 ? -30.676 9.187 -21.941 1.00 61.20 31 TYR C N 1
ATOM 2775 C CA . TYR E 1 31 ? -30.339 7.944 -22.637 1.00 62.85 31 TYR C CA 1
ATOM 2776 C C . TYR E 1 31 ? -31.537 7.036 -22.883 1.00 60.98 31 TYR C C 1
ATOM 2777 O O . TYR E 1 31 ? -32.412 6.872 -22.018 1.00 57.47 31 TYR C O 1
ATOM 2786 N N . ASN E 1 32 ? -31.568 6.471 -24.088 1.00 57.02 32 ASN C N 1
ATOM 2787 C CA . ASN E 1 32 ? -32.691 5.658 -24.542 1.00 64.08 32 ASN C CA 1
ATOM 2788 C C . ASN E 1 32 ? -32.733 4.280 -23.871 1.00 71.46 32 ASN C C 1
ATOM 2789 O O . ASN E 1 32 ? -31.873 3.955 -23.048 1.00 70.66 32 ASN C O 1
ATOM 2794 N N . ASP E 1 33 ? -33.729 3.469 -24.215 1.00 74.85 33 ASP C N 1
ATOM 2795 C CA . ASP E 1 33 ? -33.870 2.165 -23.579 1.00 69.30 33 ASP C CA 1
ATOM 2796 C C . ASP E 1 33 ? -32.748 1.207 -23.987 1.00 71.80 33 ASP C C 1
ATOM 2797 O O . ASP E 1 33 ? -32.509 0.203 -23.314 1.00 75.16 33 ASP C O 1
ATOM 2802 N N . LYS E 1 34 ? -32.053 1.530 -25.076 1.00 67.62 34 LYS C N 1
ATOM 2803 C CA . LYS E 1 34 ? -30.916 0.729 -25.541 1.00 67.71 34 LYS C CA 1
ATOM 2804 C C . LYS E 1 34 ? -29.777 0.779 -24.527 1.00 70.97 34 LYS C C 1
ATOM 2805 O O . LYS E 1 34 ? -29.190 -0.247 -24.179 1.00 70.59 34 LYS C O 1
ATOM 2811 N N . PHE E 1 35 ? -29.483 1.995 -24.072 1.00 68.41 35 PHE C N 1
ATOM 2812 C CA . PHE E 1 35 ? -28.427 2.286 -23.105 1.00 66.86 35 PHE C CA 1
ATOM 2813 C C . PHE E 1 35 ? -28.543 1.404 -21.873 1.00 62.03 35 PHE C C 1
ATOM 2814 O O . PHE E 1 35 ? -27.619 0.666 -21.528 1.00 60.27 35 PHE C O 1
ATOM 2822 N N . TYR E 1 36 ? -29.692 1.476 -21.217 1.00 59.39 36 TYR C N 1
ATOM 2823 C CA . TYR E 1 36 ? -29.876 0.770 -19.964 1.00 62.92 36 TYR C CA 1
ATOM 2824 C C . TYR E 1 36 ? -30.029 -0.725 -20.172 1.00 66.97 36 TYR C C 1
ATOM 2825 O O . TYR E 1 36 ? -29.820 -1.512 -19.246 1.00 61.25 36 TYR C O 1
ATOM 2834 N N . LYS E 1 37 ? -30.378 -1.112 -21.395 1.00 69.29 37 LYS C N 1
ATOM 2835 C CA . LYS E 1 37 ? -30.423 -2.517 -21.755 1.00 71.83 37 LYS C CA 1
ATOM 2836 C C . LYS E 1 37 ? -29.006 -3.071 -21.696 1.00 66.15 37 LYS C C 1
ATOM 2837 O O . LYS E 1 37 ? -28.751 -4.109 -21.080 1.00 67.17 37 LYS C O 1
ATOM 2843 N N . ASP E 1 38 ? -28.076 -2.363 -22.319 1.00 60.42 38 ASP C N 1
ATOM 2844 C CA . ASP E 1 38 ? -26.713 -2.858 -22.402 1.00 62.37 38 ASP C CA 1
ATOM 2845 C C . ASP E 1 38 ? -25.975 -2.873 -21.059 1.00 62.60 38 ASP C C 1
ATOM 2846 O O . ASP E 1 38 ? -25.097 -3.711 -20.854 1.00 59.00 38 ASP C O 1
ATOM 2851 N N . VAL E 1 39 ? -26.331 -1.971 -20.141 1.00 61.57 39 VAL C N 1
ATOM 2852 C CA . VAL E 1 39 ? -25.616 -1.901 -18.856 1.00 60.03 39 VAL C CA 1
ATOM 2853 C C . VAL E 1 39 ? -25.856 -3.116 -17.975 1.00 54.06 39 VAL C C 1
ATOM 2854 O O . VAL E 1 39 ? -25.012 -3.449 -17.150 1.00 60.87 39 VAL C O 1
ATOM 2858 N N . LEU E 1 40 ? -26.996 -3.778 -18.140 1.00 55.42 40 LEU C N 1
ATOM 2859 C CA . LEU E 1 40 ? -27.269 -4.997 -17.377 1.00 57.06 40 LEU C CA 1
ATOM 2860 C C . LEU E 1 40 ? -26.394 -6.141 -17.842 1.00 54.39 40 LEU C C 1
ATOM 2861 O O . LEU E 1 40 ? -26.202 -7.123 -17.134 1.00 55.14 40 LEU C O 1
ATOM 2866 N N . GLU E 1 41 ? -25.838 -5.995 -19.032 1.00 55.98 41 GLU C N 1
ATOM 2867 C CA . GLU E 1 41 ? -25.044 -7.055 -19.611 1.00 53.03 41 GLU C CA 1
ATOM 2868 C C . GLU E 1 41 ? -23.528 -6.801 -19.607 1.00 54.90 41 GLU C C 1
ATOM 2869 O O . GLU E 1 41 ? -22.780 -7.584 -20.179 1.00 53.33 41 GLU C O 1
ATOM 2875 N N . VAL E 1 42 ? -23.066 -5.726 -18.961 1.00 58.65 42 VAL C N 1
ATOM 2876 C CA . VAL E 1 42 ? -21.622 -5.420 -18.929 1.00 52.71 42 VAL C CA 1
ATOM 2877 C C . VAL E 1 42 ? -20.927 -5.756 -17.618 1.00 53.42 42 VAL C C 1
ATOM 2878 O O . VAL E 1 42 ? -19.773 -5.366 -17.402 1.00 49.82 42 VAL C O 1
ATOM 2882 N N . GLY E 1 43 ? -21.634 -6.468 -16.747 1.00 53.93 43 GLY C N 1
ATOM 2883 C CA . GLY E 1 43 ? -21.060 -6.943 -15.504 1.00 50.67 43 GLY C CA 1
ATOM 2884 C C . GLY E 1 43 ? -20.611 -5.846 -14.561 1.00 47.31 43 GLY C C 1
ATOM 2885 O O . GLY E 1 43 ? -21.382 -4.935 -14.247 1.00 44.56 43 GLY C O 1
ATOM 2886 N N . GLU E 1 44 ? -19.362 -5.960 -14.110 1.00 47.22 44 GLU C N 1
ATOM 2887 C CA . GLU E 1 44 ? -18.762 -5.030 -13.156 1.00 44.54 44 GLU C CA 1
ATOM 2888 C C . GLU E 1 44 ? -18.447 -3.627 -13.720 1.00 42.15 44 GLU C C 1
ATOM 2889 O O . GLU E 1 44 ? -18.059 -2.736 -12.967 1.00 39.90 44 GLU C O 1
ATOM 2895 N N . LEU E 1 45 ? -18.592 -3.433 -15.031 1.00 43.84 45 LEU C N 1
ATOM 2896 C CA . LEU E 1 45 ? -18.357 -2.112 -15.632 1.00 43.96 45 LEU C CA 1
ATOM 2897 C C . LEU E 1 45 ? -19.529 -1.138 -15.402 1.00 43.61 45 LEU C C 1
ATOM 2898 O O . LEU E 1 45 ? -19.572 -0.043 -15.976 1.00 46.33 45 LEU C O 1
ATOM 2903 N N . ALA E 1 46 ? -20.451 -1.540 -14.534 1.00 37.86 46 ALA C N 1
ATOM 2904 C CA . ALA E 1 46 ? -21.598 -0.741 -14.173 1.00 34.06 46 ALA C CA 1
ATOM 2905 C C . ALA E 1 46 ? -21.852 -0.920 -12.688 1.00 39.88 46 ALA C C 1
ATOM 2906 O O . ALA E 1 46 ? -21.973 -2.044 -12.216 1.00 41.53 46 ALA C O 1
ATOM 2908 N N . LYS E 1 47 ? -21.922 0.179 -11.942 1.00 42.47 47 LYS C N 1
ATOM 2909 C CA . LYS E 1 47 ? -22.084 0.092 -10.487 1.00 40.43 47 LYS C CA 1
ATOM 2910 C C . LYS E 1 47 ? -22.884 1.243 -9.895 1.00 40.73 47 LYS C C 1
ATOM 2911 O O . LYS E 1 47 ? -22.812 2.374 -10.368 1.00 41.23 47 LYS C O 1
ATOM 2917 N N . LEU E 1 48 ? -23.636 0.942 -8.844 1.00 40.12 48 LEU C N 1
ATOM 2918 C CA . LEU E 1 48 ? -24.306 1.972 -8.071 1.00 44.74 48 LEU C CA 1
ATOM 2919 C C . LEU E 1 48 ? -23.413 2.417 -6.911 1.00 42.16 48 LEU C C 1
ATOM 2920 O O . LEU E 1 48 ? -22.670 1.610 -6.356 1.00 45.81 48 LEU C O 1
ATOM 2925 N N . ALA E 1 49 ? -23.458 3.702 -6.574 1.00 40.19 49 ALA C N 1
ATOM 2926 C CA . ALA E 1 49 ? -22.681 4.229 -5.451 1.00 41.89 49 ALA C CA 1
ATOM 2927 C C . ALA E 1 49 ? -23.614 4.647 -4.336 1.00 42.59 49 ALA C C 1
ATOM 2928 O O . ALA E 1 49 ? -24.607 5.349 -4.585 1.00 45.24 49 ALA C O 1
ATOM 2930 N N . TYR E 1 50 ? -23.283 4.231 -3.113 1.00 40.77 50 TYR C N 1
ATOM 2931 C CA . TYR E 1 50 ? -24.109 4.517 -1.943 1.00 42.78 50 TYR C CA 1
ATOM 2932 C C . TYR E 1 50 ? -23.408 5.291 -0.846 1.00 41.30 50 TYR C C 1
ATOM 2933 O O . TYR E 1 50 ? -22.220 5.098 -0.580 1.00 41.17 50 TYR C O 1
ATOM 2942 N N . PHE E 1 51 ? -24.181 6.151 -0.199 1.00 41.08 51 PHE C N 1
ATOM 2943 C CA . PHE E 1 51 ? -23.726 6.882 0.968 1.00 44.71 51 PHE C CA 1
ATOM 2944 C C . PHE E 1 51 ? -24.684 6.495 2.073 1.00 45.02 51 PHE C C 1
ATOM 2945 O O . PHE E 1 51 ? -25.896 6.514 1.861 1.00 43.37 51 PHE C O 1
ATOM 2953 N N . ASN E 1 52 ? -24.149 6.122 3.233 1.00 44.11 52 ASN C N 1
ATOM 2954 C CA . ASN E 1 52 ? -24.950 5.474 4.284 1.00 49.66 52 ASN C CA 1
ATOM 2955 C C . ASN E 1 52 ? -26.208 4.744 3.777 1.00 48.46 52 ASN C C 1
ATOM 2956 O O . ASN E 1 52 ? -27.325 5.014 4.225 1.00 42.29 52 ASN C O 1
ATOM 2961 N N . ASP E 1 53 ? -26.007 3.822 2.837 1.00 46.30 53 ASP C N 1
ATOM 2962 C CA . ASP E 1 53 ? -27.100 3.069 2.211 1.00 47.95 53 ASP C CA 1
ATOM 2963 C C . ASP E 1 53 ? -28.054 3.864 1.308 1.00 50.97 53 ASP C C 1
ATOM 2964 O O . ASP E 1 53 ? -29.110 3.344 0.947 1.00 50.93 53 ASP C O 1
ATOM 2969 N N . ILE E 1 54 ? -27.722 5.106 0.952 1.00 44.23 54 ILE C N 1
ATOM 2970 C CA . ILE E 1 54 ? -28.543 5.836 -0.020 1.00 44.29 54 ILE C CA 1
ATOM 2971 C C . ILE E 1 54 ? -27.867 5.826 -1.386 1.00 43.84 54 ILE C C 1
ATOM 2972 O O . ILE E 1 54 ? -26.666 6.072 -1.498 1.00 43.02 54 ILE C O 1
ATOM 2977 N N . ALA E 1 55 ? -28.640 5.540 -2.423 1.00 45.14 55 ALA C N 1
ATOM 2978 C CA . ALA E 1 55 ? -28.091 5.489 -3.763 1.00 45.35 55 ALA C CA 1
ATOM 2979 C C . ALA E 1 55 ? -27.892 6.908 -4.237 1.00 45.28 55 ALA C C 1
ATOM 2980 O O . ALA E 1 55 ? -28.858 7.642 -4.432 1.00 48.46 55 ALA C O 1
ATOM 2982 N N . VAL E 1 56 ? -26.644 7.317 -4.413 1.00 45.32 56 VAL C N 1
ATOM 2983 C CA . VAL E 1 56 ? -26.387 8.725 -4.713 1.00 46.32 56 VAL C CA 1
ATOM 2984 C C . VAL E 1 56 ? -25.571 8.937 -5.974 1.00 46.56 56 VAL C C 1
ATOM 2985 O O . VAL E 1 56 ? -25.334 10.067 -6.369 1.00 48.75 56 VAL C O 1
ATOM 2989 N N . GLY E 1 57 ? -25.141 7.857 -6.613 1.00 50.14 57 GLY C N 1
ATOM 2990 C CA . GLY E 1 57 ? -24.367 7.985 -7.837 1.00 48.11 57 GLY C CA 1
ATOM 2991 C C . GLY E 1 57 ? -24.192 6.677 -8.585 1.00 44.96 57 GLY C C 1
ATOM 2992 O O . GLY E 1 57 ? -24.614 5.619 -8.115 1.00 42.87 57 GLY C O 1
ATOM 2993 N N . ALA E 1 58 ? -23.560 6.746 -9.749 1.00 39.01 58 ALA C N 1
ATOM 2994 C CA . ALA E 1 58 ? -23.438 5.571 -10.591 1.00 43.64 58 ALA C CA 1
ATOM 2995 C C . ALA E 1 58 ? -22.435 5.791 -11.709 1.00 45.99 58 ALA C C 1
ATOM 2996 O O . ALA E 1 58 ? -22.263 6.923 -12.190 1.00 42.97 58 ALA C O 1
ATOM 2998 N N . VAL E 1 59 ? -21.782 4.703 -12.114 1.00 40.62 59 VAL C N 1
ATOM 2999 C CA . VAL E 1 59 ? -20.835 4.741 -13.222 1.00 44.58 59 VAL C CA 1
ATOM 3000 C C . VAL E 1 59 ? -21.185 3.686 -14.253 1.00 39.30 59 VAL C C 1
ATOM 3001 O O . VAL E 1 59 ? -21.405 2.542 -13.890 1.00 41.61 59 VAL C O 1
ATOM 3005 N N . CYS E 1 60 ? -21.225 4.054 -15.533 1.00 40.50 60 CYS C N 1
ATOM 3006 C CA . CYS E 1 60 ? -21.511 3.075 -16.604 1.00 43.07 60 CYS C CA 1
ATOM 3007 C C . CYS E 1 60 ? -20.454 3.073 -17.707 1.00 44.35 60 CYS C C 1
ATOM 3008 O O . CYS E 1 60 ? -20.214 4.113 -18.350 1.00 36.84 60 CYS C O 1
ATOM 3011 N N . CYS E 1 61 ? -19.843 1.903 -17.934 1.00 39.45 61 CYS C N 1
ATOM 3012 C CA . CYS E 1 61 ? -18.784 1.776 -18.943 1.00 44.46 61 CYS C CA 1
ATOM 3013 C C . CYS E 1 61 ? -19.052 0.729 -20.013 1.00 44.95 61 CYS C C 1
ATOM 3014 O O . CYS E 1 61 ? -19.956 -0.072 -19.881 1.00 45.61 61 CYS C O 1
ATOM 3017 N N . ARG E 1 62 ? -18.231 0.742 -21.058 1.00 47.78 62 ARG C N 1
ATOM 3018 C CA . ARG E 1 62 ? -18.379 -0.137 -22.211 1.00 44.77 62 ARG C CA 1
ATOM 3019 C C . ARG E 1 62 ? -16.994 -0.361 -22.828 1.00 47.51 62 ARG C C 1
ATOM 3020 O O . ARG E 1 62 ? -16.160 0.545 -22.809 1.00 49.35 62 ARG C O 1
ATOM 3028 N N . VAL E 1 63 ? -16.726 -1.566 -23.334 1.00 44.26 63 VAL C N 1
ATOM 3029 C CA . VAL E 1 63 ? -15.459 -1.833 -24.037 1.00 48.12 63 VAL C CA 1
ATOM 3030 C C . VAL E 1 63 ? -15.534 -1.457 -25.528 1.00 54.01 63 VAL C C 1
ATOM 3031 O O . VAL E 1 63 ? -16.488 -1.802 -26.236 1.00 49.54 63 VAL C O 1
ATOM 3035 N N . ASP E 1 64 ? -14.498 -0.768 -25.993 1.00 53.71 64 ASP C N 1
ATOM 3036 C CA . ASP E 1 64 ? -14.529 -0.084 -27.270 1.00 52.46 64 ASP C CA 1
ATOM 3037 C C . ASP E 1 64 ? -13.410 -0.571 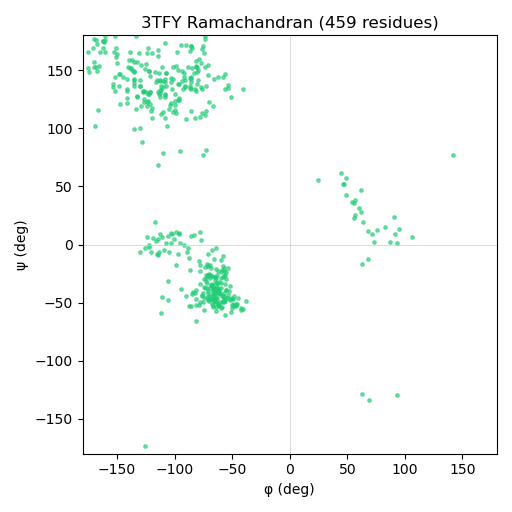-28.169 1.00 54.40 64 ASP C C 1
ATOM 3038 O O . ASP E 1 64 ? -12.240 -0.502 -27.799 1.00 54.67 64 ASP C O 1
ATOM 3043 N N . HIS E 1 65 ? -13.756 -1.050 -29.356 1.00 57.60 65 HIS C N 1
ATOM 3044 C CA . HIS E 1 65 ? -12.733 -1.484 -30.301 1.00 60.59 65 HIS C CA 1
ATOM 3045 C C . HIS E 1 65 ? -12.634 -0.540 -31.487 1.00 60.21 65 HIS C C 1
ATOM 3046 O O . HIS E 1 65 ? -13.136 -0.812 -32.572 1.00 64.51 65 HIS C O 1
ATOM 3053 N N . SER E 1 66 ? -11.973 0.583 -31.267 1.00 64.76 66 SER C N 1
ATOM 3054 C CA . SER E 1 66 ? -11.814 1.580 -32.312 1.00 69.26 66 SER C CA 1
ATOM 3055 C C . SER E 1 66 ? -10.331 1.860 -32.506 1.00 70.28 66 SER C C 1
ATOM 3056 O O . SER E 1 66 ? -9.509 1.485 -31.673 1.00 70.46 66 SER C O 1
ATOM 3059 N N . GLN E 1 67 ? -9.992 2.504 -33.615 1.00 70.51 67 GLN C N 1
ATOM 3060 C CA . GLN E 1 67 ? -8.625 2.953 -33.845 1.00 70.34 67 GLN C CA 1
ATOM 3061 C C . GLN E 1 67 ? -7.614 1.818 -33.756 1.00 71.59 67 GLN C C 1
ATOM 3062 O O . GLN E 1 67 ? -6.436 2.064 -33.500 1.00 70.49 67 GLN C O 1
ATOM 3068 N N . ASN E 1 68 ? -8.062 0.582 -33.961 1.00 68.89 68 ASN C N 1
ATOM 3069 C CA . ASN E 1 68 ? -7.162 -0.562 -33.844 1.00 73.21 68 ASN C CA 1
ATOM 3070 C C . ASN E 1 68 ? -6.603 -0.672 -32.434 1.00 75.17 68 ASN C C 1
ATOM 3071 O O . ASN E 1 68 ? -5.394 -0.848 -32.238 1.00 71.20 68 ASN C O 1
ATOM 3076 N N . GLN E 1 69 ? -7.500 -0.556 -31.457 1.00 74.80 69 GLN C N 1
ATOM 3077 C CA . GLN E 1 69 ? -7.141 -0.496 -30.042 1.00 64.85 69 GLN C CA 1
ATOM 3078 C C . GLN E 1 69 ? -8.247 -1.079 -29.178 1.00 58.85 69 GLN C C 1
ATOM 3079 O O . GLN E 1 69 ? -9.420 -1.092 -29.567 1.00 55.91 69 GLN C O 1
ATOM 3085 N N . LYS E 1 70 ? -7.867 -1.532 -27.989 1.00 55.34 70 LYS C N 1
ATOM 3086 C CA . LYS E 1 70 ? -8.834 -1.991 -27.003 1.00 55.27 70 LYS C CA 1
ATOM 3087 C C . LYS E 1 70 ? -8.917 -0.935 -25.917 1.00 55.17 70 LYS C C 1
ATOM 3088 O O . LYS E 1 70 ? -8.030 -0.842 -25.064 1.00 52.89 70 LYS C O 1
ATOM 3094 N N . ARG E 1 71 ? -9.980 -0.134 -25.971 1.00 56.61 71 ARG C N 1
ATOM 3095 C CA . ARG E 1 71 ? -10.134 1.035 -25.112 1.00 51.44 71 ARG C CA 1
ATOM 3096 C C . ARG E 1 71 ? -11.293 0.833 -24.156 1.00 49.52 71 ARG C C 1
ATOM 3097 O O . ARG E 1 71 ? -12.272 0.159 -24.486 1.00 50.28 71 ARG C O 1
ATOM 3105 N N . LEU E 1 72 ? -11.172 1.411 -22.967 1.00 45.88 72 LEU C N 1
ATOM 3106 C CA . LEU E 1 72 ? -12.231 1.347 -21.975 1.00 44.29 72 LEU C CA 1
ATOM 3107 C C . LEU E 1 72 ? -12.966 2.689 -22.023 1.00 45.23 72 LEU C C 1
ATOM 3108 O O . LEU E 1 72 ? -12.385 3.734 -21.712 1.00 44.81 72 LEU C O 1
ATOM 3113 N N . TYR E 1 73 ? -14.231 2.669 -22.436 1.00 43.76 73 TYR C N 1
ATOM 3114 C CA . TYR E 1 73 ? -14.991 3.907 -22.575 1.00 44.10 73 TYR C CA 1
ATOM 3115 C C . TYR E 1 73 ? -15.916 4.158 -21.386 1.00 40.84 73 TYR C C 1
ATOM 3116 O O . TYR E 1 73 ? -16.759 3.326 -21.053 1.00 42.24 73 TYR C O 1
ATOM 3125 N N . ILE E 1 74 ? -15.744 5.312 -20.745 1.00 39.48 74 ILE C N 1
ATOM 3126 C CA . ILE E 1 74 ? -16.641 5.743 -19.672 1.00 41.19 74 ILE C CA 1
ATOM 3127 C C . ILE E 1 74 ? -17.793 6.550 -20.258 1.00 45.30 74 ILE C C 1
ATOM 3128 O O . ILE E 1 74 ? -17.611 7.683 -20.705 1.00 41.83 74 ILE C O 1
ATOM 3133 N N . MET E 1 75 ? -18.980 5.955 -20.277 1.00 48.52 75 MET C N 1
ATOM 3134 C CA . MET E 1 75 ? -20.130 6.636 -20.851 1.00 50.53 75 MET C CA 1
ATOM 3135 C C . MET E 1 75 ? -20.620 7.708 -19.883 1.00 53.35 75 MET C C 1
ATOM 3136 O O . MET E 1 75 ? -20.825 8.865 -20.268 1.00 53.63 75 MET C O 1
ATOM 3141 N N . THR E 1 76 ? -20.791 7.310 -18.624 1.00 49.10 76 THR C N 1
ATOM 3142 C CA . THR E 1 76 ? -21.279 8.200 -17.580 1.00 48.98 76 THR C CA 1
ATOM 3143 C C . THR E 1 76 ? -20.760 7.780 -16.213 1.00 49.09 76 THR C C 1
ATOM 3144 O O . THR E 1 76 ? -20.858 6.613 -15.836 1.00 51.47 76 THR C O 1
ATOM 3148 N N . LEU E 1 77 ? -20.251 8.747 -15.461 1.00 47.57 77 LEU C N 1
ATOM 3149 C CA . LEU E 1 77 ? -19.824 8.540 -14.084 1.00 44.55 77 LEU C CA 1
ATOM 3150 C C . LEU E 1 77 ? -20.089 9.844 -13.337 1.00 46.60 77 LEU C C 1
ATOM 3151 O O . LEU E 1 77 ? -19.548 10.888 -13.716 1.00 48.75 77 LEU C O 1
ATOM 3156 N N . GLY E 1 78 ? -20.912 9.802 -12.292 1.00 40.96 78 GLY C N 1
ATOM 3157 C CA . GLY E 1 78 ? -21.205 11.011 -11.541 1.00 43.99 78 GLY C CA 1
ATOM 3158 C C . GLY E 1 78 ? -21.982 10.793 -10.264 1.00 44.82 78 GLY C C 1
ATOM 3159 O O . GLY E 1 78 ? -22.476 9.702 -10.019 1.00 50.20 78 GLY C O 1
ATOM 3160 N N . CYS E 1 79 ? -22.085 11.822 -9.431 1.00 46.73 79 CYS C N 1
ATOM 3161 C CA . CYS E 1 79 ? -22.968 11.730 -8.263 1.00 49.43 79 CYS C CA 1
ATOM 3162 C C . CYS E 1 79 ? -23.762 13.000 -7.974 1.00 48.61 79 CYS C C 1
ATOM 3163 O O . CYS E 1 79 ? -23.399 14.091 -8.432 1.00 46.09 79 CYS C O 1
ATOM 3166 N N . LEU E 1 80 ? -24.862 12.843 -7.235 1.00 48.01 80 LEU C N 1
ATOM 3167 C CA . LEU E 1 80 ? -25.728 13.968 -6.921 1.00 40.56 80 LEU C CA 1
ATOM 3168 C C . LEU E 1 80 ? -24.903 15.067 -6.295 1.00 42.09 80 LEU C C 1
ATOM 3169 O O . LEU E 1 80 ? -24.046 14.814 -5.434 1.00 39.13 80 LEU C O 1
ATOM 3174 N N . ALA E 1 81 ? -25.184 16.288 -6.741 1.00 45.95 81 ALA C N 1
ATOM 3175 C CA . ALA E 1 81 ? -24.500 17.495 -6.287 1.00 40.29 81 ALA C CA 1
ATOM 3176 C C . ALA E 1 81 ? -24.252 17.553 -4.767 1.00 39.93 81 ALA C C 1
ATOM 3177 O O . ALA E 1 81 ? -23.096 17.674 -4.343 1.00 38.60 81 ALA C O 1
ATOM 3179 N N . PRO E 1 82 ? -25.321 17.431 -3.944 1.00 36.71 82 PRO C N 1
ATOM 3180 C CA . PRO E 1 82 ? -25.148 17.522 -2.485 1.00 39.64 82 PRO C CA 1
ATOM 3181 C C . PRO E 1 82 ? -24.167 16.503 -1.875 1.00 42.57 82 PRO C C 1
ATOM 3182 O O . PRO E 1 82 ? -23.834 16.642 -0.697 1.00 41.94 82 PRO C O 1
ATOM 3186 N N . TYR E 1 83 ? -23.715 15.519 -2.655 1.00 41.96 83 TYR C N 1
ATOM 3187 C CA . TYR E 1 83 ? -22.823 14.469 -2.154 1.00 41.10 83 TYR C CA 1
ATOM 3188 C C . TYR E 1 83 ? -21.407 14.524 -2.744 1.00 43.47 83 TYR C C 1
ATOM 3189 O O . TYR E 1 83 ? -20.588 13.629 -2.519 1.00 40.59 83 TYR C O 1
ATOM 3198 N N . ARG E 1 84 ? -21.109 15.591 -3.477 1.00 42.45 84 ARG C N 1
ATOM 3199 C CA . ARG E 1 84 ? -19.817 15.687 -4.141 1.00 41.73 84 ARG C CA 1
ATOM 3200 C C . ARG E 1 84 ? -18.666 16.022 -3.200 1.00 40.99 84 ARG C C 1
ATOM 3201 O O . ARG E 1 84 ? -18.874 16.345 -2.046 1.00 41.02 84 ARG C O 1
ATOM 3209 N N . ARG E 1 85 ? -17.446 15.940 -3.717 1.00 43.72 85 ARG C N 1
ATOM 3210 C CA . ARG E 1 85 ? -16.230 16.203 -2.943 1.00 44.43 85 ARG C CA 1
ATOM 3211 C C . ARG E 1 85 ? -16.151 15.378 -1.669 1.00 45.61 85 ARG C C 1
ATOM 3212 O O . ARG E 1 85 ? -15.662 15.864 -0.644 1.00 47.12 85 ARG C O 1
ATOM 3220 N N . LEU E 1 86 ? -16.628 14.136 -1.729 1.00 45.56 86 LEU C N 1
ATOM 3221 C CA . LEU E 1 86 ? -16.609 13.250 -0.560 1.00 39.32 86 LEU C CA 1
ATOM 3222 C C . LEU E 1 86 ? -15.883 11.955 -0.878 1.00 42.24 86 LEU C C 1
ATOM 3223 O O . LEU E 1 86 ? -15.883 11.015 -0.074 1.00 35.50 86 LEU C O 1
ATOM 3228 N N . GLY E 1 87 ? -15.285 11.904 -2.066 1.00 43.38 87 GLY C N 1
ATOM 3229 C CA . GLY E 1 87 ? -14.568 10.723 -2.506 1.00 41.08 87 GLY C CA 1
ATOM 3230 C C . GLY E 1 87 ? -15.419 9.670 -3.198 1.00 43.07 87 GLY C C 1
ATOM 3231 O O . GLY E 1 87 ? -14.916 8.622 -3.575 1.00 44.73 87 GLY C O 1
ATOM 3232 N N . ILE E 1 88 ? -16.708 9.938 -3.371 1.00 43.03 88 ILE C N 1
ATOM 3233 C CA . ILE E 1 88 ? -17.574 9.013 -4.090 1.00 43.85 88 ILE C CA 1
ATOM 3234 C C . ILE E 1 88 ? -17.117 8.773 -5.530 1.00 42.54 88 ILE C C 1
ATOM 3235 O O . ILE E 1 88 ? -16.920 7.634 -5.955 1.00 39.73 88 ILE C O 1
ATOM 3240 N N . GLY E 1 89 ? -16.955 9.852 -6.281 1.00 40.77 89 GLY C N 1
ATOM 3241 C CA . GLY E 1 89 ? -16.514 9.736 -7.652 1.00 40.28 89 GLY C CA 1
ATOM 3242 C C . GLY E 1 89 ? -15.184 9.016 -7.739 1.00 41.81 89 GLY C C 1
ATOM 3243 O O . GLY E 1 89 ? -14.894 8.388 -8.754 1.00 46.54 89 GLY C O 1
ATOM 3244 N N . THR E 1 90 ? -14.378 9.095 -6.682 1.00 40.86 90 THR C N 1
ATOM 3245 C CA . THR E 1 90 ? -13.043 8.479 -6.679 1.00 44.24 90 THR C CA 1
ATOM 3246 C C . THR E 1 90 ? -13.127 6.940 -6.512 1.00 37.95 90 THR C C 1
ATOM 3247 O O . THR E 1 90 ? -12.428 6.167 -7.171 1.00 31.74 90 THR C O 1
ATOM 3251 N N . LYS E 1 91 ? -14.014 6.530 -5.620 1.00 38.03 91 LYS C N 1
ATOM 3252 C CA . LYS E 1 91 ? -14.355 5.141 -5.434 1.00 38.94 91 LYS C CA 1
ATOM 3253 C C . LYS E 1 91 ? -14.762 4.564 -6.783 1.00 38.21 91 LYS C C 1
ATOM 3254 O O . LYS E 1 91 ? -14.303 3.495 -7.155 1.00 38.83 91 LYS C O 1
ATOM 3260 N N . MET E 1 92 ? -15.606 5.275 -7.525 1.00 37.05 92 MET C N 1
ATOM 3261 C CA . MET E 1 92 ? -16.056 4.769 -8.822 1.00 34.51 92 MET C CA 1
ATOM 3262 C C . MET E 1 92 ? -14.909 4.691 -9.836 1.00 37.28 92 MET C C 1
ATOM 3263 O O . MET E 1 92 ? -14.736 3.667 -10.489 1.00 36.07 92 MET C O 1
ATOM 3268 N N . LEU E 1 93 ? -14.096 5.741 -9.946 1.00 39.02 93 LEU C N 1
ATOM 3269 C CA . LEU E 1 93 ? -13.010 5.722 -10.931 1.00 38.24 93 LEU C CA 1
ATOM 3270 C C . LEU E 1 93 ? -11.987 4.612 -10.691 1.00 39.09 93 LEU C C 1
ATOM 3271 O O . LEU E 1 93 ? -11.555 3.960 -11.633 1.00 42.09 93 LEU C O 1
ATOM 3276 N N . ASN E 1 94 ? -11.596 4.402 -9.442 1.00 37.25 94 ASN C N 1
ATOM 3277 C CA . ASN E 1 94 ? -10.605 3.381 -9.130 1.00 36.70 94 ASN C CA 1
ATOM 3278 C C . ASN E 1 94 ? -11.107 1.971 -9.420 1.00 42.07 94 ASN C C 1
ATOM 3279 O O . ASN E 1 94 ? -10.371 1.140 -9.929 1.00 48.57 94 ASN C O 1
ATOM 3284 N N . HIS E 1 95 ? -12.346 1.686 -9.038 1.00 42.55 95 HIS C N 1
ATOM 3285 C CA . HIS E 1 95 ? -12.982 0.405 -9.343 1.00 41.72 95 HIS C CA 1
ATOM 3286 C C . HIS E 1 95 ? -12.726 0.047 -10.803 1.00 42.93 95 HIS C C 1
ATOM 3287 O O . HIS E 1 95 ? -12.267 -1.055 -11.124 1.00 46.78 95 HIS C O 1
ATOM 3294 N N . VAL E 1 96 ? -13.013 0.991 -11.689 1.00 40.08 96 VAL C N 1
ATOM 3295 C CA . VAL E 1 96 ? -12.782 0.774 -13.111 1.00 41.79 96 VAL C CA 1
ATOM 3296 C C . VAL E 1 96 ? -11.295 0.582 -13.424 1.00 40.65 96 VAL C C 1
ATOM 3297 O O . VAL E 1 96 ? -10.922 -0.410 -14.047 1.00 46.58 96 VAL C O 1
ATOM 3301 N N . LEU E 1 97 ? -10.445 1.512 -13.005 1.00 35.97 97 LEU C N 1
ATOM 3302 C CA . LEU E 1 97 ? -9.012 1.389 -13.267 1.00 40.13 97 LEU C CA 1
ATOM 3303 C C . LEU E 1 97 ? -8.442 0.026 -12.835 1.00 47.46 97 LEU C C 1
ATOM 3304 O O . LEU E 1 97 ? -7.537 -0.506 -13.478 1.00 47.02 97 LEU C O 1
ATOM 3309 N N . ASN E 1 98 ? -8.958 -0.518 -11.733 1.00 42.69 98 ASN C N 1
ATOM 3310 C CA . ASN E 1 98 ? -8.555 -1.836 -11.274 1.00 46.40 98 ASN C CA 1
ATOM 3311 C C . ASN E 1 98 ? -8.927 -2.930 -12.228 1.00 47.11 98 ASN C C 1
ATOM 3312 O O . ASN E 1 98 ? -8.118 -3.797 -12.547 1.00 44.73 98 ASN C O 1
ATOM 3317 N N . ILE E 1 99 ? -10.177 -2.917 -12.652 1.00 42.52 99 ILE C N 1
ATOM 3318 C CA . ILE E 1 99 ? -10.584 -3.873 -13.642 1.00 42.29 99 ILE C CA 1
ATOM 3319 C C . ILE E 1 99 ? -9.574 -3.860 -14.768 1.00 44.28 99 ILE C C 1
ATOM 3320 O O . ILE E 1 99 ? -9.136 -4.919 -15.224 1.00 47.40 99 ILE C O 1
ATOM 3325 N N . CYS E 1 100 ? -9.172 -2.667 -15.192 1.00 41.73 100 CYS C N 1
ATOM 3326 C CA . CYS E 1 100 ? -8.253 -2.566 -16.328 1.00 47.65 100 CYS C CA 1
ATOM 3327 C C . CYS E 1 100 ? -6.871 -3.080 -15.976 1.00 43.85 100 CYS C C 1
ATOM 3328 O O . CYS E 1 100 ? -6.201 -3.698 -16.792 1.00 46.18 100 CYS C O 1
ATOM 3331 N N . GLU E 1 101 ? -6.446 -2.803 -14.756 1.00 43.58 101 GLU C N 1
ATOM 3332 C CA . GLU E 1 101 ? -5.121 -3.186 -14.304 1.00 46.15 101 GLU C CA 1
ATOM 3333 C C . GLU E 1 101 ? -4.979 -4.711 -14.316 1.00 51.03 101 GLU C C 1
ATOM 3334 O O . GLU E 1 101 ? -4.033 -5.261 -14.888 1.00 51.51 101 GLU C O 1
ATOM 3340 N N . LYS E 1 102 ? -5.943 -5.380 -13.693 1.00 51.39 102 LYS C N 1
ATOM 3341 C CA . LYS E 1 102 ? -5.930 -6.826 -13.562 1.00 47.14 102 LYS C CA 1
ATOM 3342 C C . LYS E 1 102 ? -6.057 -7.463 -14.920 1.00 45.15 102 LYS C C 1
ATOM 3343 O O . LYS E 1 102 ? -5.419 -8.483 -15.201 1.00 48.06 102 LYS C O 1
ATOM 3349 N N . ASP E 1 103 ? -6.900 -6.863 -15.755 1.00 45.65 103 ASP C N 1
ATOM 3350 C CA . ASP E 1 103 ? -7.134 -7.358 -17.112 1.00 43.73 103 ASP C CA 1
ATOM 3351 C C . ASP E 1 103 ? -5.880 -7.224 -17.963 1.00 44.31 103 ASP C C 1
ATOM 3352 O O . ASP E 1 103 ? -5.511 -8.154 -18.662 1.00 50.52 103 ASP C O 1
ATOM 3357 N N . GLY E 1 104 ? -5.215 -6.079 -17.882 1.00 42.62 104 GLY C N 1
ATOM 3358 C CA . GLY E 1 104 ? -3.914 -5.897 -18.499 1.00 43.20 104 GLY C CA 1
ATOM 3359 C C . GLY E 1 104 ? -3.874 -5.769 -20.014 1.00 43.69 104 GLY C C 1
ATOM 3360 O O . GLY E 1 104 ? -2.797 -5.657 -20.595 1.00 41.70 104 GLY C O 1
ATOM 3361 N N . THR E 1 105 ? -5.031 -5.779 -20.667 1.00 43.97 105 THR C N 1
ATOM 3362 C CA . THR E 1 105 ? -5.056 -5.761 -22.133 1.00 46.94 105 THR C CA 1
ATOM 3363 C C . THR E 1 105 ? -5.715 -4.516 -22.749 1.00 49.48 105 THR C C 1
ATOM 3364 O O . THR E 1 105 ? -6.106 -4.537 -23.916 1.00 53.18 105 THR C O 1
ATOM 3368 N N . PHE E 1 106 ? -5.832 -3.440 -21.972 1.00 50.39 106 PHE C N 1
ATOM 3369 C CA . PHE E 1 106 ? -6.373 -2.189 -22.496 1.00 49.54 106 PHE C CA 1
ATOM 3370 C C . PHE E 1 106 ? -5.267 -1.229 -22.901 1.00 50.22 106 PHE C C 1
ATOM 3371 O O . PHE E 1 106 ? -4.188 -1.247 -22.325 1.00 53.11 106 PHE C O 1
ATOM 3379 N N . ASP E 1 107 ? -5.534 -0.391 -23.893 1.00 51.30 107 ASP C N 1
ATOM 3380 C CA . ASP E 1 107 ? -4.528 0.563 -24.345 1.00 53.45 107 ASP C CA 1
ATOM 3381 C C . ASP E 1 107 ? -4.738 1.901 -23.632 1.00 52.50 107 ASP C C 1
ATOM 3382 O O . ASP E 1 107 ? -3.796 2.586 -23.222 1.00 49.79 107 ASP C O 1
ATOM 3387 N N . ASN E 1 108 ? -5.995 2.255 -23.455 1.00 51.13 108 ASN C N 1
ATOM 3388 C CA . ASN E 1 108 ? -6.309 3.491 -22.792 1.00 47.82 108 ASN C CA 1
ATOM 3389 C C . ASN E 1 108 ? -7.749 3.476 -22.325 1.00 47.95 108 ASN C C 1
ATOM 3390 O O . ASN E 1 108 ? -8.516 2.546 -22.594 1.00 46.40 108 ASN C O 1
ATOM 3395 N N . ILE E 1 109 ? -8.109 4.520 -21.608 1.00 43.98 109 ILE C N 1
ATOM 3396 C CA . ILE E 1 109 ? -9.461 4.680 -21.141 1.00 41.35 109 ILE C CA 1
ATOM 3397 C C . ILE E 1 109 ? -9.801 6.134 -21.416 1.00 44.29 109 ILE C C 1
ATOM 3398 O O . ILE E 1 109 ? -8.955 7.016 -21.280 1.00 42.62 109 ILE C O 1
ATOM 3403 N N . TYR E 1 110 ? -11.026 6.391 -21.838 1.00 42.51 110 TYR C N 1
ATOM 3404 C CA . TYR E 1 110 ? -11.346 7.722 -22.284 1.00 40.21 110 TYR C CA 1
ATOM 3405 C C . TYR E 1 110 ? -12.815 8.039 -22.048 1.00 41.53 110 TYR C C 1
ATOM 3406 O O . TYR E 1 110 ? -13.604 7.155 -21.702 1.00 40.90 110 TYR C O 1
ATOM 3415 N N . LEU E 1 111 ? -13.171 9.307 -22.212 1.00 40.09 111 LEU C N 1
ATOM 3416 C CA . LEU E 1 111 ? -14.551 9.734 -22.062 1.00 44.79 111 LEU C CA 1
ATOM 3417 C C . LEU E 1 111 ? -14.750 11.092 -22.709 1.00 43.73 111 LEU C C 1
ATOM 3418 O O . LEU E 1 111 ? -13.797 11.715 -23.162 1.00 42.10 111 LEU C O 1
ATOM 3423 N N . HIS E 1 112 ? -15.998 11.546 -22.735 1.00 49.81 112 HIS C N 1
ATOM 3424 C CA . HIS E 1 112 ? -16.338 12.844 -23.308 1.00 49.08 112 HIS C CA 1
ATOM 3425 C C . HIS E 1 112 ? -16.799 13.803 -22.259 1.00 49.36 112 HIS C C 1
ATOM 3426 O O . HIS E 1 112 ? -17.652 13.478 -21.446 1.00 52.13 112 HIS C O 1
ATOM 3433 N N . VAL E 1 113 ? -16.220 14.991 -22.275 1.00 52.92 113 VAL C N 1
ATOM 3434 C CA . VAL E 1 113 ? -16.636 16.028 -21.358 1.00 54.36 113 VAL C CA 1
ATOM 3435 C C . VAL E 1 113 ? -17.046 17.246 -22.154 1.00 51.59 113 VAL C C 1
ATOM 3436 O O . VAL E 1 113 ? -16.328 17.679 -23.045 1.00 50.12 113 VAL C O 1
ATOM 3440 N N . GLN E 1 114 ? -18.225 17.765 -21.839 1.00 54.97 114 GLN C N 1
ATOM 3441 C CA . GLN E 1 114 ? -18.677 19.068 -22.308 1.00 58.50 114 GLN C CA 1
ATOM 3442 C C . GLN E 1 114 ? -17.613 20.108 -21.941 1.00 59.46 114 GLN C C 1
ATOM 3443 O O . GLN E 1 114 ? -17.124 20.108 -20.803 1.00 56.74 114 GLN C O 1
ATOM 3449 N N . ILE E 1 115 ? -17.258 20.997 -22.876 1.00 56.19 115 ILE C N 1
ATOM 3450 C CA . ILE E 1 115 ? -16.170 21.959 -22.627 1.00 52.09 115 ILE C CA 1
ATOM 3451 C C . ILE E 1 115 ? -16.368 22.873 -21.409 1.00 51.74 115 ILE C C 1
ATOM 3452 O O . ILE E 1 115 ? -15.383 23.300 -20.804 1.00 50.91 115 ILE C O 1
ATOM 3457 N N . SER E 1 116 ? -17.617 23.162 -21.038 1.00 50.97 116 SER C N 1
ATOM 3458 C CA . SER E 1 116 ? -17.881 24.064 -19.904 1.00 55.05 116 SER C CA 1
ATOM 3459 C C . SER E 1 116 ? -17.828 23.397 -18.517 1.00 60.71 116 SER C C 1
ATOM 3460 O O . SER E 1 116 ? -18.174 24.033 -17.516 1.00 59.40 116 SER C O 1
ATOM 3463 N N . ASN E 1 117 ? -17.394 22.135 -18.456 1.00 58.14 117 ASN C N 1
ATOM 3464 C CA . ASN E 1 117 ? -17.397 21.357 -17.212 1.00 52.85 117 ASN C CA 1
ATOM 3465 C C . ASN E 1 117 ? -16.059 21.381 -16.451 1.00 52.79 117 ASN C C 1
ATOM 3466 O O . ASN E 1 117 ? -15.266 20.442 -16.536 1.00 46.98 117 ASN C O 1
ATOM 3471 N N . GLU E 1 118 ? -15.815 22.450 -15.696 1.00 51.00 118 GLU C N 1
ATOM 3472 C CA . GLU E 1 118 ? -14.517 22.628 -15.062 1.00 47.19 118 GLU C CA 1
ATOM 3473 C C . GLU E 1 118 ? -14.234 21.588 -13.988 1.00 49.76 118 GLU C C 1
ATOM 3474 O O . GLU E 1 118 ? -13.096 21.133 -13.848 1.00 49.27 118 GLU C O 1
ATOM 3480 N N . SER E 1 119 ? -15.265 21.216 -13.232 1.00 48.90 119 SER C N 1
ATOM 3481 C CA . SER E 1 119 ? -15.117 20.237 -12.149 1.00 52.79 119 SER C CA 1
ATOM 3482 C C . SER E 1 119 ? -14.686 18.837 -12.639 1.00 50.75 119 SER C C 1
ATOM 3483 O O . SER E 1 119 ? -13.851 18.183 -12.006 1.00 49.65 119 SER C O 1
ATOM 3486 N N . ALA E 1 120 ? -15.274 18.386 -13.752 1.00 51.68 120 ALA C N 1
ATOM 3487 C CA . ALA E 1 120 ? -14.916 17.114 -14.404 1.00 43.77 120 ALA C CA 1
ATOM 3488 C C . ALA E 1 120 ? -13.508 17.151 -15.007 1.00 41.02 120 ALA C C 1
ATOM 3489 O O . ALA E 1 120 ? -12.711 16.236 -14.818 1.00 40.30 120 ALA C O 1
ATOM 3491 N N . ILE E 1 121 ? -13.200 18.217 -15.735 1.00 44.30 121 ILE C N 1
ATOM 3492 C CA . ILE E 1 121 ? -11.852 18.396 -16.257 1.00 43.58 121 ILE C CA 1
ATOM 3493 C C . ILE E 1 121 ? -10.836 18.301 -15.116 1.00 41.27 121 ILE C C 1
ATOM 3494 O O . ILE E 1 121 ? -9.800 17.636 -15.231 1.00 37.12 121 ILE C O 1
ATOM 3499 N N . ASP E 1 122 ? -11.156 18.950 -14.002 1.00 41.24 122 ASP C N 1
ATOM 3500 C CA . ASP E 1 122 ? -10.246 18.971 -12.863 1.00 46.28 122 ASP C CA 1
ATOM 3501 C C . ASP E 1 122 ? -10.131 17.643 -12.141 1.00 43.56 122 ASP C C 1
ATOM 3502 O O . ASP E 1 122 ? -9.038 17.260 -11.734 1.00 42.77 122 ASP C O 1
ATOM 3507 N N . PHE E 1 123 ? -11.263 16.958 -11.991 1.00 42.60 123 PHE C N 1
ATOM 3508 C CA . PHE E 1 123 ? -11.309 15.615 -11.432 1.00 40.32 123 PHE C CA 1
ATOM 3509 C C . PHE E 1 123 ? -10.407 14.671 -12.226 1.00 40.66 123 PHE C C 1
ATOM 3510 O O . PHE E 1 123 ? -9.434 14.138 -11.692 1.00 37.98 123 PHE C O 1
ATOM 3518 N N . TYR E 1 124 ? -10.707 14.512 -13.515 1.00 41.54 124 TYR C N 1
ATOM 3519 C CA . TYR E 1 124 ? -9.967 13.590 -14.373 1.00 40.26 124 TYR C CA 1
ATOM 3520 C C . TYR E 1 124 ? -8.485 13.929 -14.566 1.00 42.51 124 TYR C C 1
ATOM 3521 O O . TYR E 1 124 ? -7.645 13.022 -14.647 1.00 43.06 124 TYR C O 1
ATOM 3530 N N . ARG E 1 125 ? -8.152 15.218 -14.632 1.00 45.04 125 ARG C N 1
ATOM 3531 C CA . ARG E 1 125 ? -6.747 15.619 -14.718 1.00 41.17 125 ARG C CA 1
ATOM 3532 C C . ARG E 1 125 ? -5.979 15.168 -13.493 1.00 47.59 125 ARG C C 1
ATOM 3533 O O . ARG E 1 125 ? -4.850 14.690 -13.605 1.00 52.25 125 ARG C O 1
ATOM 3541 N N . LYS E 1 126 ? -6.610 15.307 -12.328 1.00 44.84 126 LYS C N 1
ATOM 3542 C CA . LYS E 1 126 ? -6.014 14.878 -11.077 1.00 45.31 126 LYS C CA 1
ATOM 3543 C C . LYS E 1 126 ? -5.638 13.388 -11.176 1.00 47.35 126 LYS C C 1
ATOM 3544 O O . LYS E 1 126 ? -4.730 12.911 -10.503 1.00 45.76 126 LYS C O 1
ATOM 3550 N N . PHE E 1 127 ? -6.342 12.662 -12.037 1.00 44.21 127 PHE C N 1
ATOM 3551 C CA . PHE E 1 127 ? -6.130 11.224 -12.179 1.00 46.99 127 PHE C CA 1
ATOM 3552 C C . PHE E 1 127 ? -5.169 10.860 -13.310 1.00 48.43 127 PHE C C 1
ATOM 3553 O O . PHE E 1 127 ? -4.904 9.675 -13.543 1.00 47.08 127 PHE C O 1
ATOM 3561 N N . GLY E 1 128 ? -4.637 11.872 -13.991 1.00 40.42 128 GLY C N 1
ATOM 3562 C CA . GLY E 1 128 ? -3.666 11.640 -15.039 1.00 38.54 128 GLY C CA 1
ATOM 3563 C C . GLY E 1 128 ? -4.280 11.582 -16.428 1.00 43.38 128 GLY C C 1
ATOM 3564 O O . GLY E 1 128 ? -3.640 11.148 -17.388 1.00 39.17 128 GLY C O 1
ATOM 3565 N N . PHE E 1 129 ? -5.530 12.015 -16.539 1.00 42.95 129 PHE C N 1
ATOM 3566 C CA . PHE E 1 129 ? -6.178 12.146 -17.838 1.00 41.53 129 PHE C CA 1
ATOM 3567 C C . PHE E 1 129 ? -5.747 13.446 -18.525 1.00 46.45 129 PHE C C 1
ATOM 3568 O O . PHE E 1 129 ? -5.659 14.480 -17.873 1.00 44.18 129 PHE C O 1
ATOM 3576 N N . GLU E 1 130 ? -5.479 13.381 -19.832 1.00 49.70 130 GLU C N 1
ATOM 3577 C CA . GLU E 1 130 ? -5.170 14.556 -20.648 1.00 45.33 130 GLU C CA 1
ATOM 3578 C C . GLU E 1 130 ? -6.297 14.784 -21.639 1.00 50.37 130 GLU C C 1
ATOM 3579 O O . GLU E 1 130 ? -6.812 13.809 -22.185 1.00 49.99 130 GLU C O 1
ATOM 3585 N N . ILE E 1 131 ? -6.673 16.048 -21.889 1.00 52.14 131 ILE C N 1
ATOM 3586 C CA . ILE E 1 131 ? -7.531 16.381 -23.036 1.00 45.28 131 ILE C CA 1
ATOM 3587 C C . ILE E 1 131 ? -6.688 16.256 -24.291 1.00 48.81 131 ILE C C 1
ATOM 3588 O O . ILE E 1 131 ? -5.736 17.021 -24.474 1.00 49.11 131 ILE C O 1
ATOM 3593 N N . ILE E 1 132 ? -7.036 15.305 -25.158 1.00 52.22 132 ILE C N 1
ATOM 3594 C CA . ILE E 1 132 ? -6.246 15.031 -26.367 1.00 52.75 132 ILE C CA 1
ATOM 3595 C C . ILE E 1 132 ? -6.892 15.565 -27.652 1.00 50.23 132 ILE C C 1
ATOM 3596 O O . ILE E 1 132 ? -6.285 15.525 -28.729 1.00 50.04 132 ILE C O 1
ATOM 3601 N N . GLU E 1 133 ? -8.110 16.080 -27.526 1.00 48.78 133 GLU C N 1
ATOM 3602 C CA . GLU E 1 133 ? -8.883 16.495 -28.684 1.00 49.69 133 GLU C CA 1
ATOM 3603 C C . GLU E 1 133 ? -10.168 17.169 -28.245 1.00 50.93 133 GLU C C 1
ATOM 3604 O O . GLU E 1 133 ? -10.726 16.829 -27.203 1.00 53.59 133 GLU C O 1
ATOM 3610 N N . THR E 1 134 ? -10.637 18.127 -29.036 1.00 52.82 134 THR C N 1
ATOM 3611 C CA . THR E 1 134 ? -11.887 18.820 -28.737 1.00 51.81 134 THR C CA 1
ATOM 3612 C C . THR E 1 134 ? -12.785 18.674 -29.934 1.00 55.87 134 THR C C 1
ATOM 3613 O O . THR E 1 134 ? -12.407 19.069 -31.037 1.00 65.77 134 THR C O 1
ATOM 3617 N N . LYS E 1 135 ? -13.966 18.105 -29.726 1.00 58.00 135 LYS C N 1
ATOM 3618 C CA . LYS E 1 135 ? -14.882 17.800 -30.831 1.00 62.16 135 LYS C CA 1
ATOM 3619 C C . LYS E 1 135 ? -15.966 18.849 -30.966 1.00 61.86 135 LYS C C 1
ATOM 3620 O O . LYS E 1 135 ? -16.749 19.066 -30.039 1.00 61.53 135 LYS C O 1
ATOM 3626 N N . LYS E 1 136 ? -16.028 19.495 -32.123 1.00 64.65 136 LYS C N 1
ATOM 3627 C CA . LYS E 1 136 ? -17.016 20.547 -32.295 1.00 65.40 136 LYS C CA 1
ATOM 3628 C C . LYS E 1 136 ? -18.409 19.970 -32.522 1.00 66.08 136 LYS C C 1
ATOM 3629 O O . LYS E 1 136 ? -18.585 19.031 -33.298 1.00 58.81 136 LYS C O 1
ATOM 3635 N N . ASN E 1 137 ? -19.380 20.529 -31.801 1.00 68.00 137 ASN C N 1
ATOM 3636 C CA . ASN E 1 137 ? -20.775 20.089 -31.834 1.00 70.51 137 ASN C CA 1
ATOM 3637 C C . ASN E 1 137 ? -20.951 18.581 -31.679 1.00 72.76 137 ASN C C 1
ATOM 3638 O O . ASN E 1 137 ? -21.548 17.924 -32.525 1.00 76.50 137 ASN C O 1
ATOM 3643 N N . TYR E 1 138 ? -20.434 18.042 -30.584 1.00 73.76 138 TYR C N 1
ATOM 3644 C CA . TYR E 1 138 ? -20.570 16.624 -30.279 1.00 71.62 138 TYR C CA 1
ATOM 3645 C C . TYR E 1 138 ? -21.930 16.342 -29.649 1.00 72.80 138 TYR C C 1
ATOM 3646 O O . TYR E 1 138 ? -22.559 15.317 -29.935 1.00 72.42 138 TYR C O 1
ATOM 3655 N N . TYR E 1 139 ? -22.376 17.252 -28.787 1.00 72.09 139 TYR C N 1
ATOM 3656 C CA . TYR E 1 139 ? -23.698 17.150 -28.184 1.00 76.87 139 TYR C CA 1
ATOM 3657 C C . TYR E 1 139 ? -24.719 17.885 -29.039 1.00 86.46 139 TYR C C 1
ATOM 3658 O O . TYR E 1 139 ? -24.466 18.995 -29.517 1.00 88.31 139 TYR C O 1
ATOM 3667 N N . LYS E 1 140 ? -25.876 17.262 -29.230 1.00 91.59 140 LYS C N 1
ATOM 3668 C CA . LYS E 1 140 ? -26.818 17.736 -30.234 1.00 92.85 140 LYS C CA 1
ATOM 3669 C C . LYS E 1 140 ? -27.539 19.002 -29.810 1.00 100.48 140 LYS C C 1
ATOM 3670 O O . LYS E 1 140 ? -27.470 20.015 -30.512 1.00 98.01 140 LYS C O 1
ATOM 3676 N N . ARG E 1 141 ? -28.211 18.957 -28.661 1.00 99.85 141 ARG C N 1
ATOM 3677 C CA . ARG E 1 141 ? -29.126 20.035 -28.294 1.00 99.74 141 ARG C CA 1
ATOM 3678 C C . ARG E 1 141 ? -28.738 20.848 -27.070 1.00 96.92 141 ARG C C 1
ATOM 3679 O O . ARG E 1 141 ? -29.366 21.862 -26.782 1.00 98.10 141 ARG C O 1
ATOM 3687 N N . ILE E 1 142 ? -27.726 20.413 -26.335 1.00 95.06 142 ILE C N 1
ATOM 3688 C CA . ILE E 1 142 ? -27.340 21.160 -25.143 1.00 93.63 142 ILE C CA 1
ATOM 3689 C C . ILE E 1 142 ? -26.353 22.294 -25.428 1.00 89.89 142 ILE C C 1
ATOM 3690 O O . ILE E 1 142 ? -25.761 22.369 -26.508 1.00 87.35 142 ILE C O 1
ATOM 3695 N N . GLU E 1 143 ? -26.191 23.175 -24.446 1.00 84.73 143 GLU C N 1
ATOM 3696 C CA . GLU E 1 143 ? -25.250 24.275 -24.549 1.00 83.67 143 GLU C CA 1
ATOM 3697 C C . GLU E 1 143 ? -24.249 24.179 -23.416 1.00 82.99 143 GLU C C 1
ATOM 3698 O O . GLU E 1 143 ? -24.632 23.979 -22.264 1.00 83.60 143 GLU C O 1
ATOM 3704 N N . PRO E 1 144 ? -22.954 24.292 -23.737 1.00 82.95 144 PRO C N 1
ATOM 3705 C CA . PRO E 1 144 ? -22.421 24.342 -25.108 1.00 82.58 144 PRO C CA 1
ATOM 3706 C C . PRO E 1 144 ? -22.492 22.970 -25.753 1.00 77.55 144 PRO C C 1
ATOM 3707 O O . PRO E 1 144 ? -22.894 22.031 -25.073 1.00 82.49 144 PRO C O 1
ATOM 3711 N N . ALA E 1 145 ? -22.106 22.843 -27.020 1.00 78.40 145 ALA C N 1
ATOM 3712 C CA . ALA E 1 145 ? -22.243 21.559 -27.715 1.00 72.91 145 ALA C CA 1
ATOM 3713 C C . ALA E 1 145 ? -20.918 20.903 -28.073 1.00 67.26 145 ALA C C 1
ATOM 3714 O O . ALA E 1 145 ? -20.902 19.784 -28.563 1.00 66.54 145 ALA C O 1
ATOM 3716 N N . ASP E 1 146 ? -19.811 21.598 -27.841 1.00 69.33 146 ASP C N 1
ATOM 3717 C CA . ASP E 1 146 ? -18.486 21.013 -28.059 1.00 65.27 146 ASP C CA 1
ATOM 3718 C C . ASP E 1 146 ? -18.099 20.126 -26.873 1.00 63.16 146 ASP C C 1
ATOM 3719 O O . ASP E 1 146 ? -18.473 20.396 -25.727 1.00 63.25 146 ASP C O 1
ATOM 3724 N N . ALA E 1 147 ? -17.331 19.080 -27.148 1.00 58.76 147 ALA C N 1
ATOM 3725 C CA . ALA E 1 147 ? -16.882 18.176 -26.104 1.00 50.28 147 ALA C CA 1
ATOM 3726 C C . ALA E 1 147 ? -15.373 17.945 -26.172 1.00 52.20 147 ALA C C 1
ATOM 3727 O O . ALA E 1 147 ? -14.808 17.768 -27.254 1.00 52.61 147 ALA C O 1
ATOM 3729 N N . HIS E 1 148 ? -14.720 17.970 -25.011 1.00 52.08 148 HIS C N 1
ATOM 3730 C CA . HIS E 1 148 ? -13.337 17.526 -24.901 1.00 50.61 148 HIS C CA 1
ATOM 3731 C C . HIS E 1 148 ? -13.301 16.005 -24.830 1.00 48.37 148 HIS C C 1
ATOM 3732 O O . HIS E 1 148 ? -14.218 15.360 -24.322 1.00 45.32 148 HIS C O 1
ATOM 3739 N N . VAL E 1 149 ? -12.218 15.437 -25.323 1.00 45.93 149 VAL C N 1
ATOM 3740 C CA . VAL E 1 149 ? -11.984 14.023 -25.158 1.00 43.69 149 VAL C CA 1
ATOM 3741 C C . VAL E 1 149 ? -10.922 13.871 -24.090 1.00 44.47 149 VAL C C 1
ATOM 3742 O O . VAL E 1 149 ? -9.799 14.325 -24.269 1.00 45.48 149 VAL C O 1
ATOM 3746 N N . LEU E 1 150 ? -11.278 13.248 -22.976 1.00 41.52 150 LEU C N 1
ATOM 3747 C CA . LEU E 1 150 ? -10.314 12.978 -21.923 1.00 41.64 150 LEU C CA 1
ATOM 3748 C C . LEU E 1 150 ? -9.823 11.532 -22.000 1.00 42.49 150 LEU C C 1
ATOM 3749 O O . LEU E 1 150 ? -10.639 10.616 -22.090 1.00 42.19 150 LEU C O 1
ATOM 3754 N N . GLN E 1 151 ? -8.502 11.330 -21.980 1.00 41.61 151 GLN C N 1
ATOM 3755 C CA . GLN E 1 151 ? -7.909 9.993 -22.138 1.00 42.18 151 GLN C CA 1
ATOM 3756 C C . GLN E 1 151 ? -6.692 9.747 -21.248 1.00 44.03 151 GLN C C 1
ATOM 3757 O O . GLN E 1 151 ? -5.869 10.638 -21.046 1.00 45.51 151 GLN C O 1
ATOM 3763 N N . LYS E 1 152 ? -6.577 8.524 -20.735 1.00 41.52 152 LYS C N 1
ATOM 3764 C CA . LYS E 1 152 ? -5.416 8.119 -19.949 1.00 45.69 152 LYS C CA 1
ATOM 3765 C C . LYS E 1 152 ? -4.779 6.878 -20.541 1.00 48.21 152 LYS C C 1
ATOM 3766 O O . LYS E 1 152 ? -5.466 5.886 -20.823 1.00 50.07 152 LYS C O 1
ATOM 3772 N N . ASN E 1 153 ? -3.465 6.925 -20.718 1.00 46.56 153 ASN C N 1
ATOM 3773 C CA . ASN E 1 153 ? -2.748 5.790 -21.277 1.00 53.24 153 ASN C CA 1
ATOM 3774 C C . ASN E 1 153 ? -2.566 4.699 -20.250 1.00 49.87 153 ASN C C 1
ATOM 3775 O O . ASN E 1 153 ? -2.248 4.984 -19.107 1.00 50.47 153 ASN C O 1
ATOM 3780 N N . LEU E 1 154 ? -2.805 3.457 -20.657 1.00 54.16 154 LEU C N 1
ATOM 3781 C CA . LEU E 1 154 ? -2.615 2.299 -19.781 1.00 57.16 154 LEU C CA 1
ATOM 3782 C C . LEU E 1 154 ? -1.351 1.524 -20.162 1.00 64.28 154 LEU C C 1
ATOM 3783 O O . LEU E 1 154 ? -0.531 1.204 -19.306 1.00 66.30 154 LEU C O 1
ATOM 3788 N N . LYS E 1 155 ? -1.189 1.246 -21.452 1.00 67.89 155 LYS C N 1
ATOM 3789 C CA . LYS E 1 155 ? 0.007 0.572 -21.957 1.00 76.78 155 LYS C CA 1
ATOM 3790 C C . LYS E 1 155 ? 1.278 1.412 -21.759 1.00 75.51 155 LYS C C 1
ATOM 3791 O O . LYS E 1 155 ? 1.318 2.598 -22.104 1.00 70.52 155 LYS C O 1
ATOM 3797 N N . MET F 2 1 ? -19.317 11.926 -20.537 1.00 58.95 5122 MET F N 1
ATOM 3798 C CA . MET F 2 1 ? -20.748 11.932 -20.841 1.00 62.73 5122 MET F CA 1
ATOM 3799 C C . MET F 2 1 ? -21.041 11.578 -22.312 1.00 64.98 5122 MET F C 1
ATOM 3800 O O . MET F 2 1 ? -20.858 12.407 -23.214 1.00 61.00 5122 MET F O 1
ATOM 3805 N N . LEU F 2 2 ? -21.496 10.343 -22.538 1.00 66.57 5123 LEU F N 1
ATOM 3806 C CA . LEU F 2 2 ? -21.829 9.852 -23.880 1.00 64.78 5123 LEU F CA 1
ATOM 3807 C C . LEU F 2 2 ? -22.866 10.732 -24.593 1.00 67.46 5123 LEU F C 1
ATOM 3808 O O . LEU F 2 2 ? -23.887 11.098 -24.020 1.00 69.03 5123 LEU F O 1
ATOM 3813 N N . GLY F 2 3 ? -22.610 11.061 -25.852 1.00 65.51 5124 GLY F N 1
ATOM 3814 C CA . GLY F 2 3 ? -23.601 11.748 -26.660 1.00 75.89 5124 GLY F CA 1
ATOM 3815 C C . GLY F 2 3 ? -24.149 10.839 -27.757 1.00 86.55 5124 GLY F C 1
ATOM 3816 O O . GLY F 2 3 ? -23.428 10.035 -28.349 1.00 87.21 5124 GLY F O 1
ATOM 3817 N N . PRO F 2 4 ? -25.447 10.932 -28.005 1.00 0.00 5125 PRO F N 1
ATOM 3818 C CA . PRO F 2 4 ? -26.062 10.170 -29.078 1.00 0.00 5125 PRO F CA 1
ATOM 3819 C C . PRO F 2 4 ? -25.160 10.080 -30.295 1.00 0.00 5125 PRO F C 1
ATOM 3820 O O . PRO F 2 4 ? -25.391 9.232 -31.150 1.00 0.00 5125 PRO F O 1
#

Sequence (471 aa):
MKGSRIELGDVTPHNIKQLKRLNQVIFPVSYNDKFYKDVLEVGELAKLAYFNDIAVGAVCCRVDHSQNQKRLYIMTLGCLAPYRRLGIGTKMLNHVLNICEKDGTFDNIYLHVQISNESAIDFYRKFGFEIIETKKNYYKRIEPADAHVLQKNLKMLGPSRIELGDVTPHNIKQLKRLNQVIFPVSYNDKFYKDVLEVGELAKLAYFNDIAVGAVCCRVDHSQNQKRLYIMTLGCLAPYRRLGIGTKMLNHVLNICEKDGTFDNIYLHVQISNESAIDFYRKFGFEIIETKKNYYKRIEPADAHVLQKNLKMLGPSRIELGDVTPHNIKQLKRLNQVIFPVSYNDKFYKDVLEVGELAKLAYFNDIAVGAVCCRVDHSQNQKRLYIMTLGCLAPYRRLGIGTKMLNHVLNICEKDGTFDNIYLHVQISNESAIDFYRKFGFEIIETKKNYYKRIEPADAHVLQKNLKMLGP

B-factor: mean 58.32, std 15.28, range [27.29, 135.92]

Secondary structure (DSSP, 8-state):
--S-SEEEEE--TTTHHHHHHHHHHH-SS---HHHHHHHTTSGGGEEEEEETTEEEEEEEEEEEEETTEEEEEEEEEEE-GGG-SSSHHHHHHHHHHHHHHHH---SEEEEEEETT-HHHHHHHHHTT-EEEEEESS-SSSSSS--EEEEEEE--/--EEEEE--TTTHHHHHHHHHHH-SS---HHHHHHHHHH-TTEEEEEETTEEEEEEEEEEE--TTS-EEEEEEEEE-GGGTTSSHHHHHHHHHHHHHHHH----EEEEEEETT-HHHHHHHHTTT-EEEEEESS-SSSSSS--EEEEEEE--/--EEEEE--TTTHHHHHHHHHHH-SS---HHHHHHHTTSGGGEEEEEETTEEEEEEEEEEEEETTEEEEEEEEEEE-GGG-SSSHHHHHHHHHHHHHHHH---SEEEEEEETT-HHHHHHHHHTT-EEEEEETT-SSSSSS--EEEEEEE--/----/----/----